Protein 1PZ7 (pdb70)

Organism: Gallus gallus (NCBI:txid9031)

Solvent-accessible surface area: 18355 Å² total; per-residue (Å²): 114,28,86,53,161,30,80,0,0,20,5,65,24,197,14,68,0,48,5,97,66,89,65,111,178,67,144,176,99,91,90,95,55,43,84,38,3,76,5,57,0,13,0,62,2,130,18,66,63,0,0,0,0,2,12,0,67,7,55,134,188,16,16,1,0,0,0,0,0,12,96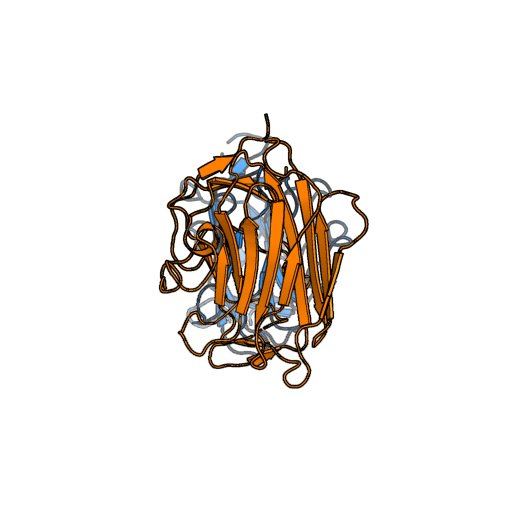,7,57,0,9,0,19,0,23,5,60,27,152,53,26,67,3,87,5,91,35,75,1,57,64,67,125,72,20,80,0,81,0,80,0,68,80,40,116,4,7,0,45,0,25,155,23,82,72,42,98,15,17,2,55,67,48,30,36,70,0,50,0,50,7,12,10,20,0,0,6,11,94,96,79,53,6,2,152,119,19,58,169,0,0,37,52,19,0,104,15,12,0,65,68,2,52,21,31,202,51,94,24,100,12,46,148,48,20,111,46,145,25,106,62,79,89,49,143,42,43,5,0,26,5,67,15,177,14,67,0,47,3,55,14,66,96,83,140,32,99,140,100,91,108,107,33,12,82,39,2,33,4,43,1,15,0,49,2,122,16,62,60,0,1,0,0,12,2,2,66,18,69,138,170,18,15,23,0,0,0,0,0,10,95,6,62,0,6,0,9,0,28,5,60,26,150,58,22,77,4,97,2,93,36,72,1,62,63,65,131,75,20,75,0,79,0,86,0,73,78,57,119,4,9,0,45,0,24,157,22,81,72,43,101,27,48,3,57,148,58,30,43,70,0,52,2,36,5,14,2,20,0,0,4,7,111,114,90,65,12,41,176,112,24,59,135,0,1,32,47,14,0,102,15,10,0,57,77,1,58,15,14,163,60,96,24,70,14,47,55,57,19,111,51,143,21,112,52,107,89,20,87,79,239

Nearest PDB structures (foldseek):
  1pz7-assembly2_B  TM=1.005E+00  e=2.177E-39  Gallus gallus
  1pz9-assembly2_B  TM=9.705E-01  e=9.220E-36  Gallus gallus
  1pz8-assembly1_A  TM=1.000E+00  e=1.986E-33  Gallus gallus
  1pz8-assembly2_B  TM=9.965E-01  e=2.330E-33  Gallus gallus
  1pz9-assembly1_A  TM=9.667E-01  e=9.795E-33  Gallus gallus

InterPro domains:
  IPR000082 SEA domain [PF01390] (1161-1245)
  IPR000082 SEA domain [PS50024] (1144-1266)
  IPR000082 SEA domain [SM00200] (1144-1266)
  IPR000152 EGF-type aspartate/asparagine hydroxylation site [PS00010] (1362-1373)
  IPR000742 EGF-like domain [PF00008] (1351-1379)
  IPR000742 EGF-like domain [PF00008] (1568-1599)
  IPR000742 EGF-like domain [PF00008] (1607-1637)
  IPR000742 EGF-like domain [PF00008] (1836-1868)
  IPR000742 EGF-like domain [PS00022] (1371-1382)
  IPR000742 EGF-like domain [PS00022] (1589-1600)
  IPR000742 EGF-like domain [PS00022] (1628-1639)
  IPR000742 EGF-like domain [PS00022] (1858-1869)
  IPR000742 EGF-like domain [PS01186] (1858-1869)
  IPR000742 EGF-like domain [PS50026] (1347-1383)
  IPR000742 EGF-like domain [PS50026] (1564-1601)
  IPR000742 EGF-like domain [PS50026] (1603-1640)
  IPR000742 EGF-like domain [PS50026] (1832-1870)
  IPR000742 EGF-like domain [SM00181] (249-288)
  IPR000742 EGF-like domain [SM00181] (469-505)
  IPR000742 EGF-like domain [SM00181] (858-892)

Secondary structure (DSSP, 8-state):
-TTSSS-PEEEESS--EEEE--S-----SS-EEESEEEEEEEEEE--SSEEEEEES--STT--EEEEEEETTEEEEEEESSS--EEEEEEEE--SSS-EEEEEEEETTEEEEEETTSPPEEEEPPSS---EEE--EEEESS-S--STTTTS-GGGGSB-EEEEEEEEETTEE--TTTS-SS-----B-/---EEEEESS--EEEE--SS----SS-EEESEEEEEEEEEE--SSEEEEEES--STT--EEEEEEETTEEEEEEESSS--EEEEEEEE-TTSS-EEEEEEEETTEEEEEETTSPPEEEEPPSS--SEEE-SEEEES--SS---TTTS-GGGGSB-EEEEEEEEETTEE--TTTT-SS-PPP-B----

Sequence (375 aa):
KAAGDAEAIAFDGRTYMEYHNAVTKSAEPSEKALQSNHFELSIKTEATQGLILWSGKGLERSDYIALAIVDGFVQMMYDLGSKPVVLRSTVPINTNHWTHIKAYRVQREGSLQVGNEAPITGSSPLGATQLDTDGALWLGGMERLSVAHKLPKAYSTGFIGCIRDVIVDRQELHLVEDALNNPTILHCDAEAIAFDGRTYMEYHNAVTKSAEPSEKALQSNHFELSIKTEATQGLILWSGKGLERSDYIALAIVDGFVQMMYDLGSKPVVLRSTVPINTNHWTHIKAYRVQREGSLQVGNEAPITGSSPLGATQLDTDGALWLGGMERLSVAHKLPKAYSTGFIGCIRDVIVDRQELHLVEDALNNPTILHCSAK

CATH classification: 2.60.120.200

Structure (mmCIF, N/CA/C/O backbone):
data_1PZ7
#
_entry.id   1PZ7
#
_cell.length_a   101.329
_cell.length_b   57.540
_cell.length_c   74.621
_cell.angle_alpha   90.00
_cell.angle_beta   127.10
_cell.angle_gamma   90.00
#
_symmetry.space_group_name_H-M   'C 1 2 1'
#
loop_
_entity.id
_entity.type
_entity.pdbx_description
1 polymer Agrin
2 non-polymer 'CALCIUM ION'
3 water water
#
loop_
_atom_site.group_PDB
_atom_site.id
_atom_site.type_symbol
_atom_site.label_atom_id
_atom_site.label_alt_id
_atom_site.label_comp_id
_atom_site.label_asym_id
_atom_site.label_entity_id
_atom_site.label_seq_id
_atom_site.pdbx_PDB_ins_code
_atom_site.Cartn_x
_atom_site.Cartn_y
_atom_site.Cartn_z
_atom_site.occupancy
_atom_site.B_iso_or_equiv
_atom_site.auth_seq_id
_atom_site.auth_comp_id
_atom_site.auth_asym_id
_atom_site.auth_atom_id
_atom_site.pdbx_PDB_model_num
ATOM 1 N N . LYS A 1 7 ? 15.384 15.509 -16.367 1.00 29.95 7 LYS A N 1
ATOM 2 C CA . LYS A 1 7 ? 16.178 14.405 -16.974 1.00 29.85 7 LYS A CA 1
ATOM 3 C C . LYS A 1 7 ? 17.571 14.869 -17.379 1.00 29.91 7 LYS A C 1
ATOM 4 O O . LYS A 1 7 ? 17.823 16.067 -17.531 1.00 30.26 7 LYS A O 1
ATOM 10 N N . ALA A 1 8 ? 18.493 13.919 -17.468 1.00 29.86 8 ALA A N 1
ATOM 11 C CA . ALA A 1 8 ? 19.806 14.167 -18.047 1.00 29.76 8 ALA A CA 1
ATOM 12 C C . ALA A 1 8 ? 19.746 14.596 -19.515 1.00 29.64 8 ALA A C 1
ATOM 13 O O . ALA A 1 8 ? 20.201 13.866 -20.396 1.00 29.90 8 ALA A O 1
ATOM 15 N N . ALA A 1 9 ? 19.196 15.779 -19.771 1.00 29.57 9 ALA A N 1
ATOM 16 C CA . ALA A 1 9 ? 19.137 16.334 -21.121 1.00 29.22 9 ALA A CA 1
ATOM 17 C C . ALA A 1 9 ? 18.839 17.838 -21.093 1.00 29.02 9 ALA A C 1
ATOM 18 O O . ALA A 1 9 ? 18.379 18.407 -22.085 1.00 29.44 9 ALA A O 1
ATOM 20 N N . GLY A 1 10 ? 19.110 18.478 -19.958 1.00 28.54 10 GLY A N 1
ATOM 21 C CA . GLY A 1 10 ? 18.896 19.905 -19.803 1.00 28.03 10 GLY A CA 1
ATOM 22 C C . GLY A 1 10 ? 19.239 20.398 -18.407 1.00 27.40 10 GLY A C 1
ATOM 23 O O . GLY A 1 10 ? 18.370 20.457 -17.537 1.00 27.93 10 GLY A O 1
ATOM 24 N N . ASP A 1 11 ? 20.507 20.753 -18.200 1.00 26.45 11 ASP A N 1
ATOM 25 C CA . ASP A 1 11 ? 20.997 21.273 -16.917 1.00 25.45 11 ASP A CA 1
ATOM 26 C C . ASP A 1 11 ? 21.156 20.191 -15.847 1.00 23.75 11 ASP A C 1
ATOM 27 O O . ASP A 1 11 ? 22.162 19.492 -15.833 1.00 23.94 11 ASP A O 1
ATOM 32 N N . ALA A 1 12 ? 20.188 20.052 -14.946 1.00 22.01 12 ALA A N 1
ATOM 33 C CA . ALA A 1 12 ? 20.286 19.040 -13.899 1.00 20.51 12 ALA A CA 1
ATOM 34 C C . ALA A 1 12 ? 20.046 17.648 -14.466 1.00 19.13 12 ALA A C 1
ATOM 35 O O . ALA A 1 12 ? 19.002 17.387 -15.059 1.00 19.19 12 ALA A O 1
ATOM 37 N N . GLU A 1 13 ? 21.011 16.754 -14.279 1.00 17.38 13 GLU A N 1
ATOM 38 C CA . GLU A 1 13 ? 20.862 15.382 -14.742 1.00 16.30 13 GLU A CA 1
ATOM 39 C C . GLU A 1 13 ? 19.961 14.622 -13.773 1.00 15.13 13 GLU A C 1
ATOM 40 O O . GLU A 1 13 ? 20.355 14.345 -12.644 1.00 15.15 13 GLU A O 1
ATOM 46 N N . ALA A 1 14 ? 18.746 14.309 -14.217 1.00 13.66 14 ALA A N 1
ATOM 47 C CA . ALA A 1 14 ? 17.776 13.606 -13.380 1.00 12.54 14 ALA A CA 1
ATOM 48 C C . ALA A 1 14 ? 17.692 12.143 -13.781 1.00 11.63 14 ALA A C 1
ATOM 49 O O . ALA A 1 14 ? 17.452 11.820 -14.942 1.00 11.28 14 ALA A O 1
ATOM 51 N N . ILE A 1 15 ? 17.888 11.265 -12.804 1.00 10.16 15 ILE A N 1
ATOM 52 C CA . ILE A 1 15 ? 17.887 9.827 -13.036 1.00 9.95 15 ILE A CA 1
ATOM 53 C C . ILE A 1 15 ? 16.566 9.204 -12.593 1.00 9.35 15 ILE A C 1
ATOM 54 O O . ILE A 1 15 ? 16.018 9.561 -11.553 1.00 9.14 15 ILE A O 1
ATOM 59 N N . ALA A 1 16 ? 16.069 8.269 -13.398 1.00 9.08 16 ALA A N 1
ATOM 60 C CA . ALA A 1 16 ? 14.800 7.605 -13.139 1.00 9.17 16 ALA A CA 1
ATOM 61 C C . ALA A 1 16 ? 15.014 6.293 -12.406 1.00 8.89 16 ALA A C 1
ATOM 62 O O . ALA A 1 16 ? 15.983 5.578 -12.665 1.00 8.79 16 ALA A O 1
ATOM 64 N N . PHE A 1 17 ? 14.086 5.993 -11.502 1.00 8.62 17 PHE A N 1
ATOM 65 C CA . PHE A 1 17 ? 14.095 4.776 -10.704 1.00 8.45 17 PHE A CA 1
ATOM 66 C C . PHE A 1 17 ? 12.776 4.060 -10.954 1.00 8.38 17 PHE A C 1
ATOM 67 O O . PHE A 1 17 ? 11.709 4.656 -10.809 1.00 8.45 17 PHE A O 1
ATOM 75 N N . ASP A 1 18 ? 12.845 2.791 -11.347 1.00 8.36 18 ASP A N 1
ATOM 76 C CA . ASP A 1 18 ? 11.643 2.055 -11.734 1.00 8.65 18 ASP A CA 1
ATOM 77 C C . ASP A 1 18 ? 11.118 1.080 -10.685 1.00 8.75 18 ASP A C 1
ATOM 78 O O . ASP A 1 18 ? 10.176 0.342 -10.953 1.00 8.64 18 ASP A O 1
ATOM 83 N N . GLY A 1 19 ? 11.712 1.079 -9.498 1.00 9.25 19 GLY A N 1
ATOM 84 C CA . GLY A 1 19 ? 11.295 0.161 -8.449 1.00 9.62 19 GLY A CA 1
ATOM 85 C C . GLY A 1 19 ? 12.307 -0.943 -8.198 1.00 10.14 19 GLY A C 1
ATOM 86 O O . GLY A 1 19 ? 12.344 -1.517 -7.108 1.00 10.12 19 GLY A O 1
ATOM 87 N N . ARG A 1 20 ? 13.105 -1.264 -9.214 1.00 10.67 20 ARG A N 1
ATOM 88 C CA . ARG A 1 20 ? 14.179 -2.244 -9.074 1.00 11.59 20 ARG A CA 1
ATOM 89 C C . ARG A 1 20 ? 15.530 -1.552 -9.154 1.00 12.18 20 ARG A C 1
ATOM 90 O O . ARG A 1 20 ? 16.571 -2.174 -8.933 1.00 14.02 20 ARG A O 1
ATOM 98 N N . THR A 1 21 ? 15.508 -0.274 -9.509 1.00 12.18 21 THR A N 1
ATOM 99 C CA . THR A 1 21 ? 16.718 0.515 -9.656 1.00 12.04 21 THR A CA 1
ATOM 100 C C . THR A 1 21 ? 17.287 0.898 -8.317 1.00 12.20 21 THR A C 1
ATOM 101 O O . THR A 1 21 ? 16.603 1.482 -7.487 1.00 12.13 21 THR A O 1
ATOM 105 N N . TYR A 1 22 ? 18.550 0.590 -8.102 1.00 12.33 22 TYR A N 1
ATOM 106 C CA . TYR A 1 22 ? 19.208 1.084 -6.917 1.00 12.63 22 TYR A CA 1
ATOM 107 C C . TYR A 1 22 ? 20.692 1.177 -7.209 1.00 12.33 22 TYR A C 1
ATOM 108 O O . TYR A 1 22 ? 21.269 0.308 -7.869 1.00 12.51 22 TYR A O 1
ATOM 117 N N . MET A 1 23 ? 21.287 2.276 -6.768 1.00 12.12 23 MET A N 1
ATOM 118 C CA . MET A 1 23 ? 22.695 2.533 -7.011 1.00 12.42 23 MET A CA 1
ATOM 119 C C . MET A 1 23 ? 23.471 2.484 -5.740 1.00 12.08 23 MET A C 1
ATOM 120 O O . MET A 1 23 ? 23.035 3.005 -4.717 1.00 11.14 23 MET A O 1
ATOM 125 N N . GLU A 1 24 ? 24.645 1.885 -5.825 1.00 12.08 24 GLU A N 1
ATOM 126 C CA . GLU A 1 24 ? 25.543 1.800 -4.701 1.00 12.68 24 GLU A CA 1
ATOM 127 C C . GLU A 1 24 ? 26.650 2.819 -4.884 1.00 12.94 24 GLU A C 1
ATOM 128 O O . GLU A 1 24 ? 27.195 2.965 -5.980 1.00 11.98 24 GLU A O 1
ATOM 134 N N . TYR A 1 25 ? 26.984 3.513 -3.805 1.00 13.92 25 TYR A N 1
ATOM 135 C CA . TYR A 1 25 ? 28.069 4.480 -3.808 1.00 14.85 25 TYR A CA 1
ATOM 136 C C . TYR A 1 25 ? 28.918 4.232 -2.573 1.00 16.82 25 TYR A C 1
ATOM 137 O O . TYR A 1 25 ? 28.507 3.509 -1.667 1.00 16.32 25 TYR A O 1
ATOM 146 N N . HIS A 1 26 ? 30.115 4.805 -2.550 1.00 19.56 26 HIS A N 1
ATOM 147 C CA . HIS A 1 26 ? 30.974 4.716 -1.379 1.00 21.67 26 HIS A CA 1
ATOM 148 C C . HIS A 1 26 ? 31.406 6.129 -1.000 1.00 23.27 26 HIS A C 1
ATOM 149 O O . HIS A 1 26 ? 31.719 6.934 -1.878 1.00 23.80 26 HIS A O 1
ATOM 156 N N . ASN A 1 27 ? 31.407 6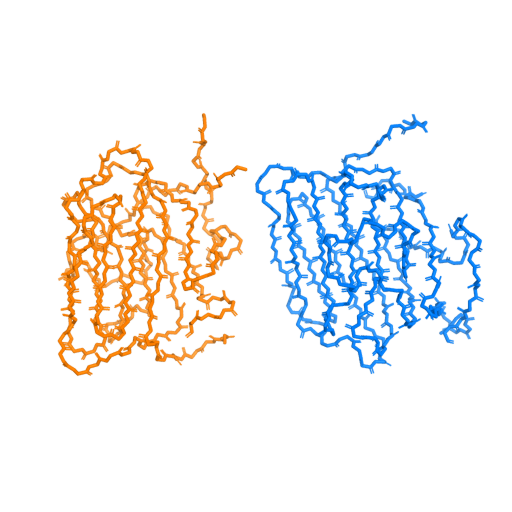.439 0.297 1.00 25.04 27 ASN A N 1
ATOM 157 C CA . ASN A 1 27 ? 31.841 7.756 0.767 1.00 26.36 27 ASN A CA 1
ATOM 158 C C . ASN A 1 27 ? 33.226 8.069 0.195 1.00 27.34 27 ASN A C 1
ATOM 159 O O . ASN A 1 27 ? 34.238 7.973 0.887 1.00 27.88 27 ASN A O 1
ATOM 164 N N . ALA A 1 28 ? 33.255 8.459 -1.076 1.00 28.42 28 ALA A N 1
ATOM 165 C CA . ALA A 1 28 ? 34.512 8.642 -1.801 1.00 29.06 28 ALA A CA 1
ATOM 166 C C . ALA A 1 28 ? 35.013 10.091 -1.859 1.00 29.75 28 ALA A C 1
ATOM 167 O O . ALA A 1 28 ? 35.972 10.392 -2.577 1.00 30.15 28 ALA A O 1
ATOM 169 N N . VAL A 1 29 ? 34.372 10.983 -1.110 1.00 30.36 29 VAL A N 1
ATOM 170 C CA . VAL A 1 29 ? 34.799 12.379 -1.051 1.00 30.68 29 VAL A CA 1
ATOM 171 C C . VAL A 1 29 ? 35.115 12.731 0.403 1.00 31.15 29 VAL A C 1
ATOM 172 O O . VAL A 1 29 ? 34.388 12.333 1.315 1.00 31.50 29 VAL A O 1
ATOM 176 N N . THR A 1 30 ? 36.196 13.483 0.604 1.00 31.56 30 THR A N 1
ATOM 177 C CA . THR A 1 30 ? 36.773 13.671 1.941 1.00 31.87 30 THR A CA 1
ATOM 178 C C . THR A 1 30 ? 36.450 14.934 2.752 1.00 32.04 30 THR A C 1
ATOM 179 O O . THR A 1 30 ? 35.483 15.649 2.476 1.00 32.36 30 THR A O 1
ATOM 183 N N . LYS A 1 31 ? 37.279 15.162 3.773 1.00 32.20 31 LYS A N 1
ATOM 184 C CA . LYS A 1 31 ? 37.128 16.203 4.798 1.00 32.20 31 LYS A CA 1
ATOM 185 C C . LYS A 1 31 ? 35.719 16.759 5.010 1.00 32.46 31 LYS A C 1
ATOM 186 O O . LYS A 1 31 ? 35.530 17.773 5.687 1.00 32.76 31 LYS A O 1
ATOM 192 N N . SER A 1 32 ? 34.736 16.043 4.480 1.00 32.67 32 SER A N 1
ATOM 193 C CA . SER A 1 32 ? 33.340 16.424 4.587 1.00 32.69 32 SER A CA 1
ATOM 194 C C . SER A 1 32 ? 32.836 16.355 6.028 1.00 32.85 32 SER A C 1
ATOM 195 O O . SER A 1 32 ? 33.422 15.679 6.876 1.00 33.14 32 SER A O 1
ATOM 198 N N . ALA A 1 40 ? 42.648 3.136 7.259 1.00 31.60 40 ALA A N 1
ATOM 199 C CA . ALA A 1 40 ? 42.542 2.739 5.859 1.00 31.46 40 ALA A CA 1
ATOM 200 C C . ALA A 1 40 ? 42.655 1.228 5.693 1.00 31.52 40 ALA A C 1
ATOM 201 O O . ALA A 1 40 ? 43.143 0.529 6.587 1.00 31.88 40 ALA A O 1
ATOM 203 N N . GLU A 1 41 ? 42.189 0.749 4.539 1.00 31.47 41 GLU A N 1
ATOM 204 C CA . GLU A 1 41 ? 42.229 -0.664 4.147 1.00 31.35 41 GLU A CA 1
ATOM 205 C C . GLU A 1 41 ? 40.878 -1.366 4.395 1.00 31.14 41 GLU A C 1
ATOM 206 O O . GLU A 1 41 ? 40.123 -1.559 3.440 1.00 31.34 41 GLU A O 1
ATOM 212 N N . PRO A 1 42 ? 40.580 -1.799 5.624 1.00 30.69 42 PRO A N 1
ATOM 213 C CA . PRO A 1 42 ? 39.282 -2.389 5.931 1.00 30.43 42 PRO A CA 1
ATOM 214 C C . PRO A 1 42 ? 38.535 -1.628 7.041 1.00 30.23 42 PRO A C 1
ATOM 215 O O . PRO A 1 42 ? 38.205 -0.446 6.901 1.00 30.57 42 PRO A O 1
ATOM 219 N N . SER A 1 43 ? 38.272 -2.340 8.136 1.00 29.84 43 SER A N 1
ATOM 220 C CA . SER A 1 43 ? 37.649 -1.809 9.345 1.00 29.32 43 SER A CA 1
ATOM 221 C C . SER A 1 43 ? 36.326 -1.061 9.154 1.00 28.63 43 SER A C 1
ATOM 222 O O . SER A 1 43 ? 35.369 -1.618 8.609 1.00 29.02 43 SER A O 1
ATOM 225 N N . GLU A 1 44 ? 36.278 0.198 9.590 1.00 27.66 44 GLU A N 1
ATOM 226 C CA . GLU A 1 44 ? 35.020 0.924 9.663 1.00 26.65 44 GLU A CA 1
ATOM 227 C C . GLU A 1 44 ? 35.251 2.426 9.902 1.00 25.40 44 GLU A C 1
ATOM 228 O O . GLU A 1 44 ? 36.394 2.885 9.983 1.00 25.82 44 GLU A O 1
ATOM 234 N N . LYS A 1 45 ? 34.160 3.183 9.985 1.00 23.38 45 LYS A N 1
ATOM 235 C CA . LYS A 1 45 ? 34.191 4.616 10.256 1.00 21.88 45 LYS A CA 1
ATOM 236 C C . LYS A 1 45 ? 33.221 4.896 11.396 1.00 20.13 45 LYS A C 1
ATOM 237 O O . LYS A 1 45 ? 32.180 4.257 11.480 1.00 19.96 45 LYS A O 1
ATOM 243 N N . ALA A 1 46 ? 33.559 5.838 12.271 1.00 18.08 46 ALA A N 1
ATOM 244 C CA . ALA A 1 46 ? 32.665 6.234 13.358 1.00 16.70 46 ALA A CA 1
ATOM 245 C C . ALA A 1 46 ? 32.243 7.679 13.116 1.00 15.54 46 ALA A C 1
ATOM 246 O O . ALA A 1 46 ? 32.851 8.611 13.642 1.00 15.37 46 ALA A O 1
ATOM 248 N N . LEU A 1 47 ? 31.195 7.855 12.317 1.00 14.24 47 LEU A N 1
ATOM 249 C CA . LEU A 1 47 ? 30.772 9.183 11.885 1.00 13.35 47 LEU A CA 1
ATOM 250 C C . LEU A 1 47 ? 29.994 9.978 12.921 1.00 12.70 47 LEU A C 1
ATOM 251 O O . LEU A 1 47 ? 28.972 9.528 13.439 1.00 12.20 47 LEU A O 1
ATOM 256 N N . GLN A 1 48 ? 30.480 11.185 13.187 1.00 12.29 48 GLN A N 1
ATOM 257 C CA . GLN A 1 48 ? 29.841 12.100 14.110 1.00 12.22 48 GLN A CA 1
ATOM 258 C C . GLN A 1 48 ? 28.582 12.689 13.496 1.00 11.45 48 GLN A C 1
ATOM 259 O O . GLN A 1 48 ? 27.640 13.028 14.207 1.00 11.43 48 GLN A O 1
ATOM 265 N N . SER A 1 49 ? 28.566 12.806 12.171 1.00 10.75 49 SER A N 1
ATOM 266 C CA . SER A 1 49 ? 27.448 13.435 11.484 1.00 10.62 49 SER A CA 1
ATOM 267 C C . SER A 1 49 ? 27.158 12.835 10.116 1.00 10.03 49 SER A C 1
ATOM 268 O O . SER A 1 49 ? 27.941 12.047 9.580 1.00 9.58 49 SER A O 1
ATOM 271 N N . ASN A 1 50 ? 25.999 13.210 9.583 1.00 9.62 50 ASN A N 1
ATOM 272 C CA . ASN A 1 50 ? 25.589 12.867 8.226 1.00 9.63 50 ASN A CA 1
ATOM 273 C C . ASN A 1 50 ? 24.831 14.054 7.685 1.00 9.58 50 ASN A C 1
ATOM 274 O O . ASN A 1 50 ? 24.056 14.673 8.412 1.00 10.32 50 ASN A O 1
ATOM 279 N N . HIS A 1 51 ? 25.040 14.373 6.415 1.00 9.65 51 HIS A N 1
ATOM 280 C CA . HIS A 1 51 ? 24.308 15.454 5.778 1.00 9.96 51 HIS A CA 1
ATOM 281 C C . HIS A 1 51 ? 23.870 14.984 4.402 1.00 9.53 51 HIS A C 1
ATOM 282 O O . HIS A 1 51 ? 24.686 14.505 3.617 1.00 9.83 51 HIS A O 1
ATOM 289 N N . PHE A 1 52 ? 22.574 15.106 4.132 1.00 9.41 52 PHE A N 1
ATOM 290 C CA . PHE A 1 52 ? 22.002 14.721 2.851 1.00 9.44 52 PHE A CA 1
ATOM 291 C C . PHE A 1 52 ? 21.143 15.842 2.299 1.00 9.69 52 PHE A C 1
ATOM 292 O O . PHE A 1 52 ? 20.363 16.455 3.025 1.00 10.18 52 PHE A O 1
ATOM 300 N N . GLU A 1 53 ? 21.283 16.095 1.007 1.00 9.57 53 GLU A N 1
ATOM 301 C CA . GLU A 1 53 ? 20.440 17.043 0.305 1.00 10.27 53 GLU A CA 1
ATOM 302 C C . GLU A 1 53 ? 20.162 16.421 -1.037 1.00 9.88 53 GLU A C 1
ATOM 303 O O . GLU A 1 53 ? 21.046 15.802 -1.631 1.00 9.79 53 GLU A O 1
ATOM 309 N N . LEU A 1 54 ? 18.935 16.568 -1.516 1.00 9.68 54 LEU A N 1
ATOM 310 C CA . LEU A 1 54 ? 18.578 16.032 -2.819 1.00 9.95 54 LEU A CA 1
ATOM 311 C C . LEU A 1 54 ? 17.227 16.565 -3.236 1.00 9.77 54 LEU A C 1
ATOM 312 O O . LEU A 1 54 ? 16.500 17.131 -2.430 1.00 10.39 54 LEU A O 1
ATOM 317 N N . SER A 1 55 ? 16.905 16.398 -4.509 1.00 9.63 55 SER A N 1
ATOM 318 C CA . SER A 1 55 ? 15.589 16.749 -4.993 1.00 9.97 55 SER A CA 1
ATOM 319 C C . SER A 1 55 ? 15.002 15.502 -5.616 1.00 9.67 55 SER A C 1
ATOM 320 O O . SER A 1 55 ? 15.709 14.753 -6.286 1.00 9.31 55 SER A O 1
ATOM 323 N N . ILE A 1 56 ? 13.720 15.260 -5.366 1.00 9.55 56 ILE A N 1
ATOM 324 C CA . ILE A 1 56 ? 13.062 14.093 -5.923 1.00 9.57 56 ILE A CA 1
ATOM 325 C C . ILE A 1 56 ? 11.729 14.482 -6.520 1.00 9.35 56 ILE A C 1
ATOM 326 O O . ILE A 1 56 ? 11.160 15.523 -6.191 1.00 9.17 56 ILE A O 1
ATOM 331 N N . LYS A 1 57 ? 11.245 13.621 -7.405 1.00 8.93 57 LYS A N 1
ATOM 332 C CA . LYS A 1 57 ? 9.978 13.823 -8.078 1.00 9.23 57 LYS A CA 1
ATOM 333 C C . LYS A 1 57 ? 9.333 12.455 -8.085 1.00 8.93 57 LYS A C 1
ATOM 334 O O . LYS A 1 57 ? 9.929 11.491 -8.558 1.00 9.19 57 LYS A O 1
ATOM 340 N N . THR A 1 58 ? 8.123 12.349 -7.551 1.00 8.72 58 THR A N 1
ATOM 341 C CA . THR A 1 58 ? 7.526 11.037 -7.397 1.00 8.64 58 THR A CA 1
ATOM 342 C C . THR A 1 58 ? 6.025 11.067 -7.168 1.00 8.63 58 THR A C 1
ATOM 343 O O . THR A 1 58 ? 5.464 12.085 -6.769 1.00 8.50 58 THR A O 1
ATOM 347 N N . GLU A 1 59 ? 5.396 9.927 -7.442 1.00 8.79 59 GLU A N 1
ATOM 348 C CA . GLU A 1 59 ? 3.984 9.701 -7.141 1.00 9.10 59 GLU A CA 1
ATOM 349 C C . GLU A 1 59 ? 3.869 8.629 -6.064 1.00 8.85 59 GLU A C 1
ATOM 350 O O . GLU A 1 59 ? 2.773 8.253 -5.663 1.00 9.00 59 GLU A O 1
ATOM 356 N N . ALA A 1 60 ? 5.011 8.121 -5.611 1.00 8.60 60 ALA A N 1
ATOM 357 C CA . ALA A 1 60 ? 5.046 7.040 -4.639 1.00 8.28 60 ALA A CA 1
ATOM 358 C C . ALA A 1 60 ? 4.600 7.457 -3.248 1.00 8.19 60 ALA A C 1
ATOM 359 O O . ALA A 1 60 ? 4.945 8.541 -2.780 1.00 8.55 60 ALA A O 1
ATOM 361 N N . THR A 1 61 ? 3.839 6.580 -2.594 1.00 8.18 61 THR A N 1
ATOM 362 C CA . THR A 1 61 ? 3.449 6.791 -1.205 1.00 8.39 61 THR A CA 1
ATOM 363 C C . THR A 1 61 ? 4.287 5.902 -0.285 1.00 8.36 61 THR A C 1
ATOM 364 O O . THR A 1 61 ? 4.207 6.025 0.935 1.00 8.38 61 THR A O 1
ATOM 368 N N . GLN A 1 62 ? 5.063 4.990 -0.873 1.00 8.26 62 GLN A N 1
ATOM 369 C CA . GLN A 1 62 ? 5.964 4.119 -0.116 1.00 8.27 62 GLN A CA 1
ATOM 370 C C . GLN A 1 62 ? 7.225 3.905 -0.942 1.00 8.31 62 GLN A C 1
ATOM 371 O O . GLN A 1 62 ? 7.146 3.628 -2.130 1.00 9.04 62 GLN A O 1
ATOM 377 N N . GLY A 1 63 ? 8.393 4.032 -0.326 1.00 8.58 63 GLY A N 1
ATOM 378 C CA . GLY A 1 63 ? 9.620 3.781 -1.055 1.00 8.63 63 GLY A CA 1
ATOM 379 C C . GLY A 1 63 ? 10.875 4.190 -0.327 1.00 8.62 63 GLY A C 1
ATOM 380 O O . GLY A 1 63 ? 10.900 5.203 0.358 1.00 9.45 63 GLY A O 1
ATOM 381 N N . LEU A 1 64 ? 11.924 3.392 -0.487 1.00 8.25 64 LEU A N 1
ATOM 382 C CA . LEU A 1 64 ? 13.215 3.700 0.104 1.00 8.15 64 LEU A CA 1
ATOM 383 C C . LEU A 1 64 ? 13.968 4.671 -0.800 1.00 8.31 64 LEU A C 1
ATOM 384 O O . LEU A 1 64 ? 14.212 4.382 -1.970 1.00 8.96 64 LEU A O 1
ATOM 389 N N . ILE A 1 65 ? 14.324 5.825 -0.253 1.00 8.36 65 ILE A N 1
ATOM 390 C CA . ILE A 1 65 ? 15.060 6.831 -1.010 1.00 8.65 65 ILE A CA 1
ATOM 391 C C . ILE A 1 65 ? 16.563 6.611 -0.900 1.00 8.75 65 ILE A C 1
ATOM 392 O O . ILE A 1 65 ? 17.270 6.557 -1.903 1.00 8.49 65 ILE A O 1
ATOM 397 N N . LEU A 1 66 ? 17.042 6.472 0.328 1.00 9.33 66 LEU A N 1
ATOM 398 C CA . LEU A 1 66 ? 18.467 6.386 0.565 1.00 9.93 66 LEU A CA 1
ATOM 399 C C . LEU A 1 66 ? 18.727 5.578 1.829 1.00 9.09 66 LEU A C 1
ATOM 400 O O . LEU A 1 66 ? 17.982 5.681 2.804 1.00 9.13 66 LEU A O 1
ATOM 405 N N . TRP A 1 67 ? 19.773 4.761 1.803 1.00 8.69 67 TRP A N 1
ATOM 406 C CA . TRP A 1 67 ? 20.188 3.987 2.967 1.00 8.79 67 TRP A CA 1
ATOM 407 C C . TRP A 1 67 ? 21.697 4.109 3.084 1.00 8.76 67 TRP A C 1
ATOM 408 O O . TRP A 1 67 ? 22.422 3.750 2.166 1.00 8.65 67 TRP A O 1
ATOM 419 N N . SER A 1 68 ? 22.159 4.642 4.206 1.00 8.83 68 SER A N 1
ATOM 420 C CA . SER A 1 68 ? 23.584 4.774 4.466 1.00 8.89 68 SER A CA 1
ATOM 421 C C . SER A 1 68 ? 23.931 3.863 5.634 1.00 8.69 68 SER A C 1
ATOM 422 O O . SER A 1 68 ? 23.398 4.019 6.732 1.00 8.85 68 SER A O 1
ATOM 425 N N . GLY A 1 69 ? 24.808 2.899 5.393 1.00 8.91 69 GLY A N 1
ATOM 426 C CA . GLY A 1 69 ? 25.227 1.967 6.422 1.00 9.39 69 GLY A CA 1
ATOM 427 C C . GLY A 1 69 ? 25.747 0.698 5.787 1.00 9.87 69 GLY A C 1
ATOM 428 O O . GLY A 1 69 ? 25.562 0.489 4.588 1.00 10.20 69 GLY A O 1
ATOM 429 N N . LYS A 1 70 ? 26.386 -0.151 6.588 1.00 9.95 70 LYS A N 1
ATOM 430 C CA . LYS A 1 70 ? 26.978 -1.394 6.090 1.00 10.34 70 LYS A CA 1
ATOM 431 C C . LYS A 1 70 ? 25.946 -2.388 5.547 1.00 10.03 70 LYS A C 1
ATOM 432 O O . LYS A 1 70 ? 26.269 -3.219 4.707 1.00 10.73 70 LYS A O 1
ATOM 438 N N . GLY A 1 71 ? 24.709 -2.313 6.031 1.00 9.63 71 GLY A N 1
ATOM 439 C CA . GLY A 1 71 ? 23.653 -3.169 5.515 1.00 9.55 71 GLY A CA 1
ATOM 440 C C . GLY A 1 71 ? 23.585 -4.567 6.104 1.00 9.63 71 GLY A C 1
ATOM 441 O O . GLY A 1 71 ? 22.950 -5.456 5.535 1.00 10.39 71 GLY A O 1
ATOM 442 N N . LEU A 1 72 ? 24.241 -4.780 7.236 1.00 9.33 72 LEU A N 1
ATOM 443 C CA . LEU A 1 72 ? 24.139 -6.059 7.919 1.00 9.15 72 LEU A CA 1
ATOM 444 C C . LEU A 1 72 ? 23.069 -5.937 8.997 1.00 9.05 72 LEU A C 1
ATOM 445 O O . LEU A 1 72 ? 22.721 -4.835 9.400 1.00 8.93 72 LEU A O 1
ATOM 450 N N . GLU A 1 73 ? 22.541 -7.065 9.457 1.00 8.98 73 GLU A N 1
ATOM 451 C CA . GLU A 1 73 ? 21.481 -7.034 10.468 1.00 9.33 73 GLU A CA 1
ATOM 452 C C . GLU A 1 73 ? 21.869 -6.258 11.725 1.00 8.73 73 GLU A C 1
ATOM 453 O O . GLU A 1 73 ? 21.041 -5.559 12.310 1.00 8.56 73 GLU A O 1
ATOM 459 N N . ARG A 1 74 ? 23.132 -6.347 12.122 1.00 7.88 74 ARG A N 1
ATOM 460 C CA . ARG A 1 74 ? 23.593 -5.660 13.324 1.00 7.44 74 ARG A CA 1
ATOM 461 C C . ARG A 1 74 ? 23.968 -4.206 13.087 1.00 7.46 74 ARG A C 1
ATOM 462 O O . ARG A 1 74 ? 24.181 -3.460 14.036 1.00 7.49 74 ARG A O 1
ATOM 470 N N . SER A 1 75 ? 24.028 -3.801 11.825 1.00 7.35 75 SER A N 1
ATOM 471 C CA . SER A 1 75 ? 24.589 -2.503 11.469 1.00 7.57 75 SER A CA 1
ATOM 472 C C . SER A 1 75 ? 23.790 -1.263 11.828 1.00 7.56 75 SER A C 1
ATOM 473 O O . SER A 1 75 ? 22.559 -1.263 11.808 1.00 7.59 75 SER A O 1
ATOM 476 N N . ASP A 1 76 ? 24.524 -0.201 12.148 1.00 7.77 76 ASP A N 1
ATOM 477 C CA . ASP A 1 76 ? 23.950 1.121 12.306 1.00 7.90 76 ASP A CA 1
ATOM 478 C C . ASP A 1 76 ? 23.451 1.536 10.937 1.00 8.07 76 ASP A C 1
ATOM 479 O O . ASP A 1 76 ? 23.891 1.004 9.920 1.00 8.25 76 ASP A O 1
ATOM 484 N N . TYR A 1 77 ? 22.561 2.513 10.898 1.00 7.98 77 TYR A N 1
ATOM 485 C CA . TYR A 1 77 ? 22.078 3.018 9.627 1.00 8.14 77 TYR A CA 1
ATOM 486 C C . TYR A 1 77 ? 21.429 4.368 9.797 1.00 8.28 77 TYR A C 1
ATOM 487 O O . TYR A 1 77 ? 21.018 4.735 10.889 1.00 8.61 77 TYR A O 1
ATOM 496 N N . ILE A 1 78 ? 21.374 5.106 8.700 1.00 8.30 78 ILE A N 1
ATOM 497 C CA . ILE A 1 78 ? 20.574 6.312 8.607 1.00 8.53 78 ILE A CA 1
ATOM 498 C C . ILE A 1 78 ? 19.936 6.206 7.230 1.00 8.74 78 ILE A C 1
ATOM 499 O O . ILE A 1 78 ? 20.605 5.879 6.243 1.00 8.71 78 ILE A O 1
ATOM 504 N N . ALA A 1 79 ? 18.628 6.418 7.167 1.00 8.89 79 ALA A N 1
ATOM 505 C CA . ALA A 1 79 ? 17.911 6.238 5.921 1.00 9.15 79 ALA A CA 1
ATOM 506 C C . ALA A 1 79 ? 16.811 7.261 5.738 1.00 9.26 79 ALA A C 1
ATOM 507 O O . ALA A 1 79 ? 16.266 7.781 6.714 1.00 9.28 79 ALA A O 1
ATOM 509 N N . LEU A 1 80 ? 16.506 7.538 4.473 1.00 8.82 80 LEU A N 1
ATOM 510 C CA . LEU A 1 80 ? 15.382 8.378 4.082 1.00 9.31 80 LEU A CA 1
ATOM 511 C C . LEU A 1 80 ? 14.415 7.491 3.318 1.00 9.09 80 LEU A C 1
ATOM 512 O O . LEU A 1 80 ? 14.828 6.709 2.459 1.00 9.05 80 LEU A O 1
ATOM 517 N N . ALA A 1 81 ? 13.130 7.609 3.616 1.00 9.34 81 ALA A N 1
ATOM 518 C CA . ALA A 1 81 ? 12.129 6.794 2.949 1.00 9.21 81 ALA A CA 1
ATOM 519 C C . ALA A 1 81 ? 10.826 7.547 2.896 1.00 9.28 81 ALA A C 1
ATOM 520 O O . ALA A 1 81 ? 10.585 8.426 3.713 1.00 9.13 81 ALA A O 1
ATOM 522 N N . ILE A 1 82 ? 9.992 7.198 1.928 1.00 8.78 82 ILE A N 1
ATOM 523 C CA . ILE A 1 82 ? 8.642 7.721 1.865 1.00 8.87 82 ILE A CA 1
ATOM 524 C C . ILE A 1 82 ? 7.803 6.677 2.577 1.00 8.76 82 ILE A C 1
ATOM 525 O O . ILE A 1 82 ? 7.783 5.522 2.164 1.00 8.54 82 ILE A O 1
ATOM 530 N N . VAL A 1 83 ? 7.154 7.070 3.664 1.00 8.55 83 VAL A N 1
ATOM 531 C CA . VAL A 1 83 ? 6.333 6.154 4.437 1.00 8.95 83 VAL A CA 1
ATOM 532 C C . VAL A 1 83 ? 4.950 6.756 4.552 1.00 8.74 83 VAL A C 1
ATOM 533 O O . VAL A 1 83 ? 4.774 7.822 5.142 1.00 8.58 83 VAL A O 1
ATOM 537 N N . ASP A 1 84 ? 3.966 6.068 3.988 1.00 8.64 84 ASP A N 1
ATOM 538 C CA . ASP A 1 84 ? 2.592 6.547 3.992 1.00 8.82 84 ASP A CA 1
ATOM 539 C C . ASP A 1 84 ? 2.486 7.981 3.459 1.00 8.86 84 ASP A C 1
ATOM 540 O O . ASP A 1 84 ? 1.743 8.800 4.002 1.00 9.17 84 ASP A O 1
ATOM 545 N N . GLY A 1 85 ? 3.231 8.279 2.399 1.00 8.80 85 GLY A N 1
ATOM 546 C CA . GLY A 1 85 ? 3.130 9.564 1.723 1.00 8.50 85 GLY A CA 1
ATOM 547 C C . GLY A 1 85 ? 3.990 10.710 2.221 1.00 8.51 85 GLY A C 1
ATOM 548 O O . GLY A 1 85 ? 3.926 11.812 1.668 1.00 8.52 85 GLY A O 1
ATOM 549 N N . PHE A 1 86 ? 4.793 10.462 3.249 1.00 8.04 86 PHE A N 1
ATOM 550 C CA . PHE A 1 86 ? 5.646 11.500 3.807 1.00 8.34 86 PHE A CA 1
ATOM 551 C C . PHE A 1 86 ? 7.076 11.016 3.948 1.00 8.34 86 PHE A C 1
ATOM 552 O O . PHE A 1 86 ? 7.328 9.868 4.314 1.00 8.75 86 PHE A O 1
ATOM 560 N N . VAL A 1 87 ? 8.019 11.894 3.650 1.00 8.46 87 VAL A N 1
ATOM 561 C CA . VAL A 1 87 ? 9.407 11.536 3.830 1.00 8.91 87 VAL A CA 1
ATOM 562 C C . VAL A 1 87 ? 9.697 11.472 5.319 1.00 8.83 87 VAL A C 1
ATOM 563 O O . VAL A 1 87 ? 9.224 12.300 6.104 1.00 8.75 87 VAL A O 1
ATOM 567 N N . GLN A 1 88 ? 10.456 10.461 5.716 1.00 8.79 88 GLN A N 1
ATOM 568 C CA . GLN A 1 88 ? 10.917 10.392 7.081 1.00 9.56 88 GLN A CA 1
ATOM 569 C C . GLN A 1 88 ? 12.357 9.927 7.109 1.00 9.51 88 GLN A C 1
ATOM 570 O O . GLN A 1 88 ? 12.818 9.212 6.215 1.00 9.84 88 GLN A O 1
ATOM 576 N N . MET A 1 89 ? 13.069 10.371 8.131 1.00 9.32 89 MET A N 1
ATOM 577 C CA . MET A 1 89 ? 14.435 9.958 8.361 1.00 9.49 89 MET A CA 1
ATOM 578 C C . MET A 1 89 ? 14.430 9.064 9.582 1.00 9.55 89 MET A C 1
ATOM 579 O O . MET A 1 89 ? 13.705 9.309 10.547 1.00 9.91 89 MET A O 1
ATOM 584 N N . MET A 1 90 ? 15.238 8.018 9.531 1.00 9.53 90 MET A N 1
ATOM 585 C CA . MET A 1 90 ? 15.345 7.075 10.617 1.00 9.47 90 MET A CA 1
ATOM 586 C C . MET A 1 90 ? 16.806 6.713 10.776 1.00 8.99 90 MET A C 1
ATOM 587 O O . MET A 1 90 ? 17.503 6.524 9.790 1.00 8.95 90 MET A O 1
ATOM 592 N N . TYR A 1 91 ? 17.282 6.663 12.012 1.00 8.28 91 TYR A N 1
ATOM 593 C CA . TYR A 1 91 ? 18.631 6.187 12.267 1.00 8.36 91 TYR A CA 1
ATOM 594 C C . TYR A 1 91 ? 18.720 5.478 13.602 1.00 8.15 91 TYR A C 1
ATOM 595 O O . TYR A 1 91 ? 17.985 5.781 14.542 1.00 8.26 91 TYR A O 1
ATOM 604 N N . ASP A 1 92 ? 19.604 4.493 13.644 1.00 7.91 92 ASP A N 1
ATOM 605 C CA . ASP A 1 92 ? 19.911 3.735 14.844 1.00 7.60 92 ASP A CA 1
ATOM 606 C C . ASP A 1 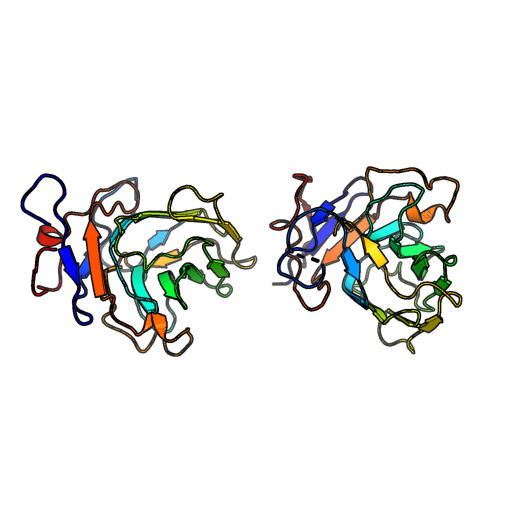92 ? 21.425 3.726 14.896 1.00 7.72 92 ASP A C 1
ATOM 607 O O . ASP A 1 92 ? 22.073 3.263 13.960 1.00 7.54 92 ASP A O 1
ATOM 612 N N . LEU A 1 93 ? 21.974 4.286 15.965 1.00 8.00 93 LEU A N 1
ATOM 613 C CA . LEU A 1 93 ? 23.415 4.416 16.148 1.00 8.29 93 LEU A CA 1
ATOM 614 C C . LEU A 1 93 ? 23.937 3.388 17.146 1.00 8.55 93 LEU A C 1
ATOM 615 O O . LEU A 1 93 ? 25.128 3.376 17.463 1.00 8.91 93 LEU A O 1
ATOM 620 N N . GLY A 1 94 ? 23.047 2.530 17.634 1.00 8.93 94 GLY A N 1
ATOM 621 C CA . GLY A 1 94 ? 23.403 1.527 18.620 1.00 8.96 94 GLY A CA 1
ATOM 622 C C . GLY A 1 94 ? 22.665 1.662 19.946 1.00 9.02 94 GLY A C 1
ATOM 623 O O . GLY A 1 94 ? 22.947 0.910 20.881 1.00 9.77 94 GLY A O 1
ATOM 624 N N . SER A 1 95 ? 21.730 2.608 20.025 1.00 9.00 95 SER A N 1
ATOM 625 C CA . SER A 1 95 ? 20.933 2.824 21.233 1.00 9.00 95 SER A CA 1
ATOM 626 C C . SER A 1 95 ? 19.454 2.911 20.885 1.00 9.05 95 SER A C 1
ATOM 627 O O . SER A 1 95 ? 18.683 3.560 21.590 1.00 9.07 95 SER A O 1
ATOM 630 N N . LYS A 1 96 ? 19.078 2.232 19.801 1.00 8.75 96 LYS A N 1
ATOM 631 C CA . LYS A 1 96 ? 17.703 2.181 19.292 1.00 8.78 96 LYS A CA 1
ATOM 632 C C . LYS A 1 96 ? 17.394 3.352 18.351 1.00 8.88 96 LYS A C 1
ATOM 633 O O . LYS A 1 96 ? 18.000 4.419 18.437 1.00 8.32 96 LYS A O 1
ATOM 639 N N . PRO A 1 97 ? 16.505 3.120 17.394 1.00 9.14 97 PRO A N 1
ATOM 640 C CA . PRO A 1 97 ? 16.183 4.139 16.394 1.00 9.42 97 PRO A CA 1
ATOM 641 C C . PRO A 1 97 ? 15.307 5.300 16.841 1.00 9.44 97 PRO A C 1
ATOM 642 O O . PRO A 1 97 ? 14.606 5.254 17.854 1.00 9.87 97 PRO A O 1
ATOM 646 N N . VAL A 1 98 ? 15.388 6.355 16.044 1.00 9.35 98 VAL A N 1
ATOM 647 C CA . VAL A 1 98 ? 14.506 7.497 16.151 1.00 9.70 98 VAL A CA 1
ATOM 648 C C . VAL A 1 98 ? 13.954 7.727 14.752 1.00 9.70 98 VAL A C 1
ATOM 649 O O . VAL A 1 98 ? 14.604 7.394 13.757 1.00 9.38 98 VAL A O 1
ATOM 653 N N . VAL A 1 99 ? 12.749 8.279 14.681 1.00 9.86 99 VAL A N 1
ATOM 654 C CA . VAL A 1 99 ? 12.128 8.615 13.411 1.00 10.53 99 VAL A CA 1
ATOM 655 C C . VAL A 1 99 ? 11.751 10.091 13.422 1.00 10.30 99 VAL A C 1
ATOM 656 O O . VAL A 1 99 ? 11.154 10.580 14.389 1.00 10.62 99 VAL A O 1
ATOM 660 N N . LEU A 1 100 ? 12.122 10.794 12.357 1.00 9.89 100 LEU A N 1
ATOM 661 C CA . LEU A 1 100 ? 11.755 12.192 12.163 1.00 9.79 100 LEU A CA 1
ATOM 662 C C . LEU A 1 100 ? 10.873 12.207 10.933 1.00 9.77 100 LEU A C 1
ATOM 663 O O . LEU A 1 100 ? 11.321 11.833 9.854 1.00 9.80 100 LEU A O 1
ATOM 668 N N . ARG A 1 101 ? 9.630 12.647 11.093 1.00 9.26 101 ARG A N 1
ATOM 669 C CA . ARG A 1 101 ? 8.649 12.588 10.020 1.00 9.54 101 ARG A CA 1
ATOM 670 C C . ARG A 1 101 ? 8.217 13.957 9.517 1.00 9.29 101 ARG A C 1
ATOM 671 O O . ARG A 1 101 ? 7.777 14.814 10.288 1.00 9.84 101 ARG A O 1
ATOM 679 N N . SER A 1 102 ? 8.359 14.145 8.210 1.00 9.09 102 SER A N 1
ATOM 680 C CA . SER A 1 102 ? 7.999 15.382 7.535 1.00 9.07 102 SER A CA 1
ATOM 681 C C . SER A 1 102 ? 6.488 15.569 7.485 1.00 9.13 102 SER A C 1
ATOM 682 O O . SER A 1 102 ? 5.726 14.605 7.587 1.00 9.05 102 SER A O 1
ATOM 685 N N . THR A 1 103 ? 6.070 16.821 7.317 1.00 9.07 103 THR A N 1
ATOM 686 C CA . THR A 1 103 ? 4.658 17.171 7.186 1.00 9.28 103 THR A CA 1
ATOM 687 C C . THR A 1 103 ? 4.269 17.506 5.749 1.00 8.99 103 THR A C 1
ATOM 688 O O . THR A 1 103 ? 3.136 17.905 5.491 1.00 9.16 103 THR A O 1
ATOM 692 N N . VAL A 1 104 ? 5.197 17.355 4.812 1.00 8.74 104 VAL A N 1
ATOM 693 C CA . VAL A 1 104 ? 4.952 17.736 3.425 1.00 9.16 104 VAL A CA 1
ATOM 694 C C . VAL A 1 104 ? 4.597 16.549 2.540 1.00 8.95 104 VAL A C 1
ATOM 695 O O . VAL A 1 104 ? 5.407 15.654 2.357 1.00 8.96 104 VAL A O 1
ATOM 699 N N . PRO A 1 105 ? 3.393 16.512 1.983 1.00 9.03 105 PRO A N 1
ATOM 700 C CA . PRO A 1 105 ? 3.070 15.425 1.061 1.00 9.17 105 PRO A CA 1
ATOM 701 C C . PRO A 1 105 ? 4.092 15.402 -0.066 1.00 9.27 105 PRO A C 1
ATOM 702 O O . PRO A 1 105 ? 4.291 16.407 -0.745 1.00 9.70 105 PRO A O 1
ATOM 706 N N . ILE A 1 106 ? 4.747 14.263 -0.255 1.00 9.46 106 ILE A N 1
ATOM 707 C CA . ILE A 1 106 ? 5.831 14.167 -1.227 1.00 9.38 106 ILE A CA 1
ATOM 708 C C . ILE A 1 106 ? 5.398 13.697 -2.613 1.00 9.19 106 ILE A C 1
ATOM 709 O O . ILE A 1 106 ? 6.074 13.968 -3.605 1.00 9.76 106 ILE A O 1
ATOM 714 N N . ASN A 1 107 ? 4.265 13.008 -2.676 1.00 8.86 107 ASN A N 1
ATOM 715 C CA . ASN A 1 107 ? 3.814 12.356 -3.902 1.00 8.85 107 ASN A CA 1
ATOM 716 C C . ASN A 1 107 ? 3.037 13.252 -4.870 1.00 9.05 107 ASN A C 1
ATOM 717 O O . ASN A 1 107 ? 2.052 12.819 -5.470 1.00 8.82 107 ASN A O 1
ATOM 722 N N . THR A 1 108 ? 3.502 14.485 -5.040 1.00 9.41 108 THR A N 1
ATOM 723 C CA . THR A 1 108 ? 2.836 15.457 -5.909 1.00 10.08 108 THR A CA 1
ATOM 724 C C . THR A 1 108 ? 3.323 15.414 -7.352 1.00 10.20 108 THR A C 1
ATOM 725 O O . THR A 1 108 ? 2.801 16.130 -8.203 1.00 10.08 108 THR A O 1
ATOM 729 N N . ASN A 1 109 ? 4.340 14.599 -7.612 1.00 10.25 109 ASN A N 1
ATOM 730 C CA . ASN A 1 109 ? 4.978 14.521 -8.919 1.00 10.92 109 ASN A CA 1
ATOM 731 C C . ASN A 1 109 ? 5.594 15.855 -9.336 1.00 10.70 109 ASN A C 1
ATOM 732 O O . ASN A 1 109 ? 5.677 16.169 -10.518 1.00 11.01 109 ASN A O 1
ATOM 737 N N . HIS A 1 110 ? 6.015 16.639 -8.347 1.00 10.60 110 HIS A N 1
ATOM 738 C CA . HIS A 1 110 ? 6.715 17.891 -8.587 1.00 10.94 110 HIS A CA 1
ATOM 739 C C . HIS A 1 110 ? 8.058 17.789 -7.885 1.00 10.33 110 HIS A C 1
ATOM 740 O O . HIS A 1 110 ? 8.158 17.183 -6.820 1.00 10.12 110 HIS A O 1
ATOM 747 N N . TRP A 1 111 ? 9.089 18.372 -8.480 1.00 9.88 111 TRP A N 1
ATOM 748 C CA . TRP A 1 111 ? 10.407 18.359 -7.874 1.00 9.53 111 TRP A CA 1
ATOM 749 C C . TRP A 1 111 ? 10.346 18.999 -6.492 1.00 9.53 111 TRP A C 1
ATOM 750 O O . TRP A 1 111 ? 9.880 20.135 -6.334 1.00 9.85 111 TRP A O 1
ATOM 761 N N . THR A 1 112 ? 10.824 18.258 -5.501 1.00 9.71 112 THR A N 1
ATOM 762 C CA . THR A 1 112 ? 10.764 18.671 -4.111 1.00 9.56 112 THR A CA 1
ATOM 763 C C . THR A 1 112 ? 12.121 18.487 -3.459 1.00 9.57 112 THR A C 1
ATOM 764 O O . THR A 1 112 ? 12.738 17.421 -3.577 1.00 9.43 112 THR A O 1
ATOM 768 N N . HIS A 1 113 ? 12.571 19.519 -2.755 1.00 9.99 113 HIS A N 1
ATOM 769 C CA . HIS A 1 113 ? 13.864 19.494 -2.095 1.00 10.70 113 HIS A CA 1
ATOM 770 C C . HIS A 1 113 ? 13.770 18.825 -0.730 1.00 10.31 113 HIS A C 1
ATOM 771 O O . HIS A 1 113 ? 12.780 18.983 -0.020 1.00 10.69 113 HIS A O 1
ATOM 778 N N . ILE A 1 114 ? 14.810 18.072 -0.382 1.00 9.92 114 ILE A N 1
ATOM 779 C CA . ILE A 1 114 ? 14.912 17.413 0.912 1.00 9.74 114 ILE A CA 1
ATOM 780 C C . ILE A 1 114 ? 16.266 17.755 1.513 1.00 9.82 114 ILE A C 1
ATOM 781 O O . ILE A 1 114 ? 17.288 17.621 0.852 1.00 9.73 114 ILE A O 1
ATOM 786 N N . LYS A 1 115 ? 16.265 18.205 2.760 1.00 9.97 115 LYS A N 1
ATOM 787 C CA . LYS A 1 115 ? 17.494 18.460 3.496 1.00 10.83 115 LYS A CA 1
ATOM 788 C C . LYS A 1 115 ? 17.406 17.682 4.801 1.00 10.66 115 LYS A C 1
ATOM 789 O O . LYS A 1 115 ? 16.508 17.903 5.616 1.00 10.78 115 LYS A O 1
ATOM 795 N N . ALA A 1 116 ? 18.326 16.751 4.995 1.00 10.86 116 ALA A N 1
ATOM 796 C CA . ALA A 1 116 ? 18.303 15.912 6.176 1.00 11.34 116 ALA A CA 1
ATOM 797 C C . ALA A 1 116 ? 19.702 15.787 6.745 1.00 11.42 116 ALA A C 1
ATOM 798 O O . ALA A 1 116 ? 20.644 15.468 6.019 1.00 12.49 116 ALA A O 1
ATOM 800 N N . TYR A 1 117 ? 19.842 16.035 8.041 1.00 11.45 117 TYR A N 1
ATOM 801 C CA . TYR A 1 117 ? 21.144 15.900 8.667 1.00 11.29 117 TYR A CA 1
ATOM 802 C C . TYR A 1 117 ? 21.062 15.399 10.095 1.00 10.50 117 TYR A C 1
ATOM 803 O O . TYR A 1 117 ? 20.009 15.431 10.742 1.00 10.53 117 TYR A O 1
ATOM 812 N N . ARG A 1 118 ? 22.198 14.902 10.561 1.00 9.89 118 ARG A N 1
ATOM 813 C CA . ARG A 1 118 ? 22.341 14.375 11.898 1.00 9.44 118 ARG A CA 1
ATOM 814 C C . ARG A 1 118 ? 23.688 14.829 12.432 1.00 9.35 118 ARG A C 1
ATOM 815 O O . ARG A 1 118 ? 24.688 14.755 11.725 1.00 9.67 118 ARG A O 1
ATOM 823 N N . VAL A 1 119 ? 23.693 15.332 13.663 1.00 8.97 119 VAL A N 1
ATOM 824 C CA . VAL A 1 119 ? 24.920 15.689 14.366 1.00 9.31 119 VAL A CA 1
ATOM 825 C C . VAL A 1 119 ? 24.809 14.936 15.685 1.00 8.88 119 VAL A C 1
ATOM 826 O O . VAL A 1 119 ? 23.969 15.271 16.521 1.00 9.06 119 VAL A O 1
ATOM 830 N N . GLN A 1 120 ? 25.621 13.897 15.845 1.00 8.98 120 GLN A N 1
ATOM 831 C CA . GLN A 1 120 ? 25.555 13.032 17.018 1.00 9.33 120 GLN A CA 1
ATOM 832 C C . GLN A 1 120 ? 24.128 12.475 17.117 1.00 9.32 120 GLN A C 1
ATOM 833 O O . GLN A 1 120 ? 23.653 11.885 16.155 1.00 9.42 120 GLN A O 1
ATOM 839 N N . ARG A 1 121 ? 23.432 12.673 18.231 1.00 9.03 121 ARG A N 1
ATOM 840 C CA . ARG A 1 121 ? 22.082 12.118 18.359 1.00 9.48 121 ARG A CA 1
ATOM 841 C C . ARG A 1 121 ? 20.998 12.992 17.738 1.00 9.03 121 ARG A C 1
ATOM 842 O O . ARG A 1 121 ? 19.883 12.525 17.508 1.00 8.75 121 ARG A O 1
ATOM 850 N N . GLU A 1 122 ? 21.324 14.251 17.460 1.00 9.31 122 GLU A N 1
ATOM 851 C CA . GLU A 1 122 ? 20.344 15.215 16.971 1.00 9.37 122 GLU A CA 1
ATOM 852 C C . GLU A 1 122 ? 20.118 15.154 15.472 1.00 9.54 122 GLU A C 1
ATOM 853 O O . GLU A 1 122 ? 21.062 15.211 14.685 1.00 10.28 122 GLU A O 1
ATOM 859 N N . GLY A 1 123 ? 18.854 15.077 15.080 1.00 9.34 123 GLY A N 1
ATOM 860 C CA . GLY A 1 123 ? 18.500 15.012 13.679 1.00 9.39 123 GLY A CA 1
ATOM 861 C C . GLY A 1 123 ? 17.634 16.171 13.245 1.00 9.38 123 GLY A C 1
ATOM 862 O O . GLY A 1 123 ? 16.959 16.803 14.066 1.00 9.43 123 GLY A O 1
ATOM 863 N N . SER A 1 124 ? 17.655 16.443 11.946 1.00 9.57 124 SER A N 1
ATOM 864 C CA . SER A 1 124 ? 16.838 17.488 11.354 1.00 9.75 124 SER A CA 1
ATOM 865 C C . SER A 1 124 ? 16.395 17.036 9.977 1.00 9.71 124 SER A C 1
ATOM 866 O O . SER A 1 124 ? 17.185 16.491 9.210 1.00 9.96 124 SER A O 1
ATOM 869 N N . LEU A 1 125 ? 15.123 17.250 9.678 1.00 9.58 125 LEU A N 1
ATOM 870 C CA . LEU A 1 125 ? 14.573 16.902 8.384 1.00 9.35 125 LEU A CA 1
ATOM 871 C C . LEU A 1 125 ? 13.709 18.050 7.893 1.00 9.28 125 LEU A C 1
ATOM 872 O O . LEU A 1 125 ? 12.823 18.524 8.607 1.00 9.19 125 LEU A O 1
ATOM 877 N N . GLN A 1 126 ? 13.980 18.510 6.677 1.00 9.08 126 GLN A N 1
ATOM 878 C CA . GLN A 1 126 ? 13.192 19.577 6.077 1.00 9.30 126 GLN A CA 1
ATOM 879 C C . GLN A 1 126 ? 12.892 19.258 4.634 1.00 9.08 126 GLN A C 1
ATOM 880 O O . GLN A 1 126 ? 13.799 19.192 3.808 1.00 9.22 126 GLN A O 1
ATOM 886 N N . VAL A 1 127 ? 11.613 19.081 4.331 1.00 8.99 127 VAL A N 1
ATOM 887 C CA . VAL A 1 127 ? 11.176 18.865 2.966 1.00 9.28 127 VAL A CA 1
ATOM 888 C C . VAL A 1 127 ? 10.535 20.173 2.512 1.00 9.62 127 VAL A C 1
ATOM 889 O O . VAL A 1 127 ? 9.761 20.782 3.254 1.00 10.09 127 VAL A O 1
ATOM 893 N N . GLY A 1 128 ? 10.872 20.634 1.314 1.00 10.61 128 GLY A N 1
ATOM 894 C CA . GLY A 1 128 ? 10.329 21.892 0.838 1.00 11.10 128 GLY A CA 1
ATOM 895 C C . GLY A 1 128 ? 10.704 23.015 1.785 1.00 11.52 128 GLY A C 1
ATOM 896 O O . GLY A 1 128 ? 11.849 23.101 2.230 1.00 11.88 128 GLY A O 1
ATOM 897 N N . ASN A 1 129 ? 9.740 23.873 2.108 1.00 12.07 129 ASN A N 1
ATOM 898 C CA . ASN A 1 129 ? 9.994 24.999 3.002 1.00 12.42 129 ASN A CA 1
ATOM 899 C C . ASN A 1 129 ? 9.360 24.833 4.385 1.00 11.84 129 ASN A C 1
ATOM 900 O O . ASN A 1 129 ? 9.165 25.812 5.103 1.00 12.18 129 ASN A O 1
ATOM 905 N N . GLU A 1 130 ? 9.053 23.598 4.772 1.00 11.23 130 GLU A N 1
ATOM 906 C CA . GLU A 1 130 ? 8.445 23.360 6.076 1.00 10.57 130 GLU A CA 1
ATOM 907 C C . GLU A 1 130 ? 9.427 23.714 7.186 1.00 10.34 130 GLU A C 1
ATOM 908 O O . GLU A 1 130 ? 10.632 23.771 6.957 1.00 10.17 130 GLU A O 1
ATOM 914 N N . ALA A 1 131 ? 8.906 23.976 8.382 1.00 10.29 131 ALA A N 1
ATOM 915 C CA . ALA A 1 131 ? 9.757 24.178 9.541 1.00 10.15 131 ALA A CA 1
ATOM 916 C C . ALA A 1 131 ? 10.470 22.844 9.758 1.00 10.27 131 ALA A C 1
ATOM 917 O O . ALA A 1 131 ? 9.839 21.797 9.725 1.00 10.09 131 ALA A O 1
ATOM 919 N N . PRO A 1 132 ? 11.784 22.850 9.923 1.00 10.35 132 PRO A N 1
ATOM 920 C CA . PRO A 1 132 ? 12.499 21.591 10.124 1.00 10.46 132 PRO A CA 1
ATOM 921 C C . PRO A 1 132 ? 11.950 20.756 11.267 1.00 10.69 132 PRO A C 1
ATOM 922 O O . PRO A 1 132 ? 11.564 21.282 12.307 1.00 10.67 132 PRO A O 1
ATOM 926 N N . ILE A 1 133 ? 11.893 19.453 11.035 1.00 10.66 133 ILE A N 1
ATOM 927 C CA . ILE A 1 133 ? 11.487 18.491 12.045 1.00 10.97 133 ILE A CA 1
ATOM 928 C C . ILE A 1 133 ? 12.754 18.086 12.766 1.00 10.94 133 ILE A C 1
ATOM 929 O O . ILE A 1 133 ? 13.724 17.688 12.118 1.00 11.24 133 ILE A O 1
ATOM 934 N N . THR A 1 134 ? 12.758 18.170 14.092 1.00 10.89 134 THR A N 1
ATOM 935 C CA . THR A 1 134 ? 13.935 17.785 14.860 1.00 11.16 134 THR A CA 1
ATOM 936 C C . THR A 1 134 ? 13.592 16.733 15.893 1.00 11.31 134 THR A C 1
ATOM 937 O O . THR A 1 134 ? 12.434 16.560 16.280 1.00 12.14 134 THR A O 1
ATOM 941 N N . GLY A 1 135 ? 14.620 16.038 16.350 1.00 10.85 135 GLY A N 1
ATOM 942 C CA . GLY A 1 135 ? 14.462 15.004 17.348 1.00 10.84 135 GLY A CA 1
ATOM 943 C C . GLY A 1 135 ? 15.804 14.353 17.562 1.00 10.50 135 GLY A C 1
ATOM 944 O O . GLY A 1 135 ? 16.737 14.589 16.789 1.00 11.53 135 GLY A O 1
ATOM 945 N N . SER A 1 136 ? 15.906 13.536 18.598 1.00 10.07 136 SER A N 1
ATOM 946 C CA . SER A 1 136 ? 17.154 12.868 18.913 1.00 9.87 136 SER A CA 1
ATOM 947 C C . SER A 1 136 ? 16.952 11.392 19.216 1.00 9.47 136 SER A C 1
ATOM 948 O O . SER A 1 136 ? 15.933 10.990 19.785 1.00 9.51 136 SER A O 1
ATOM 951 N N . SER A 1 137 ? 17.931 10.586 18.822 1.00 9.30 137 SER A N 1
ATOM 952 C CA . SER A 1 137 ? 17.931 9.171 19.153 1.00 9.13 137 SER A CA 1
ATOM 953 C C . SER A 1 137 ? 18.254 9.062 20.644 1.00 8.99 137 SER A C 1
ATOM 954 O O . SER A 1 137 ? 18.773 10.008 21.239 1.00 8.87 137 SER A O 1
ATOM 957 N N . PRO A 1 138 ? 17.922 7.937 21.265 1.00 8.98 138 PRO A N 1
ATOM 958 C CA . PRO A 1 138 ? 18.126 7.778 22.706 1.00 9.26 138 PRO A CA 1
ATOM 959 C C . PRO A 1 138 ? 19.551 7.983 23.181 1.00 9.16 138 PRO A C 1
ATOM 960 O O . PRO A 1 138 ? 20.518 7.720 22.464 1.00 8.71 138 PRO A O 1
ATOM 964 N N . LEU A 1 139 ? 19.655 8.471 24.411 1.00 9.39 139 LEU A N 1
ATOM 965 C CA . LEU A 1 139 ? 20.934 8.710 25.043 1.00 9.87 139 LEU A CA 1
ATOM 966 C C . LEU A 1 139 ? 21.782 7.452 24.972 1.00 9.76 139 LEU A C 1
ATOM 967 O O . LEU A 1 139 ? 21.301 6.344 25.217 1.00 9.70 139 LEU A O 1
ATOM 972 N N . GLY A 1 140 ? 23.050 7.642 24.633 1.00 9.83 140 GLY A N 1
ATOM 973 C CA . GLY A 1 140 ? 24.000 6.557 24.528 1.00 10.07 140 GLY A CA 1
ATOM 974 C C . GLY A 1 140 ? 24.902 6.777 23.329 1.00 10.22 140 GLY A C 1
ATOM 975 O O . GLY A 1 140 ? 25.795 7.630 23.350 1.00 11.46 140 GLY A O 1
ATOM 976 N N . ALA A 1 141 ? 24.654 6.021 22.269 1.00 10.25 141 ALA A N 1
ATOM 977 C CA . ALA A 1 141 ? 25.459 6.107 21.052 1.00 9.92 141 ALA A CA 1
ATOM 978 C C . ALA A 1 141 ? 25.248 7.430 20.311 1.00 9.90 141 ALA A C 1
ATOM 979 O O . ALA A 1 141 ? 24.128 7.939 20.238 1.00 10.07 141 ALA A O 1
ATOM 981 N N . THR A 1 142 ? 26.333 7.971 19.758 1.00 9.61 142 THR A N 1
ATOM 982 C CA . THR A 1 142 ? 26.303 9.245 19.042 1.00 9.48 142 THR A CA 1
ATOM 983 C C . THR A 1 142 ? 26.938 9.148 17.673 1.00 9.26 142 THR A C 1
ATOM 984 O O . THR A 1 142 ? 26.890 10.099 16.901 1.00 9.24 142 THR A O 1
ATOM 988 N N . GLN A 1 143 ? 27.555 8.008 17.388 1.00 9.36 143 GLN A N 1
ATOM 989 C CA . GLN A 1 143 ? 28.296 7.836 16.149 1.00 9.50 143 GLN A CA 1
ATOM 990 C C . GLN A 1 143 ? 27.693 6.742 15.286 1.00 9.55 143 GLN A C 1
ATOM 991 O O . GLN A 1 143 ? 27.217 5.728 15.792 1.00 9.31 143 GLN A O 1
ATOM 997 N N . LEU A 1 144 ? 27.702 6.964 13.980 1.00 9.76 144 LEU A N 1
ATOM 998 C CA . LEU A 1 144 ? 27.206 5.979 13.040 1.00 9.97 144 LEU A CA 1
ATOM 999 C C . LEU A 1 144 ? 28.400 5.188 12.541 1.00 9.74 144 LEU A C 1
ATOM 1000 O O . LEU A 1 144 ? 29.250 5.714 11.825 1.00 9.41 144 LEU A O 1
ATOM 1005 N N . ASP A 1 145 ? 28.474 3.934 12.962 1.00 9.72 145 ASP A N 1
ATOM 1006 C CA . ASP A 1 145 ? 29.567 3.058 12.580 1.00 9.72 145 ASP A CA 1
ATOM 1007 C C . ASP A 1 145 ? 29.251 2.417 11.243 1.00 9.93 145 ASP A C 1
ATOM 1008 O O . ASP A 1 145 ? 28.305 1.644 11.120 1.00 9.71 145 ASP A O 1
ATOM 1013 N N . THR A 1 146 ? 30.046 2.753 10.235 1.00 10.24 146 THR A N 1
ATOM 1014 C CA . THR A 1 146 ? 29.777 2.301 8.878 1.00 10.50 146 THR A CA 1
ATOM 1015 C C . THR A 1 146 ? 31.039 2.128 8.046 1.00 10.91 146 THR A C 1
ATOM 1016 O O . THR A 1 146 ? 32.101 2.654 8.383 1.00 11.56 146 THR A O 1
ATOM 1020 N N . ASP A 1 147 ? 30.903 1.382 6.955 1.00 10.94 147 ASP A N 1
ATOM 1021 C CA . ASP A 1 147 ? 31.988 1.179 6.008 1.00 11.34 147 ASP A CA 1
ATOM 1022 C C . ASP A 1 147 ? 31.965 2.280 4.953 1.00 11.43 147 ASP A C 1
ATOM 1023 O O . ASP A 1 147 ? 32.875 2.380 4.132 1.00 11.96 147 ASP A O 1
ATOM 1028 N N . GLY A 1 148 ? 30.921 3.105 4.975 1.00 11.22 148 GLY A N 1
ATOM 1029 C CA . GLY A 1 148 ? 30.773 4.181 4.015 1.00 11.33 148 GLY A CA 1
ATOM 1030 C C . GLY A 1 148 ? 29.828 3.859 2.868 1.00 11.22 148 GLY A C 1
ATOM 1031 O O . GLY A 1 148 ? 29.641 4.681 1.970 1.00 11.63 148 GLY A O 1
ATOM 1032 N N . ALA A 1 149 ? 29.219 2.677 2.894 1.00 10.86 149 ALA A N 1
ATOM 1033 C CA . ALA A 1 149 ? 28.305 2.274 1.829 1.00 10.69 149 ALA A CA 1
ATOM 1034 C C . ALA A 1 149 ? 27.059 3.151 1.817 1.00 10.27 149 ALA A C 1
ATOM 1035 O O . ALA A 1 149 ? 26.531 3.517 2.868 1.00 9.62 149 ALA A O 1
ATOM 1037 N N . LEU A 1 150 ? 26.589 3.471 0.617 1.00 10.27 150 LEU A N 1
ATOM 1038 C CA . LEU A 1 150 ? 25.392 4.278 0.439 1.00 10.45 150 LEU A CA 1
ATOM 1039 C C . LEU A 1 150 ? 24.593 3.726 -0.733 1.00 10.00 150 LEU A C 1
ATOM 1040 O O . LEU A 1 150 ? 25.143 3.469 -1.803 1.00 9.89 150 LEU A O 1
ATOM 1045 N N . TRP A 1 151 ? 23.296 3.530 -0.528 1.00 9.77 151 TRP A N 1
ATOM 1046 C CA . TRP A 1 151 ? 22.422 3.035 -1.582 1.00 9.89 151 TRP A CA 1
ATOM 1047 C C . TRP A 1 151 ? 21.327 4.051 -1.863 1.00 9.54 151 TRP A C 1
ATOM 1048 O O . TRP A 1 151 ? 20.777 4.643 -0.944 1.00 9.26 151 TRP A O 1
ATOM 1059 N N . LEU A 1 152 ? 21.016 4.241 -3.137 1.00 9.41 152 LEU A N 1
ATOM 1060 C CA . LEU A 1 152 ? 19.994 5.187 -3.540 1.00 9.89 152 LEU A CA 1
ATOM 1061 C C . LEU A 1 152 ? 18.894 4.460 -4.306 1.00 9.96 152 LEU A C 1
ATOM 1062 O O . LEU A 1 152 ? 19.181 3.635 -5.165 1.00 9.92 152 LEU A O 1
ATOM 1067 N N . GLY A 1 153 ? 17.641 4.759 -3.968 1.00 10.20 153 GLY A N 1
ATOM 1068 C CA . GLY A 1 153 ? 16.483 4.204 -4.651 1.00 10.55 153 GLY A CA 1
ATOM 1069 C C . GLY A 1 153 ? 16.074 2.809 -4.224 1.00 10.86 153 GLY A C 1
ATOM 1070 O O . GLY A 1 153 ? 15.054 2.284 -4.664 1.00 10.40 153 GLY A O 1
ATOM 1071 N N . GLY A 1 154 ? 16.871 2.197 -3.364 1.00 11.35 154 GLY A N 1
ATOM 1072 C CA . GLY A 1 154 ? 16.629 0.832 -2.967 1.00 12.30 154 GLY A CA 1
ATOM 1073 C C . GLY A 1 154 ? 17.847 0.306 -2.258 1.00 12.88 154 GLY A C 1
ATOM 1074 O O . GLY A 1 154 ? 18.779 1.060 -1.966 1.00 13.67 154 GLY A O 1
ATOM 1075 N N . MET A 1 155 ? 17.841 -0.993 -1.999 1.00 14.15 155 MET A N 1
ATOM 1076 C CA . MET A 1 155 ? 18.862 -1.615 -1.190 1.00 14.81 155 MET A CA 1
ATOM 1077 C C . MET A 1 155 ? 19.145 -3.024 -1.662 1.00 15.06 155 MET A C 1
ATOM 1078 O O . MET A 1 155 ? 18.243 -3.721 -2.109 1.00 14.86 155 MET A O 1
ATOM 1083 N N . GLU A 1 156 ? 20.396 -3.449 -1.546 1.00 15.50 156 GLU A N 1
ATOM 1084 C CA . GLU A 1 156 ? 20.754 -4.804 -1.925 1.00 15.77 156 GLU A CA 1
ATOM 1085 C C . GLU A 1 156 ? 20.218 -5.777 -0.885 1.00 15.87 156 GLU A C 1
ATOM 1086 O O . GLU A 1 156 ? 19.478 -6.704 -1.205 1.00 15.57 156 GLU A O 1
ATOM 1092 N N . ARG A 1 157 ? 20.588 -5.534 0.366 1.00 16.46 157 ARG A N 1
ATOM 1093 C CA . ARG A 1 157 ? 20.218 -6.400 1.480 1.00 16.96 157 ARG A CA 1
ATOM 1094 C C . ARG A 1 157 ? 18.937 -5.909 2.150 1.00 17.30 157 ARG A C 1
ATOM 1095 O O . ARG A 1 157 ? 18.976 -5.050 3.029 1.00 17.30 157 ARG A O 1
ATOM 1103 N N . LEU A 1 158 ? 17.809 -6.481 1.738 1.00 17.85 158 LEU A N 1
ATOM 1104 C CA . LEU A 1 158 ? 16.493 -6.077 2.231 1.00 18.21 158 LEU A CA 1
ATOM 1105 C C . LEU A 1 158 ? 16.107 -6.694 3.572 1.00 18.48 158 LEU A C 1
ATOM 1106 O O . LEU A 1 158 ? 15.288 -6.124 4.295 1.00 18.71 158 LEU A O 1
ATOM 1111 N N . SER A 1 159 ? 16.691 -7.840 3.909 1.00 18.75 159 SER A N 1
ATOM 1112 C CA . SER A 1 159 ? 16.377 -8.516 5.166 1.00 18.88 159 SER A CA 1
ATOM 1113 C C . SER A 1 159 ? 16.497 -7.535 6.318 1.00 18.80 159 SER A C 1
ATOM 1114 O O . SER A 1 159 ? 15.770 -7.630 7.309 1.00 18.76 159 SER A O 1
ATOM 1117 N N . VAL A 1 160 ? 17.430 -6.599 6.176 1.00 18.76 160 VAL A N 1
ATOM 1118 C CA . VAL A 1 160 ? 17.619 -5.544 7.152 1.00 18.86 160 VAL A CA 1
ATOM 1119 C C . VAL A 1 160 ? 16.563 -4.478 6.876 1.00 18.95 160 VAL A C 1
ATOM 1120 O O . VAL A 1 160 ? 16.872 -3.318 6.602 1.00 19.71 160 VAL A O 1
ATOM 1124 N N . ALA A 1 161 ? 15.312 -4.914 6.929 1.00 18.84 161 ALA A N 1
ATOM 1125 C CA . ALA A 1 161 ? 14.151 -4.064 6.714 1.00 18.49 161 ALA A CA 1
ATOM 1126 C C . ALA A 1 161 ? 12.913 -4.813 7.197 1.00 18.22 161 ALA A C 1
ATOM 1127 O O . ALA A 1 161 ? 11.800 -4.295 7.148 1.00 18.60 161 ALA A O 1
ATOM 1129 N N . HIS A 1 162 ? 13.103 -6.044 7.658 1.00 17.67 162 HIS A N 1
ATOM 1130 C CA . HIS A 1 162 ? 11.998 -6.817 8.191 1.00 17.15 162 HIS A CA 1
ATOM 1131 C C . HIS A 1 162 ? 11.535 -6.155 9.479 1.00 16.41 162 HIS A C 1
ATOM 1132 O O . HIS A 1 162 ? 10.363 -6.221 9.837 1.00 16.56 162 HIS A O 1
ATOM 1139 N N . LYS A 1 163 ? 12.470 -5.501 10.159 1.00 15.39 163 LYS A N 1
ATOM 1140 C CA . LYS A 1 163 ? 12.182 -4.807 11.405 1.00 14.83 163 LYS A CA 1
ATOM 1141 C C . LYS A 1 163 ? 11.586 -3.423 11.170 1.00 14.29 163 LYS A C 1
ATOM 1142 O O . LYS A 1 163 ? 11.321 -2.700 12.126 1.00 14.24 163 LYS A O 1
ATOM 1148 N N . LEU A 1 164 ? 11.383 -3.050 9.904 1.00 13.72 164 LEU A N 1
ATOM 1149 C CA . LEU A 1 164 ? 10.919 -1.707 9.562 1.00 13.28 164 LEU A CA 1
ATOM 1150 C C . LEU A 1 164 ? 9.619 -1.687 8.762 1.00 12.41 164 LEU A C 1
ATOM 1151 O O . LEU A 1 164 ? 9.177 -2.710 8.250 1.00 12.41 164 LEU A O 1
ATOM 1156 N N . PRO A 1 165 ? 9.005 -0.510 8.653 1.00 12.15 165 PRO A N 1
ATOM 1157 C CA . PRO A 1 165 ? 7.834 -0.353 7.790 1.00 11.93 165 PRO A CA 1
ATOM 1158 C C . PRO A 1 165 ? 8.130 -0.862 6.376 1.00 11.96 165 PRO A C 1
ATOM 1159 O O . PRO A 1 165 ? 9.269 -0.783 5.911 1.00 11.86 165 PRO A O 1
ATOM 1163 N N . LYS A 1 166 ? 7.104 -1.365 5.704 1.00 12.07 166 LYS A N 1
ATOM 1164 C CA . LYS A 1 166 ? 7.256 -1.954 4.375 1.00 12.37 166 LYS A CA 1
ATOM 1165 C C . LYS A 1 166 ? 7.953 -1.042 3.374 1.00 11.96 166 LYS A C 1
ATOM 1166 O O . LYS A 1 166 ? 8.604 -1.519 2.449 1.00 11.31 166 LYS A O 1
ATOM 1172 N N . ALA A 1 167 ? 7.822 0.264 3.558 1.00 11.20 167 ALA A N 1
ATOM 1173 C CA . ALA A 1 167 ? 8.442 1.220 2.643 1.00 11.16 167 ALA A CA 1
ATOM 1174 C C . ALA A 1 167 ? 9.938 0.980 2.483 1.00 11.28 167 ALA A C 1
ATOM 1175 O O . ALA A 1 167 ? 10.504 1.194 1.409 1.00 10.55 167 ALA A O 1
ATOM 1177 N N . TYR A 1 168 ? 10.588 0.534 3.550 1.00 11.54 168 TYR A N 1
ATOM 1178 C CA . TYR A 1 168 ? 12.032 0.318 3.515 1.00 11.84 168 TYR A CA 1
ATOM 1179 C C . TYR A 1 168 ? 12.450 -0.868 2.632 1.00 12.10 168 TYR A C 1
ATOM 1180 O O . TYR A 1 168 ? 13.618 -0.962 2.244 1.00 13.22 168 TYR A O 1
ATOM 1189 N N . SER A 1 169 ? 11.502 -1.740 2.290 1.00 12.08 169 SER A N 1
ATOM 1190 C CA . SER A 1 169 ? 11.775 -2.880 1.410 1.00 12.11 169 SER A CA 1
ATOM 1191 C C . SER A 1 169 ? 11.180 -2.638 0.031 1.00 11.42 169 SER A C 1
ATOM 1192 O O . SER A 1 169 ? 11.137 -3.535 -0.809 1.00 12.06 169 SER A O 1
ATOM 1195 N N . THR A 1 170 ? 10.715 -1.415 -0.189 1.00 10.30 170 THR A N 1
ATOM 1196 C CA . THR A 1 170 ? 10.063 -1.037 -1.425 1.00 9.94 170 THR A CA 1
ATOM 1197 C C . THR A 1 170 ? 10.972 -0.149 -2.255 1.00 9.26 170 THR A C 1
ATOM 1198 O O . THR A 1 170 ? 11.395 0.901 -1.802 1.00 9.11 170 THR A O 1
ATOM 1202 N N . GLY A 1 171 ? 11.269 -0.567 -3.477 1.00 8.68 171 GLY A N 1
ATOM 1203 C CA . GLY A 1 171 ? 12.102 0.230 -4.354 1.00 8.62 171 GLY A CA 1
ATOM 1204 C C . GLY A 1 171 ? 11.431 1.543 -4.702 1.00 8.28 171 GLY A C 1
ATOM 1205 O O . GLY A 1 171 ? 10.230 1.588 -4.942 1.00 8.58 171 GLY A O 1
ATOM 1206 N N . PHE A 1 172 ? 12.211 2.616 -4.712 1.00 7.93 172 PHE A N 1
ATOM 1207 C CA . PHE A 1 172 ? 11.702 3.931 -5.055 1.00 8.02 172 PHE A CA 1
ATOM 1208 C C . PHE A 1 172 ? 11.309 3.985 -6.523 1.00 7.87 172 PHE A C 1
ATOM 1209 O O . PHE A 1 172 ? 12.039 3.502 -7.386 1.00 8.35 172 PHE A O 1
ATOM 1217 N N . ILE A 1 173 ? 10.148 4.566 -6.804 1.00 7.89 173 ILE A N 1
ATOM 1218 C CA . ILE A 1 173 ? 9.736 4.815 -8.181 1.00 7.78 173 ILE A CA 1
ATOM 1219 C C . ILE A 1 173 ? 9.606 6.323 -8.327 1.00 7.88 173 ILE A C 1
ATOM 1220 O O . ILE A 1 173 ? 8.799 6.956 -7.642 1.00 7.78 173 ILE A O 1
ATOM 1225 N N . GLY A 1 174 ? 10.413 6.904 -9.202 1.00 7.81 174 GLY A N 1
ATOM 1226 C CA . GLY A 1 174 ? 10.402 8.340 -9.399 1.00 8.45 174 GLY A CA 1
ATOM 1227 C C . GLY A 1 174 ? 11.739 8.799 -9.937 1.00 8.52 174 GLY A C 1
ATOM 1228 O O . GLY A 1 174 ? 12.488 8.014 -10.519 1.00 8.99 174 GLY A O 1
ATOM 1229 N N . CYS A 1 175 ? 12.044 10.077 -9.751 1.00 8.83 175 CYS A N 1
ATOM 1230 C CA . CYS A 1 175 ? 13.300 10.626 -10.227 1.00 9.48 175 CYS A CA 1
ATOM 1231 C C . CYS A 1 175 ? 14.060 11.319 -9.123 1.00 8.93 175 CYS A C 1
ATOM 1232 O O . CYS A 1 175 ? 13.460 11.843 -8.182 1.00 9.25 175 CYS A O 1
ATOM 1235 N N . ILE A 1 176 ? 15.385 11.317 -9.249 1.00 8.63 176 ILE A N 1
ATOM 1236 C CA . ILE A 1 176 ? 16.256 11.972 -8.281 1.00 8.69 176 ILE A CA 1
ATOM 1237 C C . ILE A 1 176 ? 17.303 12.799 -9.010 1.00 8.53 176 ILE A C 1
ATOM 1238 O O . ILE A 1 176 ? 17.792 12.410 -10.066 1.00 8.64 176 ILE A O 1
ATOM 1243 N N . ARG A 1 177 ? 17.646 13.946 -8.437 1.00 8.31 177 ARG A N 1
ATOM 1244 C CA . ARG A 1 177 ? 18.698 14.790 -8.984 1.00 8.29 177 ARG A CA 1
ATOM 1245 C C . ARG A 1 177 ? 19.385 15.557 -7.866 1.00 8.23 177 ARG A C 1
ATOM 1246 O O . ARG A 1 177 ? 18.857 15.680 -6.760 1.00 7.87 177 ARG A O 1
ATOM 1254 N N . ASP A 1 178 ? 20.576 16.055 -8.173 1.00 8.12 178 ASP A N 1
ATOM 1255 C CA . ASP A 1 178 ? 21.336 16.928 -7.277 1.00 8.62 178 ASP A CA 1
ATOM 1256 C C . ASP A 1 178 ? 21.478 16.389 -5.861 1.00 8.72 178 ASP A C 1
ATOM 1257 O O . ASP A 1 178 ? 21.078 17.027 -4.877 1.00 8.69 178 ASP A O 1
ATOM 1262 N N . VAL A 1 179 ? 22.061 15.201 -5.765 1.00 9.05 179 VAL A N 1
ATOM 1263 C CA . VAL A 1 179 ? 22.280 14.557 -4.482 1.00 8.99 179 VAL A CA 1
ATOM 1264 C C . VAL A 1 179 ? 23.613 15.012 -3.894 1.00 8.92 179 VAL A C 1
ATOM 1265 O O . VAL A 1 179 ? 24.665 14.853 -4.518 1.00 9.64 179 VAL A O 1
ATOM 1269 N N . ILE A 1 180 ? 23.551 15.599 -2.702 1.00 8.82 180 ILE A N 1
ATOM 1270 C CA . ILE A 1 180 ? 24.738 16.071 -2.003 1.00 9.09 180 ILE A CA 1
ATOM 1271 C C . ILE A 1 180 ? 24.867 15.283 -0.712 1.00 8.76 180 ILE A C 1
ATOM 1272 O O . ILE A 1 180 ? 23.979 15.321 0.140 1.00 9.08 180 ILE A O 1
ATOM 1277 N N . VAL A 1 181 ? 25.977 14.567 -0.572 1.00 8.80 181 VAL A N 1
ATOM 1278 C CA . VAL A 1 181 ? 26.233 13.766 0.615 1.00 9.30 181 VAL A CA 1
ATOM 1279 C C . VAL A 1 181 ? 27.474 14.307 1.302 1.00 9.40 181 VAL A C 1
ATOM 1280 O O . VAL A 1 181 ? 28.544 14.343 0.711 1.00 9.00 181 VAL A O 1
ATOM 1284 N N . ASP A 1 182 ? 27.319 14.754 2.542 1.00 9.70 182 ASP A N 1
ATOM 1285 C CA . ASP A 1 182 ? 28.445 15.254 3.315 1.00 10.35 182 ASP A CA 1
ATOM 1286 C C . ASP A 1 182 ? 29.294 16.254 2.536 1.00 10.97 182 ASP A C 1
ATOM 1287 O O . ASP A 1 182 ? 30.510 16.122 2.441 1.00 11.03 182 ASP A O 1
ATOM 1292 N N . ARG A 1 183 ? 28.634 17.257 1.968 1.00 11.71 183 ARG A N 1
ATOM 1293 C CA . ARG A 1 183 ? 29.322 18.344 1.269 1.00 12.19 183 ARG A CA 1
ATOM 1294 C C . ARG A 1 183 ? 29.813 18.004 -0.137 1.00 11.90 183 ARG A C 1
ATOM 1295 O O . ARG A 1 183 ? 30.453 18.831 -0.776 1.00 12.58 183 ARG A O 1
ATOM 1303 N N . GLN A 1 184 ? 29.532 16.803 -0.628 1.00 11.09 184 GLN A N 1
ATOM 1304 C CA . GLN A 1 184 ? 29.965 16.452 -1.975 1.00 10.76 184 GLN A CA 1
ATOM 1305 C C . GLN A 1 184 ? 28.805 16.076 -2.866 1.00 9.96 184 GLN A C 1
ATOM 1306 O O . GLN A 1 184 ? 27.985 15.229 -2.518 1.00 9.64 184 GLN A O 1
ATOM 1312 N N . GLU A 1 185 ? 28.765 16.702 -4.031 1.00 9.51 185 GLU A N 1
ATOM 1313 C CA . GLU A 1 185 ? 27.771 16.398 -5.035 1.00 9.65 185 GLU A CA 1
ATOM 1314 C C . GLU A 1 185 ? 28.079 15.031 -5.625 1.00 10.18 185 GLU A C 1
ATOM 1315 O O . GLU A 1 185 ? 29.203 14.758 -6.049 1.00 10.44 185 GLU A O 1
ATOM 1321 N N . LEU A 1 186 ? 27.072 14.172 -5.644 1.00 10.74 186 LEU A N 1
ATOM 1322 C CA . LEU A 1 186 ? 27.231 12.832 -6.172 1.00 11.71 186 LEU A CA 1
ATOM 1323 C C . LEU A 1 186 ? 27.125 12.860 -7.687 1.00 11.74 186 LEU A C 1
ATOM 1324 O O . LEU A 1 186 ? 26.331 13.611 -8.252 1.00 12.26 186 LEU A O 1
ATOM 1329 N N . HIS A 1 187 ? 27.943 12.051 -8.342 1.00 11.81 187 HIS A N 1
ATOM 1330 C CA . HIS A 1 187 ? 27.852 11.877 -9.781 1.00 12.09 187 HIS A CA 1
ATOM 1331 C C . HIS A 1 187 ? 27.047 10.584 -9.921 1.00 12.08 187 HIS A C 1
ATOM 1332 O O . HIS A 1 187 ? 27.607 9.498 -9.976 1.00 12.01 187 HIS A O 1
ATOM 1339 N N . LEU A 1 188 ? 25.726 10.719 -9.958 1.00 12.20 188 LEU A N 1
ATOM 1340 C CA . LEU A 1 188 ? 24.825 9.567 -9.923 1.00 12.20 188 LEU A CA 1
ATOM 1341 C C . LEU A 1 188 ? 25.173 8.467 -10.914 1.00 12.46 188 LEU A C 1
ATOM 1342 O O . LEU A 1 188 ? 25.181 7.289 -10.560 1.00 12.64 188 LEU A O 1
ATOM 1347 N N . VAL A 1 189 ? 25.461 8.850 -12.148 1.00 12.54 189 VAL A N 1
ATOM 1348 C CA . VAL A 1 189 ? 25.790 7.884 -13.185 1.00 12.94 189 VAL A CA 1
ATOM 1349 C C . VAL A 1 189 ? 27.230 7.385 -13.057 1.00 13.42 189 VAL A C 1
ATOM 1350 O O . VAL A 1 189 ? 27.470 6.182 -12.966 1.00 13.71 189 VAL A O 1
ATOM 1354 N N . GLU A 1 190 ? 28.181 8.313 -13.023 1.00 13.70 190 GLU A N 1
ATOM 1355 C CA . GLU A 1 190 ? 29.600 7.955 -13.022 1.00 14.02 190 GLU A CA 1
ATOM 1356 C C . GLU A 1 190 ? 30.130 7.394 -11.692 1.00 14.02 190 GLU A C 1
ATOM 1357 O O . GLU A 1 190 ? 31.080 6.597 -11.702 1.00 14.64 190 GLU A O 1
ATOM 1363 N N . ASP A 1 191 ? 29.544 7.814 -10.570 1.00 13.92 191 ASP A N 1
ATOM 1364 C CA . ASP A 1 191 ? 29.967 7.356 -9.238 1.00 13.40 191 ASP A CA 1
ATOM 1365 C C . ASP A 1 191 ? 29.392 5.980 -8.850 1.00 12.95 191 ASP A C 1
ATOM 1366 O O . ASP A 1 191 ? 29.892 5.342 -7.925 1.00 12.73 191 ASP A O 1
ATOM 1371 N N . ALA A 1 192 ? 28.334 5.537 -9.530 1.00 12.58 192 ALA A N 1
ATOM 1372 C CA . ALA A 1 192 ? 27.685 4.258 -9.210 1.00 12.04 192 ALA A CA 1
ATOM 1373 C C . ALA A 1 192 ? 28.646 3.072 -9.351 1.00 11.90 192 ALA A C 1
ATOM 1374 O O . ALA A 1 192 ? 29.399 2.984 -10.319 1.00 11.54 192 ALA A O 1
ATOM 1376 N N . LEU A 1 193 ? 28.590 2.149 -8.394 1.00 11.68 193 LEU A N 1
ATOM 1377 C CA . LEU A 1 193 ? 29.524 1.025 -8.340 1.00 12.09 193 LEU A CA 1
ATOM 1378 C C . LEU A 1 193 ? 28.936 -0.339 -8.710 1.00 12.40 193 LEU A C 1
ATOM 1379 O O . LEU A 1 193 ? 29.689 -1.296 -8.919 1.00 12.61 193 LEU A O 1
ATOM 1384 N N . ASN A 1 194 ? 27.613 -0.432 -8.805 1.00 12.89 194 ASN A N 1
ATOM 1385 C CA . ASN A 1 194 ? 26.952 -1.715 -9.046 1.00 13.27 194 ASN A CA 1
ATOM 1386 C C . ASN A 1 194 ? 26.396 -1.895 -10.455 1.00 13.76 194 ASN A C 1
ATOM 1387 O O . ASN A 1 194 ? 25.505 -2.717 -10.668 1.00 14.06 194 ASN A O 1
ATOM 1392 N N . ASN A 1 195 ? 26.916 -1.136 -11.412 1.00 14.22 195 ASN A N 1
ATOM 1393 C CA . ASN A 1 195 ? 26.476 -1.255 -12.799 1.00 14.59 195 ASN A CA 1
ATOM 1394 C C . ASN A 1 195 ? 24.952 -1.353 -12.922 1.00 14.56 195 ASN A C 1
ATOM 1395 O O . ASN A 1 195 ? 24.415 -2.354 -13.401 1.00 14.92 195 ASN A O 1
ATOM 1400 N N . PRO A 1 196 ? 24.248 -0.316 -12.488 1.00 14.57 196 PRO A N 1
ATOM 1401 C CA . PRO A 1 196 ? 22.789 -0.302 -12.585 1.00 14.43 196 PRO A CA 1
ATOM 1402 C C . PRO A 1 196 ? 22.334 0.039 -13.999 1.00 14.29 196 PRO A C 1
ATOM 1403 O O . PRO A 1 196 ? 23.138 0.525 -14.794 1.00 14.33 196 PRO A O 1
ATOM 1407 N N . THR A 1 197 ? 21.071 -0.233 -14.311 1.00 14.07 197 THR A N 1
ATOM 1408 C CA . THR A 1 197 ? 20.518 0.127 -15.608 1.00 13.98 197 THR A CA 1
ATOM 1409 C C . THR A 1 197 ? 20.146 1.603 -15.546 1.00 13.94 197 THR A C 1
ATOM 1410 O O . THR A 1 197 ? 19.272 1.994 -14.771 1.00 13.76 197 THR A O 1
ATOM 1414 N N . ILE A 1 198 ? 20.815 2.419 -16.353 1.00 13.93 198 ILE A N 1
ATOM 1415 C CA . ILE A 1 198 ? 20.603 3.864 -16.325 1.00 14.05 198 ILE A CA 1
ATOM 1416 C C . ILE A 1 198 ? 19.464 4.332 -17.218 1.00 14.22 198 ILE A C 1
ATOM 1417 O O . ILE A 1 198 ? 19.450 4.080 -18.419 1.00 14.35 198 ILE A O 1
ATOM 1422 N N . LEU A 1 199 ? 18.513 5.026 -16.609 1.00 14.59 199 LEU A N 1
ATOM 1423 C CA . LEU A 1 199 ? 17.397 5.605 -17.331 1.00 14.95 199 LEU A CA 1
ATOM 1424 C C . LEU A 1 199 ? 17.268 7.036 -16.852 1.00 15.11 199 LEU A C 1
ATOM 1425 O O . LEU A 1 199 ? 17.442 7.315 -15.669 1.00 14.18 199 LEU A O 1
ATOM 1430 N N . HIS A 1 200 ? 16.983 7.948 -17.771 1.00 15.53 200 HIS A N 1
ATOM 1431 C CA . HIS A 1 200 ? 16.825 9.348 -17.413 1.00 16.13 200 HIS A CA 1
ATOM 1432 C C . HIS A 1 200 ? 15.355 9.666 -17.194 1.00 16.39 200 HIS A C 1
ATOM 1433 O O . HIS A 1 200 ? 14.473 9.000 -17.740 1.00 16.47 200 HIS A O 1
ATOM 1440 N N . CYS A 1 201 ? 15.103 10.680 -16.378 1.00 16.77 201 CYS A N 1
ATOM 1441 C CA . CYS A 1 201 ? 13.748 11.074 -16.024 1.00 17.06 201 CYS A CA 1
ATOM 1442 C C . CYS A 1 201 ? 12.903 11.462 -17.236 1.00 17.29 201 CYS A C 1
ATOM 1443 O O . CYS A 1 201 ? 13.391 11.961 -18.245 1.00 17.52 201 CYS A O 1
ATOM 1446 N N . ASP B 1 11 ? 20.110 4.111 28.048 1.00 25.43 11 ASP B N 1
ATOM 1447 C CA . ASP B 1 11 ? 19.734 4.056 29.488 1.00 24.96 11 ASP B CA 1
ATOM 1448 C C . ASP B 1 11 ? 18.888 5.273 29.881 1.00 23.84 11 ASP B C 1
ATOM 1449 O O . ASP B 1 11 ? 19.066 6.371 29.348 1.00 24.31 11 ASP B O 1
ATOM 1454 N N . ALA B 1 12 ? 17.926 5.039 30.769 1.00 22.07 12 ALA B N 1
ATOM 1455 C CA . ALA B 1 12 ? 17.068 6.075 31.353 1.00 20.47 12 ALA B CA 1
ATOM 1456 C C . ALA B 1 12 ? 17.661 7.484 31.496 1.00 19.01 12 ALA B C 1
ATOM 1457 O O . ALA B 1 12 ? 18.344 7.796 32.475 1.00 18.66 12 ALA B O 1
ATOM 1459 N N . GLU B 1 13 ? 17.360 8.342 30.527 1.00 17.06 13 GLU B N 1
ATOM 1460 C CA . GLU B 1 13 ? 17.786 9.732 30.574 1.00 15.48 13 GLU B CA 1
ATOM 1461 C C . GLU B 1 13 ? 17.025 10.447 31.687 1.00 14.34 13 GLU B C 1
ATOM 1462 O O . GLU B 1 13 ? 15.797 10.425 31.714 1.00 14.43 13 GLU B O 1
ATOM 1468 N N . ALA B 1 14 ? 17.758 11.073 32.603 1.00 12.63 14 ALA B N 1
ATOM 1469 C CA . ALA B 1 14 ? 17.154 11.758 33.739 1.00 11.53 14 ALA B CA 1
ATOM 1470 C C . ALA B 1 14 ? 17.632 13.203 33.790 1.00 10.63 14 ALA B C 1
ATOM 1471 O O . ALA B 1 14 ? 18.826 13.469 33.713 1.00 9.81 14 ALA B O 1
ATOM 1473 N N . ILE B 1 15 ? 16.687 14.128 33.928 1.00 9.69 15 ILE B N 1
ATOM 1474 C CA . ILE B 1 15 ? 16.986 15.557 33.931 1.00 9.44 15 ILE B CA 1
ATOM 1475 C C . ILE B 1 15 ? 16.962 16.143 35.340 1.00 9.02 15 ILE B C 1
ATOM 1476 O O . ILE B 1 15 ? 16.057 15.859 36.125 1.00 8.65 15 ILE B O 1
ATOM 1481 N N . ALA B 1 16 ? 17.960 16.973 35.638 1.00 8.77 16 ALA B N 1
ATOM 1482 C CA . ALA B 1 16 ? 18.090 17.608 36.947 1.00 8.86 16 ALA B CA 1
ATOM 1483 C C . ALA B 1 16 ? 17.398 18.973 37.007 1.00 8.79 16 ALA B C 1
ATOM 1484 O O . ALA B 1 16 ? 17.497 19.780 36.078 1.00 8.98 16 ALA B O 1
ATOM 1486 N N . PHE B 1 17 ? 16.711 19.210 38.121 1.00 8.77 17 PHE B N 1
ATOM 1487 C CA . PHE B 1 17 ? 16.012 20.457 38.386 1.00 8.91 17 PHE B CA 1
ATOM 1488 C C . PHE B 1 17 ? 16.630 21.059 39.643 1.00 9.05 17 PHE B C 1
ATOM 1489 O O . PHE B 1 17 ? 16.712 20.392 40.671 1.00 8.94 17 PHE B O 1
ATOM 1497 N N . ASP B 1 18 ? 17.081 22.308 39.547 1.00 9.03 18 ASP B N 1
ATOM 1498 C CA . ASP B 1 18 ? 17.787 22.970 40.646 1.00 9.37 18 ASP B CA 1
ATOM 1499 C C . ASP B 1 18 ? 16.964 24.014 41.400 1.00 9.42 18 ASP B C 1
ATOM 1500 O O . ASP B 1 18 ? 17.520 24.799 42.165 1.00 9.47 18 ASP B O 1
ATOM 1505 N N . GLY B 1 19 ? 15.651 24.029 41.191 1.00 9.38 19 GLY B N 1
ATOM 1506 C CA . GLY B 1 19 ? 14.792 24.992 41.858 1.00 9.34 19 GLY B CA 1
ATOM 1507 C C . GLY B 1 19 ? 14.438 26.177 40.975 1.00 9.59 19 GLY B C 1
ATOM 1508 O O . GLY B 1 19 ? 13.445 26.860 41.222 1.00 9.53 19 GLY B O 1
ATOM 1509 N N . ARG B 1 20 ? 15.251 26.420 39.948 1.00 9.93 20 ARG B N 1
ATOM 1510 C CA . ARG B 1 20 ? 15.005 27.496 38.993 1.00 10.40 20 ARG B CA 1
ATOM 1511 C C . ARG B 1 20 ? 14.903 26.926 37.581 1.00 10.30 20 ARG B C 1
ATOM 1512 O O . ARG B 1 20 ? 15.021 27.657 36.592 1.00 10.60 20 ARG B O 1
ATOM 1520 N N . THR B 1 21 ? 14.701 25.614 37.500 1.00 10.35 21 THR B N 1
ATOM 1521 C CA . THR B 1 21 ? 14.576 24.921 36.229 1.00 10.34 21 THR B CA 1
ATOM 1522 C C . THR B 1 21 ? 13.105 24.756 35.887 1.00 10.07 21 THR B C 1
ATOM 1523 O O . THR B 1 21 ? 12.389 24.001 36.545 1.00 10.07 21 THR B O 1
ATOM 1527 N N . TYR B 1 22 ? 12.654 25.482 34.871 1.00 10.37 22 TYR B N 1
ATOM 1528 C CA . TYR B 1 22 ? 11.270 25.414 34.428 1.00 10.52 22 TYR B CA 1
ATOM 1529 C C . TYR B 1 22 ? 11.270 25.012 32.960 1.00 10.34 22 TYR B C 1
ATOM 1530 O O . TYR B 1 22 ? 11.861 25.696 32.126 1.00 10.73 22 TYR B O 1
ATOM 1539 N N . MET B 1 23 ? 10.628 23.893 32.645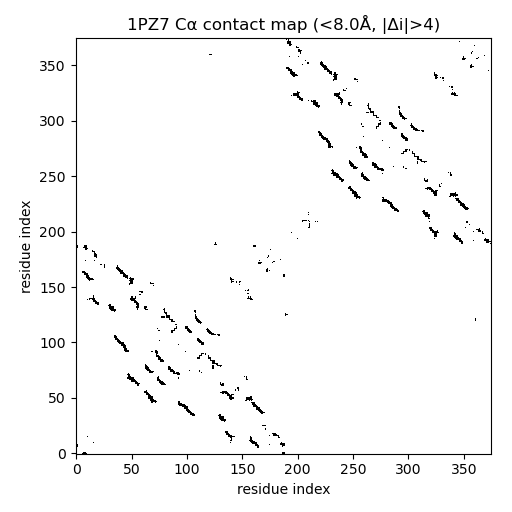 1.00 9.71 23 MET B N 1
ATOM 1540 C CA . MET B 1 23 ? 10.597 23.416 31.271 1.00 9.86 23 MET B CA 1
ATOM 1541 C C . MET B 1 23 ? 9.193 23.517 30.689 1.00 9.77 23 MET B C 1
ATOM 1542 O O . MET B 1 23 ? 8.226 23.024 31.262 1.00 9.09 23 MET B O 1
ATOM 1547 N N . GLU B 1 24 ? 9.105 24.182 29.544 1.00 9.82 24 GLU B N 1
ATOM 1548 C CA . GLU B 1 24 ? 7.840 24.431 28.870 1.00 10.41 24 GLU B CA 1
ATOM 1549 C C . GLU B 1 24 ? 7.618 23.487 27.697 1.00 10.41 24 GLU B C 1
ATOM 1550 O O . GLU B 1 24 ? 8.512 23.271 26.876 1.00 10.24 24 GLU B O 1
ATOM 1556 N N . TYR B 1 25 ? 6.404 22.957 27.614 1.00 11.07 25 TYR B N 1
ATOM 1557 C CA . TYR B 1 25 ? 6.016 22.047 26.550 1.00 11.77 25 TYR B CA 1
ATOM 1558 C C . TYR B 1 25 ? 4.646 22.430 26.041 1.00 13.76 25 TYR B C 1
ATOM 1559 O O . TYR B 1 25 ? 3.918 23.187 26.682 1.00 12.65 25 TYR B O 1
ATOM 1568 N N . HIS B 1 26 ? 4.305 21.918 24.870 1.00 16.65 26 HIS B N 1
ATOM 1569 C CA . HIS B 1 26 ? 2.985 22.114 24.317 1.00 18.97 26 HIS B CA 1
ATOM 1570 C C . HIS B 1 26 ? 2.503 20.721 23.996 1.00 20.85 26 HIS B C 1
ATOM 1571 O O . HIS B 1 26 ? 3.104 20.042 23.170 1.00 21.55 26 HIS B O 1
ATOM 1578 N N . ASN B 1 27 ? 1.454 20.272 24.681 1.00 22.86 27 ASN B N 1
ATOM 1579 C CA . ASN B 1 27 ? 0.939 18.928 24.471 1.00 24.63 27 ASN B CA 1
ATOM 1580 C C . ASN B 1 27 ? 0.971 18.635 22.978 1.00 25.86 27 ASN B C 1
ATOM 1581 O O . ASN B 1 27 ? 0.002 18.895 22.264 1.00 26.53 27 ASN B O 1
ATOM 1586 N N . ALA B 1 28 ? 2.105 18.105 22.518 1.00 27.18 28 ALA B N 1
ATOM 1587 C CA . ALA B 1 28 ? 2.333 17.866 21.095 1.00 27.92 28 ALA B CA 1
ATOM 1588 C C . ALA B 1 28 ? 2.482 16.385 20.764 1.00 28.73 28 ALA B C 1
ATOM 1589 O O . ALA B 1 28 ? 3.136 15.631 21.483 1.00 29.02 28 ALA B O 1
ATOM 1591 N N . VAL B 1 29 ? 1.871 16.017 19.642 1.00 29.52 29 VAL B N 1
ATOM 1592 C CA . VAL B 1 29 ? 1.777 14.659 19.110 1.00 29.95 29 VAL B CA 1
ATOM 1593 C C . VAL B 1 29 ? 0.301 14.540 18.862 1.00 30.48 29 VAL B C 1
ATOM 1594 O O . VAL B 1 29 ? -0.156 14.525 17.721 1.00 30.87 29 VAL B O 1
ATOM 1598 N N . THR B 1 30 ? -0.438 14.472 19.963 1.00 30.93 30 THR B N 1
ATOM 1599 C CA . THR B 1 30 ? -1.886 14.496 19.932 1.00 31.20 30 THR B CA 1
ATOM 1600 C C . THR B 1 30 ? -2.643 13.490 20.793 1.00 31.39 30 THR B C 1
ATOM 1601 O O . THR B 1 30 ? -2.857 12.348 20.388 1.00 31.74 30 THR B O 1
ATOM 1605 N N . LYS B 1 31 ? -2.699 13.839 22.064 1.00 31.65 31 LYS B N 1
ATOM 1606 C CA . LYS B 1 31 ? -3.970 13.975 22.759 1.00 31.62 31 LYS B CA 1
ATOM 1607 C C . LYS B 1 31 ? -3.607 15.246 23.508 1.00 31.94 31 LYS B C 1
ATOM 1608 O O . LYS B 1 31 ? -2.449 15.423 23.896 1.00 32.19 31 LYS B O 1
ATOM 1614 N N . SER B 1 32 ? -4.589 16.093 23.770 1.00 32.14 32 SER B N 1
ATOM 1615 C CA . SER B 1 32 ? -4.314 17.511 23.902 1.00 32.24 32 SER B CA 1
ATOM 1616 C C . SER B 1 32 ? -5.312 18.235 23.015 1.00 32.35 32 SER B C 1
ATOM 1617 O O . SER B 1 32 ? -6.351 18.694 23.464 1.00 32.84 32 SER B O 1
ATOM 1620 N N . ALA B 1 40 ? -3.762 19.551 17.039 1.00 32.31 40 ALA B N 1
ATOM 1621 C CA . ALA B 1 40 ? -2.479 19.973 17.591 1.00 32.15 40 ALA B CA 1
ATOM 1622 C C . ALA B 1 40 ? -2.007 21.299 17.001 1.00 32.16 40 ALA B C 1
ATOM 1623 O O . ALA B 1 40 ? -1.331 21.344 15.972 1.00 32.44 40 ALA B O 1
ATOM 1625 N N . GLU B 1 41 ? -2.371 22.378 17.682 1.00 32.09 41 GLU B N 1
ATOM 1626 C CA . GLU B 1 41 ? -1.970 23.726 17.314 1.00 31.90 41 GLU B CA 1
ATOM 1627 C C . GLU B 1 41 ? -2.252 24.569 18.558 1.00 31.70 41 GLU B C 1
ATOM 1628 O O . GLU B 1 41 ? -2.362 24.005 19.648 1.00 31.97 41 GLU B O 1
ATOM 1634 N N . PRO B 1 42 ? -2.330 25.893 18.444 1.00 31.31 42 PRO B N 1
ATOM 1635 C CA . PRO B 1 42 ? -2.677 26.724 19.597 1.00 30.95 42 PRO B CA 1
ATOM 1636 C C . PRO B 1 42 ? -4.189 26.830 19.804 1.00 30.70 42 PRO B C 1
ATOM 1637 O O . PRO B 1 42 ? -4.912 25.894 19.463 1.00 30.96 42 PRO B O 1
ATOM 1641 N N . SER B 1 43 ? -4.649 27.954 20.355 1.00 30.25 43 SER B N 1
ATOM 1642 C CA . SER B 1 43 ? -6.065 28.182 20.622 1.00 29.71 43 SER B CA 1
ATOM 1643 C C . SER B 1 43 ? -6.412 27.485 21.936 1.00 29.15 43 SER B C 1
ATOM 1644 O O . SER B 1 43 ? -5.539 27.317 22.785 1.00 29.47 43 SER B O 1
ATOM 1647 N N . GLU B 1 44 ? -7.670 27.090 22.116 1.00 28.30 44 GLU B N 1
ATOM 1648 C CA . GLU B 1 44 ? -8.069 26.373 23.327 1.00 27.51 44 GLU B CA 1
ATOM 1649 C C . GLU B 1 44 ? -8.742 25.048 22.981 1.00 26.62 44 GLU B C 1
ATOM 1650 O O . GLU B 1 44 ? -9.295 24.885 21.891 1.00 26.96 44 GLU B O 1
ATOM 1656 N N . LYS B 1 45 ? -8.683 24.103 23.916 1.00 25.19 45 LYS B N 1
ATOM 1657 C CA . LYS B 1 45 ? -9.304 22.796 23.750 1.00 24.11 45 LYS B CA 1
ATOM 1658 C C . LYS B 1 45 ? -9.924 22.317 25.063 1.00 22.69 45 LYS B C 1
ATOM 1659 O O . LYS B 1 45 ? -9.390 22.572 26.137 1.00 22.60 45 LYS B O 1
ATOM 1665 N N . ALA B 1 46 ? -11.057 21.630 24.964 1.00 20.60 46 ALA B N 1
ATOM 1666 C CA . ALA B 1 46 ? -11.741 21.062 26.117 1.00 19.17 46 ALA B CA 1
ATOM 1667 C C . ALA B 1 46 ? -11.340 19.592 26.277 1.00 17.88 46 ALA B C 1
ATOM 1668 O O . ALA B 1 46 ? -11.844 18.722 25.566 1.00 17.83 46 ALA B O 1
ATOM 1670 N N . LEU B 1 47 ? -10.436 19.321 27.214 1.00 16.19 47 LEU B N 1
ATOM 1671 C CA . LEU B 1 47 ? -9.939 17.964 27.428 1.00 15.01 47 LEU B CA 1
ATOM 1672 C C . LEU B 1 47 ? -10.830 17.147 28.355 1.00 14.02 47 LEU B C 1
ATOM 1673 O O . LEU B 1 47 ? -11.130 17.558 29.473 1.00 13.30 47 LEU B O 1
ATOM 1678 N N . GLN B 1 48 ? -11.228 15.974 27.882 1.00 13.20 48 GLN B N 1
ATOM 1679 C CA . GLN B 1 48 ? -12.051 15.057 28.652 1.00 12.76 48 GLN B CA 1
ATOM 1680 C C . GLN B 1 48 ? -11.218 14.360 29.721 1.00 11.86 48 GLN B C 1
ATOM 1681 O O . GLN B 1 48 ? -11.713 14.030 30.797 1.00 11.37 48 GLN B O 1
ATOM 1687 N N . SER B 1 49 ? -9.942 14.137 29.424 1.00 11.04 49 SER B N 1
ATOM 1688 C CA . SER B 1 49 ? -9.074 13.425 30.345 1.00 10.76 49 SER B CA 1
ATOM 1689 C C . SER B 1 49 ? -7.651 13.950 30.346 1.00 10.41 49 SER B C 1
ATOM 1690 O O . SER B 1 49 ? -7.263 14.758 29.506 1.00 10.12 49 SER B O 1
ATOM 1693 N N . ASN B 1 50 ? -6.888 13.466 31.317 1.00 10.43 50 ASN B N 1
ATOM 1694 C CA . ASN B 1 50 ? -5.469 13.754 31.446 1.00 10.39 50 ASN B CA 1
ATOM 1695 C C . ASN B 1 50 ? -4.843 12.514 32.041 1.00 10.63 50 ASN B C 1
ATOM 1696 O O . ASN B 1 50 ? -5.423 11.894 32.930 1.00 11.05 50 ASN B O 1
ATOM 1701 N N . HIS B 1 51 ? -3.667 12.145 31.558 1.00 10.77 51 HIS B N 1
ATOM 1702 C CA . HIS B 1 51 ? -2.957 11.004 32.110 1.00 11.04 51 HIS B CA 1
ATOM 1703 C C . HIS B 1 51 ? -1.492 11.372 32.203 1.00 10.84 51 HIS B C 1
ATOM 1704 O O . HIS B 1 51 ? -0.903 11.826 31.228 1.00 10.94 51 HIS B O 1
ATOM 1711 N N . PHE B 1 52 ? -0.917 11.201 33.386 1.00 10.83 52 PHE B N 1
ATOM 1712 C CA . PHE B 1 52 ? 0.486 11.506 33.605 1.00 10.87 52 PHE B CA 1
ATOM 1713 C C . PHE B 1 52 ? 1.171 10.316 34.243 1.00 11.05 52 PHE B C 1
ATOM 1714 O O . PHE B 1 52 ? 0.633 9.702 35.162 1.00 11.24 52 PHE B O 1
ATOM 1722 N N . GLU B 1 53 ? 2.361 10.000 33.752 1.00 11.28 53 GLU B N 1
ATOM 1723 C CA . GLU B 1 53 ? 3.180 8.952 34.329 1.00 11.67 53 GLU B CA 1
ATOM 1724 C C . GLU B 1 53 ? 4.583 9.515 34.344 1.00 11.42 53 GLU B C 1
ATOM 1725 O O . GLU B 1 53 ? 5.007 10.141 33.377 1.00 11.11 53 GLU B O 1
ATOM 1731 N N . LEU B 1 54 ? 5.296 9.322 35.443 1.00 11.15 54 LEU B N 1
ATOM 1732 C CA . LEU B 1 54 ? 6.659 9.808 35.532 1.00 11.32 54 LEU B CA 1
ATOM 1733 C C . LEU B 1 54 ? 7.333 9.226 36.750 1.00 11.15 54 LEU B C 1
ATOM 1734 O O . LEU B 1 54 ? 6.680 8.678 37.636 1.00 11.23 54 LEU B O 1
ATOM 1739 N N . SER B 1 55 ? 8.652 9.329 36.772 1.00 10.90 55 SER B N 1
ATOM 1740 C CA . SER B 1 55 ? 9.426 8.916 37.922 1.00 10.77 55 SER B CA 1
ATOM 1741 C C . SER B 1 55 ? 10.240 10.117 38.363 1.00 10.37 55 SER B C 1
ATOM 1742 O O . SER B 1 55 ? 10.747 10.875 37.531 1.00 9.66 55 SER B O 1
ATOM 1745 N N . ILE B 1 56 ? 10.330 10.312 39.673 1.00 10.19 56 ILE B N 1
ATOM 1746 C CA . ILE B 1 56 ? 11.099 11.417 40.217 1.00 10.33 56 ILE B CA 1
ATOM 1747 C C . ILE B 1 56 ? 11.965 10.925 41.359 1.00 10.14 56 ILE B C 1
ATOM 1748 O O . ILE B 1 56 ? 11.705 9.877 41.953 1.00 9.92 56 ILE B O 1
ATOM 1753 N N . LYS B 1 57 ? 12.998 11.702 41.650 1.00 10.14 57 LYS B N 1
ATOM 1754 C CA . LYS B 1 57 ? 13.916 11.423 42.738 1.00 10.33 57 LYS B CA 1
ATOM 1755 C C . LYS B 1 57 ? 14.130 12.759 43.414 1.00 10.08 57 LYS B C 1
ATOM 1756 O O . LYS B 1 57 ? 14.541 13.720 42.767 1.00 10.09 57 LYS B O 1
ATOM 1762 N N . THR B 1 58 ? 13.847 12.839 44.706 1.00 9.82 58 THR B N 1
ATOM 1763 C CA . THR B 1 58 ? 13.932 14.119 45.378 1.00 9.69 58 THR B CA 1
ATOM 1764 C C . THR B 1 58 ? 14.024 14.028 46.898 1.00 10.09 58 THR B C 1
ATOM 1765 O O . THR B 1 58 ? 13.675 13.015 47.510 1.00 9.67 58 THR B O 1
ATOM 1769 N N . GLU B 1 59 ? 14.510 15.110 47.491 1.00 10.25 59 GLU B N 1
ATOM 1770 C CA . GLU B 1 59 ? 14.567 15.254 48.935 1.00 10.65 59 GLU B CA 1
ATOM 1771 C C . GLU B 1 59 ? 13.718 16.458 49.332 1.00 10.48 59 GLU B C 1
ATOM 1772 O O . GLU B 1 59 ? 13.673 16.843 50.499 1.00 10.63 59 GLU B O 1
ATOM 1778 N N . ALA B 1 60 ? 13.033 17.043 48.353 1.00 10.22 60 ALA B N 1
ATOM 1779 C CA . ALA B 1 60 ? 12.217 18.222 48.598 1.00 10.13 60 ALA B CA 1
ATOM 1780 C C . ALA B 1 60 ? 10.942 17.842 49.330 1.00 9.95 60 ALA B C 1
ATOM 1781 O O . ALA B 1 60 ? 10.409 16.755 49.119 1.00 9.88 60 ALA B O 1
ATOM 1783 N N . THR B 1 61 ? 10.469 18.735 50.197 1.00 9.81 61 THR B N 1
ATOM 1784 C CA . THR B 1 61 ? 9.194 18.541 50.882 1.00 9.80 61 THR B CA 1
ATOM 1785 C C . THR B 1 61 ? 8.134 19.476 50.302 1.00 9.70 61 THR B C 1
ATOM 1786 O O . THR B 1 61 ? 6.950 19.342 50.608 1.00 10.02 61 THR B O 1
ATOM 1790 N N . GLN B 1 62 ? 8.572 20.426 49.474 1.00 9.64 62 GLN B N 1
ATOM 1791 C CA . GLN B 1 62 ? 7.677 21.357 48.793 1.00 9.55 62 GLN B CA 1
ATOM 1792 C C . GLN B 1 62 ? 8.207 21.572 47.381 1.00 9.46 62 GLN B C 1
ATOM 1793 O O . GLN B 1 62 ? 9.407 21.743 47.194 1.00 9.60 62 GLN B O 1
ATOM 1799 N N . GLY B 1 63 ? 7.328 21.552 46.385 1.00 9.05 63 GLY B N 1
ATOM 1800 C CA . GLY B 1 63 ? 7.757 21.793 45.022 1.00 9.07 63 GLY B CA 1
ATOM 1801 C C . GLY B 1 63 ? 6.700 21.478 43.991 1.00 9.05 63 GLY B C 1
ATOM 1802 O O . GLY B 1 63 ? 5.879 20.585 44.183 1.00 9.53 63 GLY B O 1
ATOM 1803 N N . LEU B 1 64 ? 6.728 22.216 42.887 1.00 8.82 64 LEU B N 1
ATOM 1804 C CA . LEU B 1 64 ? 5.810 21.987 41.788 1.00 8.98 64 LEU B CA 1
ATOM 1805 C C . LEU B 1 64 ? 6.448 21.008 40.820 1.00 8.89 64 LEU B C 1
ATOM 1806 O O . LEU B 1 64 ? 7.534 21.263 40.299 1.00 9.11 64 LEU B O 1
ATOM 1811 N N . ILE B 1 65 ? 5.785 19.881 40.591 1.00 8.70 65 ILE B N 1
ATOM 1812 C CA . ILE B 1 65 ? 6.298 18.883 39.665 1.00 9.21 65 ILE B CA 1
ATOM 1813 C C . ILE B 1 65 ? 5.845 19.192 38.241 1.00 9.17 65 ILE B C 1
ATOM 1814 O O . ILE B 1 65 ? 6.651 19.271 37.312 1.00 8.40 65 ILE B O 1
ATOM 1819 N N . LEU B 1 66 ? 4.543 19.392 38.078 1.00 9.31 66 LEU B N 1
ATOM 1820 C CA . LEU B 1 66 ? 3.975 19.589 36.759 1.00 9.85 66 LEU B CA 1
ATOM 1821 C C . LEU B 1 66 ? 2.730 20.467 36.834 1.00 9.25 66 LEU B C 1
ATOM 1822 O O . LEU B 1 66 ? 1.961 20.386 37.792 1.00 9.27 66 LEU B O 1
ATOM 1827 N N . TRP B 1 67 ? 2.554 21.332 35.841 1.00 8.71 67 TRP B N 1
ATOM 1828 C CA . TRP B 1 67 ? 1.365 22.176 35.762 1.00 8.53 67 TRP B CA 1
ATOM 1829 C C . TRP B 1 67 ? 0.871 22.155 34.330 1.00 8.32 67 TRP B C 1
ATOM 1830 O O . TRP B 1 67 ? 1.591 22.537 33.412 1.00 8.00 67 TRP B O 1
ATOM 1841 N N . SER B 1 68 ? -0.352 21.685 34.133 1.00 8.47 68 SER B N 1
ATOM 1842 C CA . SER B 1 68 ? -0.951 21.645 32.812 1.00 8.74 68 SER B CA 1
ATOM 1843 C C . SER B 1 68 ? -2.098 22.633 32.798 1.00 8.91 68 SER B C 1
ATOM 1844 O O . SER B 1 68 ? -3.037 22.499 33.576 1.00 9.34 68 SER B O 1
ATOM 1847 N N . GLY B 1 69 ? -2.001 23.637 31.936 1.00 8.86 69 GLY B N 1
ATOM 1848 C CA . GLY B 1 69 ? -3.018 24.667 31.830 1.00 9.04 69 GLY B CA 1
ATOM 1849 C C . GLY B 1 69 ? -2.399 25.968 31.355 1.00 9.46 69 GLY B C 1
ATOM 1850 O O . GLY B 1 69 ? -1.184 26.150 31.433 1.00 9.87 69 GLY B O 1
ATOM 1851 N N . LYS B 1 70 ? -3.241 26.883 30.883 1.00 9.39 70 LYS B N 1
ATOM 1852 C CA . LYS B 1 70 ? -2.786 28.150 30.305 1.00 9.82 70 LYS B CA 1
ATOM 1853 C C . LYS B 1 70 ? -2.078 29.086 31.295 1.00 9.78 70 LYS B C 1
ATOM 1854 O O . LYS B 1 70 ? -1.262 29.914 30.898 1.00 10.02 70 LYS B O 1
ATOM 1860 N N . GLY B 1 71 ? -2.408 28.982 32.575 1.00 9.48 71 GLY B N 1
ATOM 1861 C CA . GLY B 1 71 ? -1.716 29.750 33.595 1.00 9.56 71 GLY B CA 1
ATOM 1862 C C . GLY B 1 71 ? -2.273 31.111 33.970 1.00 9.48 71 GLY B C 1
ATOM 1863 O O . GLY B 1 71 ? -1.650 31.826 34.754 1.00 9.53 71 GLY B O 1
ATOM 1864 N N . LEU B 1 72 ? -3.418 31.486 33.408 1.00 9.30 72 LEU B N 1
ATOM 1865 C CA . LEU B 1 72 ? -4.051 32.754 33.748 1.00 9.29 72 LEU B CA 1
ATOM 1866 C C . LEU B 1 72 ? -4.942 32.565 34.970 1.00 8.96 72 LEU B C 1
ATOM 1867 O O . LEU B 1 72 ? -5.260 31.432 35.340 1.00 8.63 72 LEU B O 1
ATOM 1872 N N . GLU B 1 73 ? -5.339 33.666 35.600 1.00 8.78 73 GLU B N 1
ATOM 1873 C CA . GLU B 1 73 ? -6.164 33.586 36.803 1.00 9.03 73 GLU B CA 1
ATOM 1874 C C . GLU B 1 73 ? -7.466 32.836 36.546 1.00 8.75 73 GLU B C 1
ATOM 1875 O O . GLU B 1 73 ? -7.958 32.117 37.412 1.00 8.19 73 GLU B O 1
ATOM 1881 N N . ARG B 1 74 ? -8.016 32.992 35.347 1.00 8.56 74 ARG B N 1
ATOM 1882 C CA . ARG B 1 74 ? -9.266 32.331 34.994 1.00 8.77 74 ARG B CA 1
ATOM 1883 C C . ARG B 1 74 ? -9.084 30.883 34.550 1.00 8.44 74 ARG B C 1
ATOM 1884 O O . ARG B 1 74 ? -10.059 30.146 34.435 1.00 8.39 74 ARG B O 1
ATOM 1892 N N . SER B 1 75 ? -7.843 30.477 34.307 1.00 8.30 75 SER B N 1
ATOM 1893 C CA . SER B 1 75 ? -7.561 29.190 33.677 1.00 8.19 75 SER B CA 1
ATOM 1894 C C . SER B 1 75 ? -7.776 27.925 34.494 1.00 7.98 75 SER B C 1
ATOM 1895 O O . SER B 1 75 ? -7.457 27.866 35.682 1.00 8.02 75 SER B O 1
ATOM 1898 N N . ASP B 1 76 ? -8.319 26.910 33.827 1.00 7.62 76 ASP B N 1
ATOM 1899 C CA . ASP B 1 76 ? -8.404 25.579 34.401 1.00 7.81 76 ASP B CA 1
ATOM 1900 C C . ASP B 1 76 ? -6.978 25.089 34.541 1.00 7.89 76 ASP B C 1
ATOM 1901 O O . ASP B 1 76 ? -6.071 25.600 33.881 1.00 8.04 76 ASP B O 1
ATOM 1906 N N . TYR B 1 77 ? -6.784 24.068 35.363 1.00 7.56 77 TYR B N 1
ATOM 1907 C CA . TYR B 1 77 ? -5.467 23.481 35.530 1.00 7.98 77 TYR B CA 1
ATOM 1908 C C . TYR B 1 77 ? -5.555 22.105 36.148 1.00 7.96 77 TYR B C 1
ATOM 1909 O O . TYR B 1 77 ? -6.540 21.755 36.792 1.00 8.39 77 TYR B O 1
ATOM 1918 N N . ILE B 1 78 ? -4.514 21.319 35.916 1.00 7.89 78 ILE B N 1
ATOM 1919 C CA . ILE B 1 78 ? -4.308 20.068 36.617 1.00 7.96 78 ILE B CA 1
ATOM 1920 C C . ILE B 1 78 ? -2.818 20.082 36.919 1.00 8.36 78 ILE B C 1
ATOM 1921 O O . ILE B 1 78 ? -1.995 20.375 36.043 1.00 8.55 78 ILE B O 1
ATOM 1926 N N . ALA B 1 79 ? -2.468 19.824 38.170 1.00 8.46 79 ALA B N 1
ATOM 1927 C CA . ALA B 1 79 ? -1.084 19.936 38.585 1.00 8.98 79 ALA B CA 1
ATOM 1928 C C . ALA B 1 79 ? -0.698 18.874 39.589 1.00 9.00 79 ALA B C 1
ATOM 1929 O O . ALA B 1 79 ? -1.540 18.330 40.309 1.00 9.34 79 ALA B O 1
ATOM 1931 N N . LEU B 1 80 ? 0.599 18.595 39.614 1.00 9.34 80 LEU B N 1
ATOM 1932 C CA . LEU B 1 80 ? 1.202 17.674 40.559 1.00 9.63 80 LEU B CA 1
ATOM 1933 C C . LEU B 1 80 ? 2.230 18.469 41.341 1.00 9.75 80 LEU B C 1
ATOM 1934 O O . LEU B 1 80 ? 3.021 19.217 40.764 1.00 9.78 80 LEU B O 1
ATOM 1939 N N . ALA B 1 81 ? 2.213 18.307 42.654 1.00 9.89 81 ALA B N 1
ATOM 1940 C CA . ALA B 1 81 ? 3.143 19.014 43.515 1.00 9.77 81 ALA B CA 1
ATOM 1941 C C . ALA B 1 81 ? 3.468 18.168 44.728 1.00 9.98 81 ALA B C 1
ATOM 1942 O O . ALA B 1 81 ? 2.740 17.234 45.059 1.00 10.23 81 ALA B O 1
ATOM 1944 N N . ILE B 1 82 ? 4.587 18.487 45.364 1.00 9.87 82 ILE B N 1
ATOM 1945 C CA . ILE B 1 82 ? 4.950 17.871 46.622 1.00 9.82 82 ILE B CA 1
ATOM 1946 C C . ILE B 1 82 ? 4.541 18.879 47.679 1.00 9.71 82 ILE B C 1
ATOM 1947 O O . ILE B 1 82 ? 5.005 20.014 47.667 1.00 9.86 82 ILE B O 1
ATOM 1952 N N . VAL B 1 83 ? 3.656 18.471 48.578 1.00 9.89 83 VAL B N 1
ATOM 1953 C CA . VAL B 1 83 ? 3.190 19.346 49.638 1.00 10.32 83 VAL B CA 1
ATOM 1954 C C . VAL B 1 83 ? 3.438 18.647 50.964 1.00 10.31 83 VAL B C 1
ATOM 1955 O O . VAL B 1 83 ? 2.942 17.545 51.195 1.00 10.36 83 VAL B O 1
ATOM 1959 N N . ASP B 1 84 ? 4.218 19.285 51.829 1.00 10.39 84 ASP B N 1
ATOM 1960 C CA . ASP B 1 84 ? 4.555 18.715 53.124 1.00 10.69 84 ASP B CA 1
ATOM 1961 C C . ASP B 1 84 ? 5.073 17.283 52.989 1.00 10.48 84 ASP B C 1
ATOM 1962 O O . ASP B 1 84 ? 4.690 16.401 53.751 1.00 10.55 84 ASP B O 1
ATOM 1967 N N . GLY B 1 85 ? 5.946 17.061 52.012 1.00 10.08 85 GLY B N 1
ATOM 1968 C CA . GLY B 1 85 ? 6.586 15.769 51.832 1.00 9.90 85 GLY B CA 1
ATOM 1969 C C . GLY B 1 85 ? 5.791 14.677 51.136 1.00 9.87 85 GLY B C 1
ATOM 1970 O O . GLY B 1 85 ? 6.255 13.537 51.067 1.00 9.70 85 GLY B O 1
ATOM 1971 N N . PHE B 1 86 ? 4.608 15.001 50.622 1.00 9.69 86 PHE B N 1
ATOM 1972 C CA . PHE B 1 86 ? 3.786 14.014 49.924 1.00 9.90 86 PHE B CA 1
ATOM 1973 C C . PHE B 1 86 ? 3.280 14.574 48.601 1.00 9.91 86 PHE B C 1
ATOM 1974 O O . PHE B 1 86 ? 2.938 15.751 48.502 1.00 9.74 86 PHE B O 1
ATOM 1982 N N . VAL B 1 87 ? 3.241 13.726 47.581 1.00 9.94 87 VAL B N 1
ATOM 1983 C CA . VAL B 1 87 ? 2.743 14.149 46.284 1.00 10.25 87 VAL B CA 1
ATOM 1984 C C . VAL B 1 87 ? 1.243 14.340 46.366 1.00 10.44 87 VAL B C 1
ATOM 1985 O O . VAL B 1 87 ? 0.534 13.581 47.030 1.00 10.68 87 VAL B O 1
ATOM 1989 N N . GLN B 1 88 ? 0.756 15.379 45.707 1.00 10.80 88 GLN B N 1
ATOM 1990 C CA . GLN B 1 88 ? -0.673 15.571 45.615 1.00 11.36 88 GLN B CA 1
ATOM 1991 C C . GLN B 1 88 ? -1.017 16.064 44.222 1.00 11.20 88 GLN B C 1
ATOM 1992 O O . GLN B 1 88 ? -0.170 16.600 43.496 1.00 10.69 88 GLN B O 1
ATOM 1998 N N . MET B 1 89 ? -2.258 15.814 43.834 1.00 11.23 89 MET B N 1
ATOM 1999 C CA . MET B 1 89 ? -2.771 16.258 42.558 1.00 11.06 89 MET B CA 1
ATOM 2000 C C . MET B 1 89 ? -3.930 17.189 42.832 1.00 10.65 89 MET B C 1
ATOM 2001 O O . MET B 1 89 ? -4.750 16.933 43.709 1.00 10.55 89 MET B O 1
ATOM 2006 N N . MET B 1 90 ? -3.980 18.280 42.086 1.00 10.25 90 MET B N 1
ATOM 2007 C CA . MET B 1 90 ? -5.044 19.248 42.204 1.00 10.45 90 MET B CA 1
ATOM 2008 C C . MET B 1 90 ? -5.523 19.587 40.816 1.00 9.64 90 MET B C 1
ATOM 2009 O O . MET B 1 90 ? -4.720 19.716 39.905 1.00 9.14 90 MET B O 1
ATOM 2014 N N . TYR B 1 91 ? -6.826 19.756 40.650 1.00 9.16 91 TYR B N 1
ATOM 2015 C CA . TYR B 1 91 ? -7.341 20.266 39.391 1.00 8.59 91 TYR B CA 1
ATOM 2016 C C . TYR B 1 91 ? -8.635 21.027 39.611 1.00 8.04 91 TYR B C 1
ATOM 2017 O O . TYR B 1 91 ? -9.424 20.708 40.499 1.00 7.76 91 TYR B O 1
ATOM 2026 N N . ASP B 1 92 ? -8.807 22.071 38.817 1.00 7.88 92 ASP B N 1
ATOM 2027 C CA . ASP B 1 92 ? -10.013 22.875 38.817 1.00 7.56 92 ASP B CA 1
ATOM 2028 C C . ASP B 1 92 ? -10.432 22.942 37.360 1.00 7.72 92 ASP B C 1
ATOM 2029 O O . ASP B 1 92 ? -9.673 23.419 36.516 1.00 7.75 92 ASP B O 1
ATOM 2034 N N . LEU B 1 93 ? -11.625 22.430 37.072 1.00 7.60 93 LEU B N 1
ATOM 2035 C CA . LEU B 1 93 ? -12.166 22.396 35.722 1.00 7.67 93 LEU B CA 1
ATOM 2036 C C . LEU B 1 93 ? -13.175 23.513 35.490 1.00 7.44 93 LEU B C 1
ATOM 2037 O O . LEU B 1 93 ? -13.758 23.607 34.409 1.00 7.70 93 LEU B O 1
ATOM 2042 N N . GLY B 1 94 ? -13.374 24.358 36.503 1.00 7.32 94 GLY B N 1
ATOM 2043 C CA . GLY B 1 94 ? -14.336 25.442 36.419 1.00 7.61 94 GLY B CA 1
ATOM 2044 C C . GLY B 1 94 ? -15.442 25.358 37.458 1.00 7.73 94 GLY B C 1
ATOM 2045 O O . GLY B 1 94 ? -16.333 26.207 37.484 1.00 8.40 94 GLY B O 1
ATOM 2046 N N . SER B 1 95 ? -15.398 24.337 38.309 1.00 7.67 95 SER B N 1
ATOM 2047 C CA . SER B 1 95 ? -16.398 24.177 39.363 1.00 7.96 95 SER B CA 1
ATOM 2048 C C . SER B 1 95 ? -15.721 24.045 40.724 1.00 7.83 95 SER B C 1
ATOM 2049 O O . SER B 1 95 ? -16.295 23.485 41.656 1.00 7.80 95 SER B O 1
ATOM 2052 N N . LYS B 1 96 ? -14.505 24.584 40.818 1.00 7.48 96 LYS B N 1
ATOM 2053 C CA . LYS B 1 96 ? -13.666 24.568 42.023 1.00 7.81 96 LYS B CA 1
ATOM 2054 C C . LYS B 1 96 ? -12.788 23.317 42.100 1.00 8.04 96 LYS B C 1
ATOM 2055 O O . LYS B 1 96 ? -13.107 22.283 41.518 1.00 7.71 96 LYS B O 1
ATOM 2061 N N . PRO B 1 97 ? -11.642 23.427 42.760 1.00 8.43 97 PRO B N 1
ATOM 2062 C CA . PRO B 1 97 ? -10.678 22.326 42.790 1.00 8.74 97 PRO B CA 1
ATOM 2063 C C . PRO B 1 97 ? -10.979 21.149 43.697 1.00 8.99 97 PRO B C 1
ATOM 2064 O O . PRO B 1 97 ? -11.755 21.233 44.644 1.00 9.28 97 PRO B O 1
ATOM 2068 N N . VAL B 1 98 ? -10.337 20.038 43.358 1.00 9.02 98 VAL B N 1
ATOM 2069 C CA . VAL B 1 98 ? -10.299 18.864 44.202 1.00 9.18 98 VAL B CA 1
ATOM 2070 C C . VAL B 1 98 ? -8.824 18.628 44.452 1.00 9.57 98 VAL B C 1
ATOM 2071 O O . VAL B 1 98 ? -7.988 18.927 43.592 1.00 9.28 98 VAL B O 1
ATOM 2075 N N . VAL B 1 99 ? -8.506 18.138 45.640 1.00 10.02 99 VAL B N 1
ATOM 2076 C CA . VAL B 1 99 ? -7.144 17.799 45.997 1.00 10.74 99 VAL B CA 1
ATOM 2077 C C . VAL B 1 99 ? -7.096 16.325 46.375 1.00 10.92 99 VAL B C 1
ATOM 2078 O O . VAL B 1 99 ? -7.900 15.859 47.188 1.00 11.20 99 VAL B O 1
ATOM 2082 N N . LEU B 1 100 ? -6.164 15.599 45.766 1.00 11.19 100 LEU B N 1
ATOM 2083 C CA . LEU B 1 100 ? -5.938 14.194 46.069 1.00 11.51 100 LEU B CA 1
ATOM 2084 C C . LEU B 1 100 ? -4.542 14.102 46.649 1.00 11.52 100 LEU B C 1
ATOM 2085 O O . LEU B 1 100 ? -3.577 14.500 46.000 1.00 11.77 100 LEU B O 1
ATOM 2090 N N . ARG B 1 101 ? -4.431 13.583 47.866 1.00 11.69 101 ARG B N 1
ATOM 2091 C CA . ARG B 1 101 ? -3.141 13.508 48.539 1.00 11.84 101 ARG B CA 1
ATOM 2092 C C . ARG B 1 101 ? -2.640 12.075 48.705 1.00 11.45 101 ARG B C 1
ATOM 2093 O O . ARG B 1 101 ? -3.363 11.203 49.187 1.00 11.37 101 ARG B O 1
ATOM 2101 N N . SER B 1 102 ? -1.391 11.855 48.307 1.00 11.14 102 SER B N 1
ATOM 2102 C CA . SER B 1 102 ? -0.744 10.556 48.413 1.00 10.77 102 SER B CA 1
ATOM 2103 C C . SER B 1 102 ? -0.317 10.297 49.858 1.00 10.76 102 SER B C 1
ATOM 2104 O O . SER B 1 102 ? -0.166 11.233 50.641 1.00 10.51 102 SER B O 1
ATOM 2107 N N . THR B 1 103 ? -0.129 9.026 50.207 1.00 10.62 103 THR B N 1
ATOM 2108 C CA . THR B 1 103 ? 0.304 8.655 51.556 1.00 10.72 103 THR B CA 1
ATOM 2109 C C . THR B 1 103 ? 1.774 8.243 51.592 1.00 10.67 103 THR B C 1
ATOM 2110 O O . THR B 1 103 ? 2.291 7.883 52.650 1.00 11.00 103 THR B O 1
ATOM 2114 N N . VAL B 1 104 ? 2.438 8.281 50.441 1.00 10.81 104 VAL B N 1
ATOM 2115 C CA . VAL B 1 104 ? 3.820 7.825 50.333 1.00 10.74 104 VAL B CA 1
ATOM 2116 C C . VAL B 1 104 ? 4.817 8.965 50.502 1.00 10.77 104 VAL B C 1
ATOM 2117 O O . VAL B 1 104 ? 4.812 9.904 49.713 1.00 10.66 104 VAL B O 1
ATOM 2121 N N . PRO B 1 105 ? 5.667 8.902 51.527 1.00 10.67 105 PRO B N 1
ATOM 2122 C CA . PRO B 1 105 ? 6.721 9.910 51.684 1.00 10.78 105 PRO B CA 1
ATOM 2123 C C . PRO B 1 105 ? 7.600 9.934 50.431 1.00 10.71 105 PRO B C 1
ATOM 2124 O O . PRO B 1 105 ? 8.184 8.912 50.077 1.00 11.04 105 PRO B O 1
ATOM 2128 N N . ILE B 1 106 ? 7.682 11.082 49.765 1.00 10.50 106 ILE B N 1
ATOM 2129 C CA . ILE B 1 106 ? 8.416 11.179 48.504 1.00 10.65 106 ILE B CA 1
ATOM 2130 C C . ILE B 1 106 ? 9.861 11.653 48.648 1.00 10.79 106 ILE B C 1
ATOM 2131 O O . ILE B 1 106 ? 10.681 11.411 47.764 1.00 10.76 106 ILE B O 1
ATOM 2136 N N . ASN B 1 107 ? 10.172 12.326 49.751 1.00 11.22 107 ASN B N 1
ATOM 2137 C CA . ASN B 1 107 ? 11.513 12.873 49.966 1.00 11.53 107 ASN B CA 1
ATOM 2138 C C . ASN B 1 107 ? 12.533 11.835 50.446 1.00 11.75 107 ASN B C 1
ATOM 2139 O O . ASN B 1 107 ? 13.255 12.070 51.413 1.00 12.32 107 ASN B O 1
ATOM 2144 N N . THR B 1 108 ? 12.595 10.699 49.756 1.00 11.96 108 THR B N 1
ATOM 2145 C CA . THR B 1 108 ? 13.496 9.605 50.118 1.00 12.19 108 THR B CA 1
ATOM 2146 C C . THR B 1 108 ? 14.776 9.624 49.291 1.00 12.27 108 THR B C 1
ATOM 2147 O O . THR B 1 108 ? 15.737 8.912 49.599 1.00 12.06 108 THR B O 1
ATOM 2151 N N . ASN B 1 109 ? 14.765 10.422 48.228 1.00 12.56 109 ASN B N 1
ATOM 2152 C CA . ASN B 1 109 ? 15.866 10.500 47.275 1.00 12.77 109 ASN B CA 1
ATOM 2153 C C . ASN B 1 109 ? 16.037 9.187 46.512 1.00 12.47 109 ASN B C 1
ATOM 2154 O O . ASN B 1 109 ? 17.109 8.891 45.986 1.00 12.67 109 ASN B O 1
ATOM 2159 N N . HIS B 1 110 ? 14.965 8.405 46.462 1.00 12.23 110 HIS B N 1
ATOM 2160 C CA . HIS B 1 110 ? 14.935 7.181 45.681 1.00 12.20 110 HIS B CA 1
ATOM 2161 C C . HIS B 1 110 ? 13.940 7.370 44.549 1.00 11.80 110 HIS B C 1
ATOM 2162 O O . HIS B 1 110 ? 12.897 8.004 44.727 1.00 11.67 110 HIS B O 1
ATOM 2169 N N . TRP B 1 111 ? 14.268 6.837 43.379 1.00 11.51 111 TRP B N 1
ATOM 2170 C CA . TRP B 1 111 ? 13.378 6.944 42.235 1.00 11.27 111 TRP B CA 1
ATOM 2171 C C . TRP B 1 111 ? 12.016 6.371 42.601 1.00 11.17 111 TRP B C 1
ATOM 2172 O O . TRP B 1 111 ? 11.909 5.223 43.047 1.00 11.13 111 TRP B O 1
ATOM 2183 N N . THR B 1 112 ? 10.981 7.187 42.422 1.00 11.14 112 THR B N 1
ATOM 2184 C CA . THR B 1 112 ? 9.623 6.800 42.771 1.00 11.15 112 THR B CA 1
ATOM 2185 C C . THR B 1 112 ? 8.677 7.058 41.611 1.00 11.22 112 THR B C 1
ATOM 2186 O O . THR B 1 112 ? 8.702 8.130 41.006 1.00 10.89 112 THR B O 1
ATOM 2190 N N . HIS B 1 113 ? 7.835 6.072 41.319 1.00 11.52 113 HIS B N 1
ATOM 2191 C CA . HIS B 1 113 ? 6.887 6.155 40.218 1.00 11.71 113 HIS B CA 1
ATOM 2192 C C . HIS B 1 113 ? 5.622 6.897 40.638 1.00 11.51 113 HIS B C 1
ATOM 2193 O O . HIS B 1 113 ? 5.160 6.767 41.772 1.00 11.21 113 HIS B O 1
ATOM 2200 N N . ILE B 1 114 ? 5.075 7.682 39.713 1.00 11.22 114 ILE B N 1
ATOM 2201 C CA . ILE B 1 114 ? 3.842 8.420 39.945 1.00 11.39 114 ILE B CA 1
ATOM 2202 C C . ILE B 1 114 ? 2.893 8.157 38.789 1.00 11.54 114 ILE B C 1
ATOM 2203 O O . ILE B 1 114 ? 3.274 8.294 37.628 1.00 10.92 114 ILE B O 1
ATOM 2208 N N . LYS B 1 115 ? 1.666 7.772 39.122 1.00 11.95 115 LYS B N 1
ATOM 2209 C CA . LYS B 1 115 ? 0.601 7.586 38.147 1.00 12.57 115 LYS B CA 1
ATOM 2210 C C . LYS B 1 115 ? -0.540 8.497 38.565 1.00 12.59 115 LYS B C 1
ATOM 2211 O O . LYS B 1 115 ? -1.108 8.325 39.642 1.00 12.30 115 LYS B O 1
ATOM 2217 N N . ALA B 1 116 ? -0.868 9.473 37.727 1.00 12.73 116 ALA B N 1
ATOM 2218 C CA . ALA B 1 116 ? -1.917 10.428 38.051 1.00 13.10 116 ALA B CA 1
ATOM 2219 C C . ALA B 1 116 ? -2.785 10.686 36.831 1.00 13.11 116 ALA B C 1
ATOM 2220 O O . ALA B 1 116 ? -2.298 11.140 35.795 1.00 13.60 116 ALA B O 1
ATOM 2222 N N . TYR B 1 117 ? -4.073 10.389 36.942 1.00 12.76 117 TYR B N 1
ATOM 2223 C CA . TYR B 1 117 ? -4.966 10.625 35.820 1.00 12.49 117 TYR B CA 1
ATOM 2224 C C . TYR B 1 117 ? -6.323 11.154 36.244 1.00 12.00 117 TYR B C 1
ATOM 2225 O O . TYR B 1 117 ? -6.705 11.089 37.411 1.00 11.92 117 TYR B O 1
ATOM 2234 N N . ARG B 1 118 ? -7.024 11.700 35.260 1.00 11.41 118 ARG B N 1
ATOM 2235 C CA . ARG B 1 118 ? -8.335 12.281 35.451 1.00 11.15 118 ARG B CA 1
ATOM 2236 C C . ARG B 1 118 ? -9.196 11.913 34.258 1.00 10.91 118 ARG B C 1
ATOM 2237 O O . ARG B 1 118 ? -8.750 11.994 33.113 1.00 10.91 118 ARG B O 1
ATOM 2245 N N . VAL B 1 119 ? -10.415 11.469 34.539 1.00 10.73 119 VAL B N 1
ATOM 2246 C CA . VAL B 1 119 ? -11.402 11.194 33.507 1.00 10.75 119 VAL B CA 1
ATOM 2247 C C . VAL B 1 119 ? -12.618 12.006 33.919 1.00 10.53 119 VAL B C 1
ATOM 2248 O O . VAL B 1 119 ? -13.275 11.694 34.908 1.00 10.49 119 VAL B O 1
ATOM 2252 N N . GLN B 1 120 ? -12.892 13.073 33.179 1.00 10.35 120 GLN B N 1
ATOM 2253 C CA . GLN B 1 120 ? -13.968 13.989 33.536 1.00 10.54 120 GLN B CA 1
ATOM 2254 C C . GLN B 1 120 ? -13.702 14.516 34.951 1.00 10.36 120 GLN B C 1
ATOM 2255 O O . GLN B 1 120 ? -12.643 15.07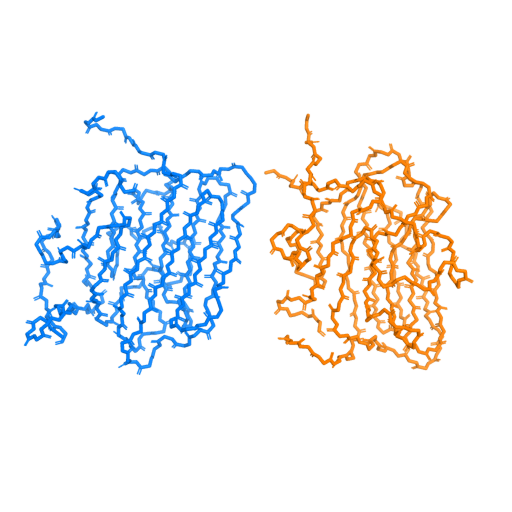9 35.196 1.00 10.20 120 GLN B O 1
ATOM 2261 N N . ARG B 1 121 ? -14.622 14.318 35.887 1.00 10.09 121 ARG B N 1
ATOM 2262 C CA . ARG B 1 121 ? -14.425 14.834 37.239 1.00 10.31 121 ARG B CA 1
ATOM 2263 C C . ARG B 1 121 ? -13.625 13.895 38.142 1.00 10.19 121 ARG B C 1
ATOM 2264 O O . ARG B 1 121 ? -13.090 14.322 39.171 1.00 10.03 121 ARG B O 1
ATOM 2272 N N . GLU B 1 122 ? -13.539 12.625 37.754 1.00 10.36 122 GLU B N 1
ATOM 2273 C CA . GLU B 1 122 ? -12.879 11.611 38.573 1.00 10.67 122 GLU B CA 1
ATOM 2274 C C . GLU B 1 122 ? -11.372 11.561 38.385 1.00 10.56 122 GLU B C 1
ATOM 2275 O O . GLU B 1 122 ? -10.873 11.487 37.261 1.00 10.47 122 GLU B O 1
ATOM 2281 N N . GLY B 1 123 ? -10.655 11.575 39.502 1.00 10.47 123 GLY B N 1
ATOM 2282 C CA . GLY B 1 123 ? -9.209 11.533 39.476 1.00 10.64 123 GLY B CA 1
ATOM 2283 C C . GLY B 1 123 ? -8.646 10.405 40.308 1.00 10.70 123 GLY B C 1
ATOM 2284 O O . GLY B 1 123 ? -9.309 9.864 41.195 1.00 10.77 123 GLY B O 1
ATOM 2285 N N . SER B 1 124 ? -7.406 10.045 40.008 1.00 10.69 124 SER B N 1
ATOM 2286 C CA . SER B 1 124 ? -6.719 8.989 40.721 1.00 11.12 124 SER B CA 1
ATOM 2287 C C . SER B 1 124 ? -5.242 9.328 40.799 1.00 10.94 124 SER B C 1
ATOM 2288 O O . SER B 1 124 ? -4.646 9.791 39.825 1.00 10.56 124 SER B O 1
ATOM 2291 N N . LEU B 1 125 ? -4.660 9.104 41.968 1.00 10.96 125 LEU B N 1
ATOM 2292 C CA . LEU B 1 125 ? -3.255 9.375 42.193 1.00 10.79 125 LEU B CA 1
ATOM 2293 C C . LEU B 1 125 ? -2.639 8.176 42.884 1.00 10.88 125 LEU B C 1
ATOM 2294 O O . LEU B 1 125 ? -3.138 7.726 43.915 1.00 10.46 125 LEU B O 1
ATOM 2299 N N . GLN B 1 126 ? -1.565 7.651 42.305 1.00 10.72 126 GLN B N 1
ATOM 2300 C CA . GLN B 1 126 ? -0.867 6.517 42.891 1.00 10.87 126 GLN B CA 1
ATOM 2301 C C . GLN B 1 126 ? 0.640 6.715 42.844 1.00 10.97 126 GLN B C 1
ATOM 2302 O O . GLN B 1 126 ? 1.241 6.743 41.767 1.00 11.13 126 GLN B O 1
ATOM 2308 N N . VAL B 1 127 ? 1.244 6.858 44.018 1.00 10.74 127 VAL B N 1
ATOM 2309 C CA . VAL B 1 127 ? 2.691 6.965 44.128 1.00 10.66 127 VAL B CA 1
ATOM 2310 C C . VAL B 1 127 ? 3.206 5.613 44.604 1.00 10.82 127 VAL B C 1
ATOM 2311 O O . VAL B 1 127 ? 2.664 5.038 45.545 1.00 10.72 127 VAL B O 1
ATOM 2315 N N . GLY B 1 128 ? 4.236 5.093 43.947 1.00 11.10 128 GLY B N 1
ATOM 2316 C CA . GLY B 1 128 ? 4.754 3.783 44.296 1.00 11.46 128 GLY B CA 1
ATOM 2317 C C . GLY B 1 128 ? 3.670 2.733 44.135 1.00 11.73 128 GLY B C 1
ATOM 2318 O O . GLY B 1 128 ? 2.890 2.778 43.181 1.00 11.66 128 GLY B O 1
ATOM 2319 N N . ASN B 1 129 ? 3.606 1.795 45.075 1.00 12.12 129 ASN B N 1
ATOM 2320 C CA . ASN B 1 129 ? 2.603 0.734 45.025 1.00 12.53 129 ASN B CA 1
ATOM 2321 C C . ASN B 1 129 ? 1.456 0.949 46.010 1.00 12.33 129 ASN B C 1
ATOM 2322 O O . ASN B 1 129 ? 0.765 0.003 46.382 1.00 12.57 129 ASN B O 1
ATOM 2327 N N . GLU B 1 130 ? 1.244 2.197 46.419 1.00 12.09 130 GLU B N 1
ATOM 2328 C CA . GLU B 1 130 ? 0.179 2.511 47.364 1.00 11.94 130 GLU B CA 1
ATOM 2329 C C . GLU B 1 130 ? -1.187 2.280 46.734 1.00 11.92 130 GLU B C 1
ATOM 2330 O O . GLU B 1 130 ? -1.318 2.240 45.508 1.00 11.93 130 GLU B O 1
ATOM 2336 N N . ALA B 1 131 ? -2.204 2.132 47.575 1.00 11.83 131 ALA B N 1
ATOM 2337 C CA . ALA B 1 131 ? -3.565 2.014 47.087 1.00 11.87 131 ALA B CA 1
ATOM 2338 C C . ALA B 1 131 ? -3.879 3.349 46.427 1.00 11.97 131 ALA B C 1
ATOM 2339 O O . ALA B 1 131 ? -3.668 4.395 47.034 1.00 12.09 131 ALA B O 1
ATOM 2341 N N . PRO B 1 132 ? -4.343 3.336 45.183 1.00 12.00 132 PRO B N 1
ATOM 2342 C CA . PRO B 1 132 ? -4.648 4.590 44.492 1.00 11.98 132 PRO B CA 1
ATOM 2343 C C . PRO B 1 132 ? -5.600 5.478 45.281 1.00 11.92 132 PRO B C 1
ATOM 2344 O O . PRO B 1 132 ? -6.569 4.999 45.882 1.00 11.75 132 PRO B O 1
ATOM 2348 N N . ILE B 1 133 ? -5.289 6.769 45.296 1.00 11.92 133 ILE B N 1
ATOM 2349 C CA . ILE B 1 133 ? -6.121 7.764 45.946 1.00 12.01 133 ILE B CA 1
ATOM 2350 C C . ILE B 1 133 ? -7.109 8.237 44.903 1.00 11.88 133 ILE B C 1
ATOM 2351 O O . ILE B 1 133 ? -6.711 8.606 43.801 1.00 12.01 133 ILE B O 1
ATOM 2356 N N . THR B 1 134 ? -8.393 8.227 45.235 1.00 11.74 134 THR B N 1
ATOM 2357 C CA . THR B 1 134 ? -9.401 8.662 44.286 1.00 11.80 134 THR B CA 1
ATOM 2358 C C . THR B 1 134 ? -10.275 9.754 44.870 1.00 11.70 134 THR B C 1
ATOM 2359 O O . THR B 1 134 ? -10.421 9.883 46.085 1.00 12.30 134 THR B O 1
ATOM 2363 N N . GLY B 1 135 ? -10.858 10.541 43.981 1.00 11.55 135 GLY B N 1
ATOM 2364 C CA . GLY B 1 135 ? -11.723 11.625 44.372 1.00 11.60 135 GLY B CA 1
ATOM 2365 C C . GLY B 1 135 ? -12.312 12.240 43.126 1.00 11.40 135 GLY B C 1
ATOM 2366 O O . GLY B 1 135 ? -12.022 11.806 42.009 1.00 11.55 135 GLY B O 1
ATOM 2367 N N . SER B 1 136 ? -13.149 13.247 43.312 1.00 11.18 136 SER B N 1
ATOM 2368 C CA . SER B 1 136 ? -13.751 13.929 42.188 1.00 11.09 136 SER B CA 1
ATOM 2369 C C . SER B 1 136 ? -13.914 15.405 42.496 1.00 10.52 136 SER B C 1
ATOM 2370 O O . SER B 1 136 ? -14.156 15.791 43.644 1.00 10.52 136 SER B O 1
ATOM 2373 N N . SER B 1 137 ? -13.766 16.229 41.464 1.00 9.79 137 SER B N 1
ATOM 2374 C CA . SER B 1 137 ? -14.014 17.652 41.586 1.00 9.42 137 SER B CA 1
ATOM 2375 C C . SER B 1 137 ? -15.533 17.823 41.650 1.00 9.16 137 SER B C 1
ATOM 2376 O O . SER B 1 137 ? -16.276 16.887 41.331 1.00 8.78 137 SER B O 1
ATOM 2379 N N . PRO B 1 138 ? -16.006 18.985 42.083 1.00 9.16 138 PRO B N 1
ATOM 2380 C CA . PRO B 1 138 ? -17.449 19.211 42.225 1.00 9.24 138 PRO B CA 1
ATOM 2381 C C . PRO B 1 138 ? -18.240 19.097 40.926 1.00 9.54 138 PRO B C 1
ATOM 2382 O O . PRO B 1 138 ? -17.704 19.234 39.827 1.00 9.52 138 PRO B O 1
ATOM 2386 N N . LEU B 1 139 ? -19.537 18.859 41.075 1.00 10.00 139 LEU B N 1
ATOM 2387 C CA . LEU B 1 139 ? -20.429 18.728 39.941 1.00 10.35 139 LEU B CA 1
ATOM 2388 C C . LEU B 1 139 ? -20.429 19.988 39.116 1.00 10.56 139 LEU B C 1
ATOM 2389 O O . LEU B 1 139 ? -20.325 21.093 39.647 1.00 10.63 139 LEU B O 1
ATOM 2394 N N . GLY B 1 140 ? -20.575 19.808 37.813 1.00 10.79 140 GLY B N 1
ATOM 2395 C CA . GLY B 1 140 ? -20.578 20.913 36.885 1.00 10.95 140 GLY B CA 1
ATOM 2396 C C . GLY B 1 140 ? -19.623 20.614 35.753 1.00 11.14 140 GLY B C 1
ATOM 2397 O O . GLY B 1 140 ? -19.909 19.798 34.874 1.00 11.54 140 GLY B O 1
ATOM 2398 N N . ALA B 1 141 ? -18.468 21.261 35.789 1.00 10.90 141 ALA B N 1
ATOM 2399 C CA . ALA B 1 141 ? -17.478 21.114 34.734 1.00 10.72 141 ALA B CA 1
ATOM 2400 C C . ALA B 1 141 ? -16.799 19.751 34.766 1.00 10.66 141 ALA B C 1
ATOM 2401 O O . ALA B 1 141 ? -16.381 19.279 35.821 1.00 10.52 141 ALA B O 1
ATOM 2403 N N . THR B 1 142 ? -16.729 19.111 33.603 1.00 10.80 142 THR B N 1
ATOM 2404 C CA . THR B 1 142 ? -16.007 17.855 33.444 1.00 10.68 142 THR B CA 1
ATOM 2405 C C . THR B 1 142 ? -14.799 17.930 32.495 1.00 10.70 142 THR B C 1
ATOM 2406 O O . THR B 1 142 ? -14.083 16.945 32.338 1.00 10.61 142 THR B O 1
ATOM 2410 N N . GLN B 1 143 ? -14.586 19.072 31.845 1.00 10.71 143 GLN B N 1
ATOM 2411 C CA . GLN B 1 143 ? -13.499 19.200 30.868 1.00 11.01 143 GLN B CA 1
ATOM 2412 C C . GLN B 1 143 ? -12.471 20.240 31.294 1.00 10.74 143 GLN B C 1
ATOM 2413 O O . GLN B 1 143 ? -12.811 21.237 31.930 1.00 10.42 143 GLN B O 1
ATOM 2419 N N . LEU B 1 144 ? -11.212 19.997 30.941 1.00 10.52 144 LEU B N 1
ATOM 2420 C CA . LEU B 1 144 ? -10.138 20.936 31.233 1.00 10.66 144 LEU B CA 1
ATOM 2421 C C . LEU B 1 144 ? -9.885 21.774 29.989 1.00 10.54 144 LEU B C 1
ATOM 2422 O O . LEU B 1 144 ? -9.385 21.275 28.980 1.00 9.94 144 LEU B O 1
ATOM 2427 N N . ASP B 1 145 ? -10.254 23.046 30.062 1.00 10.31 145 ASP B N 1
ATOM 2428 C CA . ASP B 1 145 ? -10.087 23.963 28.946 1.00 10.50 145 ASP B CA 1
ATOM 2429 C C . ASP B 1 145 ? -8.678 24.529 28.983 1.00 10.50 145 ASP B C 1
ATOM 2430 O O . ASP B 1 145 ? -8.317 25.266 29.900 1.00 10.55 145 ASP B O 1
ATOM 2435 N N . THR B 1 146 ? -7.875 24.171 27.988 1.00 10.86 146 THR B N 1
ATOM 2436 C CA . THR B 1 146 ? -6.484 24.589 27.977 1.00 10.99 146 THR B CA 1
ATOM 2437 C C . THR B 1 146 ? -5.957 24.841 26.574 1.00 11.37 146 THR B C 1
ATOM 2438 O O . THR B 1 146 ? -6.525 24.367 25.591 1.00 11.86 146 THR B O 1
ATOM 2442 N N . ASP B 1 147 ? -4.874 25.609 26.503 1.00 11.54 147 ASP B N 1
ATOM 2443 C CA . ASP B 1 147 ? -4.195 25.879 25.245 1.00 11.69 147 ASP B CA 1
ATOM 2444 C C . ASP B 1 147 ? -3.178 24.781 24.954 1.00 11.36 147 ASP B C 1
ATOM 2445 O O . ASP B 1 147 ? -2.542 24.789 23.904 1.00 11.31 147 ASP B O 1
ATOM 2450 N N . GLY B 1 148 ? -3.024 23.840 25.884 1.00 10.91 148 GLY B N 1
ATOM 2451 C CA . GLY B 1 148 ? -2.093 22.738 25.717 1.00 10.70 148 GLY B CA 1
ATOM 2452 C C . GLY B 1 148 ? -0.756 22.928 26.413 1.00 10.33 148 GLY B C 1
ATOM 2453 O O . GLY B 1 148 ? 0.121 22.067 26.331 1.00 10.70 148 GLY B O 1
ATOM 2454 N N . ALA B 1 149 ? -0.589 24.046 27.109 1.00 9.93 149 ALA B N 1
ATOM 2455 C CA . ALA B 1 149 ? 0.666 24.320 27.798 1.00 9.21 149 ALA B CA 1
ATOM 2456 C C . ALA B 1 149 ? 0.892 23.343 28.941 1.00 9.11 149 ALA B C 1
ATOM 2457 O O . ALA B 1 149 ? -0.032 22.991 29.660 1.00 8.41 149 ALA B O 1
ATOM 2459 N N . LEU B 1 150 ? 2.140 22.924 29.102 1.00 8.79 150 LEU B N 1
ATOM 2460 C CA . LEU B 1 150 ? 2.537 22.019 30.164 1.00 9.29 150 LEU B CA 1
ATOM 2461 C C . LEU B 1 150 ? 3.900 22.473 30.652 1.00 9.41 150 LEU B C 1
ATOM 2462 O O . LEU B 1 150 ? 4.813 22.660 29.850 1.00 9.28 150 LEU B O 1
ATOM 2467 N N . TRP B 1 151 ? 4.031 22.670 31.957 1.00 9.57 151 TRP B N 1
ATOM 2468 C CA . TRP B 1 151 ? 5.293 23.079 32.550 1.00 10.24 151 TRP B CA 1
ATOM 2469 C C . TRP B 1 151 ? 5.767 22.031 33.542 1.00 10.04 151 TRP B C 1
ATOM 2470 O O . TRP B 1 151 ? 4.977 21.490 34.306 1.00 10.60 151 TRP B O 1
ATOM 2481 N N . LEU B 1 152 ? 7.066 21.756 33.530 1.00 10.14 152 LEU B N 1
ATOM 2482 C CA . LEU B 1 152 ? 7.666 20.798 34.444 1.00 10.59 152 LEU B CA 1
ATOM 2483 C C . LEU B 1 152 ? 8.677 21.536 35.321 1.00 10.49 152 LEU B C 1
ATOM 2484 O O . LEU B 1 152 ? 9.449 22.360 34.824 1.00 10.15 152 LEU B O 1
ATOM 2489 N N . GLY B 1 153 ? 8.643 21.264 36.624 1.00 10.65 153 GLY B N 1
ATOM 2490 C CA . GLY B 1 153 ? 9.604 21.823 37.562 1.00 11.19 153 GLY B CA 1
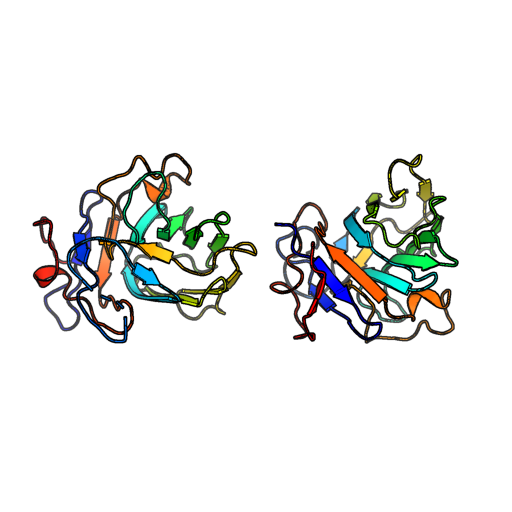ATOM 2491 C C . GLY B 1 153 ? 9.250 23.171 38.150 1.00 11.84 153 GLY B C 1
ATOM 2492 O O . GLY B 1 153 ? 9.816 23.592 39.159 1.00 11.65 153 GLY B O 1
ATOM 2493 N N . GLY B 1 154 ? 8.322 23.866 37.511 1.00 12.49 154 GLY B N 1
ATOM 2494 C CA . GLY B 1 154 ? 7.913 25.175 37.964 1.00 13.55 154 GLY B CA 1
ATOM 2495 C C . GLY B 1 154 ? 7.344 25.884 36.766 1.00 14.50 154 GLY B C 1
ATOM 2496 O O . GLY B 1 154 ? 7.307 25.332 35.671 1.00 14.61 154 GLY B O 1
ATOM 2497 N N . MET B 1 155 ? 6.897 27.109 36.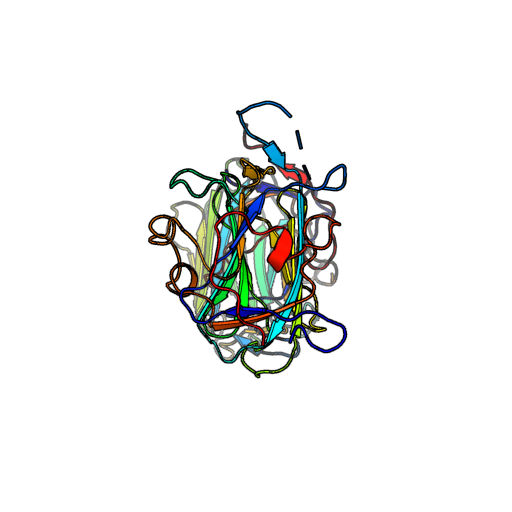963 1.00 15.99 155 MET B N 1
ATOM 2498 C CA . MET B 1 155 ? 6.359 27.869 35.858 1.00 17.15 155 MET B CA 1
ATOM 2499 C C . MET B 1 155 ? 6.712 29.324 36.036 1.00 17.94 155 MET B C 1
ATOM 2500 O O . MET B 1 155 ? 6.912 29.796 37.153 1.00 18.56 155 MET B O 1
ATOM 2505 N N . GLU B 1 156 ? 6.813 30.021 34.915 1.00 18.71 156 GLU B N 1
ATOM 2506 C CA . GLU B 1 156 ? 7.160 31.429 34.911 1.00 19.18 156 GLU B CA 1
ATOM 2507 C C . GLU B 1 156 ? 5.932 32.259 35.250 1.00 19.34 156 GLU B C 1
ATOM 2508 O O . GLU B 1 156 ? 5.973 33.129 36.119 1.00 19.49 156 GLU B O 1
ATOM 2514 N N . ARG B 1 157 ? 4.835 31.974 34.559 1.00 19.71 157 ARG B N 1
ATOM 2515 C CA . ARG B 1 157 ? 3.589 32.693 34.754 1.00 19.89 157 ARG B CA 1
ATOM 2516 C C . ARG B 1 157 ? 3.118 32.422 36.173 1.00 19.93 157 ARG B C 1
ATOM 2517 O O . ARG B 1 157 ? 2.230 31.606 36.405 1.00 20.06 157 ARG B O 1
ATOM 2525 N N . LEU B 1 158 ? 3.744 33.106 37.123 1.00 20.14 158 LEU B N 1
ATOM 2526 C CA . LEU B 1 158 ? 3.448 32.913 38.534 1.00 20.01 158 LEU B CA 1
ATOM 2527 C C . LEU B 1 158 ? 2.455 33.935 39.046 1.00 19.88 158 LEU B C 1
ATOM 2528 O O . LEU B 1 158 ? 2.585 35.129 38.788 1.00 20.13 158 LEU B O 1
ATOM 2533 N N . SER B 1 159 ? 1.458 33.451 39.773 1.00 19.63 159 SER B N 1
ATOM 2534 C CA . SER B 1 159 ? 0.466 34.313 40.394 1.00 19.24 159 SER B CA 1
ATOM 2535 C C . SER B 1 159 ? -0.361 33.495 41.372 1.00 18.63 159 SER B C 1
ATOM 2536 O O . SER B 1 159 ? -1.541 33.769 41.576 1.00 18.81 159 SER B O 1
ATOM 2539 N N . VAL B 1 160 ? 0.265 32.484 41.970 1.00 17.64 160 VAL B N 1
ATOM 2540 C CA . VAL B 1 160 ? -0.408 31.630 42.943 1.00 16.86 160 VAL B CA 1
ATOM 2541 C C . VAL B 1 160 ? 0.362 31.583 44.258 1.00 16.09 160 VAL B C 1
ATOM 2542 O O . VAL B 1 160 ? 0.048 30.780 45.131 1.00 15.84 160 VAL B O 1
ATOM 2546 N N . ALA B 1 161 ? 1.351 32.461 44.402 1.00 15.30 161 ALA B N 1
ATOM 2547 C CA . ALA B 1 161 ? 2.180 32.511 45.605 1.00 14.82 161 ALA B CA 1
ATOM 2548 C C . ALA B 1 161 ? 1.354 32.582 46.885 1.00 14.19 161 ALA B C 1
ATOM 2549 O O . ALA B 1 161 ? 1.798 32.129 47.942 1.00 14.49 161 ALA B O 1
ATOM 2551 N N . HIS B 1 162 ? 0.163 33.167 46.803 1.00 13.20 162 HIS B N 1
ATOM 2552 C CA . HIS B 1 162 ? -0.694 33.277 47.977 1.00 12.65 162 HIS B CA 1
ATOM 2553 C C . HIS B 1 162 ? -2.129 32.849 47.682 1.00 12.05 162 HIS B C 1
ATOM 2554 O O . HIS B 1 162 ? -3.052 33.242 48.391 1.00 11.36 162 HIS B O 1
ATOM 2561 N N . LYS B 1 163 ? -2.291 32.020 46.651 1.00 11.47 163 LYS B N 1
ATOM 2562 C CA . LYS B 1 163 ? -3.597 31.511 46.226 1.00 11.54 163 LYS B CA 1
ATOM 2563 C C . LYS B 1 163 ? -3.687 29.999 46.439 1.00 10.96 163 LYS B C 1
ATOM 2564 O O . LYS B 1 163 ? -4.751 29.468 46.754 1.00 10.74 163 LYS B O 1
ATOM 2570 N N . LEU B 1 164 ? -2.563 29.313 46.250 1.00 10.53 164 LEU B N 1
ATOM 2571 C CA . LEU B 1 164 ? -2.465 27.869 46.447 1.00 10.21 164 LEU B CA 1
ATOM 2572 C C . LEU B 1 164 ? -1.418 27.603 47.520 1.00 9.71 164 LEU B C 1
ATOM 2573 O O . LEU B 1 164 ? -0.721 28.525 47.937 1.00 9.68 164 LEU B O 1
ATOM 2578 N N . PRO B 1 165 ? -1.304 26.359 47.987 1.00 9.44 165 PRO B N 1
ATOM 2579 C CA . PRO B 1 165 ? -0.228 26.014 48.912 1.00 9.30 165 PRO B CA 1
ATOM 2580 C C . PRO B 1 165 ? 1.106 26.463 48.324 1.00 9.27 165 PRO B C 1
ATOM 2581 O O . PRO B 1 165 ? 1.272 26.436 47.096 1.00 9.07 165 PRO B O 1
ATOM 2585 N N . LYS B 1 166 ? 2.031 26.869 49.184 1.00 9.68 166 LYS B N 1
ATOM 2586 C CA . LYS B 1 166 ? 3.315 27.422 48.754 1.00 9.90 166 LYS B CA 1
ATOM 2587 C C . LYS B 1 166 ? 4.046 26.539 47.743 1.00 9.77 166 LYS B C 1
ATOM 2588 O O . LYS B 1 166 ? 4.750 27.038 46.866 1.00 9.83 166 LYS B O 1
ATOM 2594 N N . ALA B 1 167 ? 3.869 25.229 47.865 1.00 9.33 167 ALA B N 1
ATOM 2595 C CA . ALA B 1 167 ? 4.515 24.272 46.972 1.00 9.19 167 ALA B CA 1
ATOM 2596 C C . ALA B 1 167 ? 4.313 24.584 45.494 1.00 9.12 167 ALA B C 1
ATOM 2597 O O . ALA B 1 167 ? 5.210 24.366 44.685 1.00 8.40 167 ALA B O 1
ATOM 2599 N N . TYR B 1 168 ? 3.137 25.087 45.137 1.00 9.34 168 TYR B N 1
ATOM 2600 C CA . TYR B 1 168 ? 2.813 25.320 43.736 1.00 9.74 168 TYR B CA 1
ATOM 2601 C C . TYR B 1 168 ? 3.597 26.461 43.103 1.00 10.03 168 TYR B C 1
ATOM 2602 O O . TYR B 1 168 ? 3.655 26.561 41.876 1.00 10.62 168 TYR B O 1
ATOM 2611 N N . SER B 1 169 ? 4.212 27.300 43.932 1.00 9.96 169 SER B N 1
ATOM 2612 C CA . SER B 1 169 ? 5.049 28.397 43.442 1.00 10.11 169 SER B CA 1
ATOM 2613 C C . SER B 1 169 ? 6.506 28.163 43.843 1.00 9.73 169 SER B C 1
ATOM 2614 O O . SER B 1 169 ? 7.321 29.078 43.815 1.00 10.08 169 SER B O 1
ATOM 2617 N N . THR B 1 170 ? 6.820 26.923 44.210 1.00 9.31 170 THR B N 1
ATOM 2618 C CA . THR B 1 170 ? 8.168 26.538 44.603 1.00 9.14 170 THR B CA 1
ATOM 2619 C C . THR B 1 170 ? 8.783 25.655 43.518 1.00 8.62 170 THR B C 1
ATOM 2620 O O . THR B 1 170 ? 8.233 24.613 43.180 1.00 8.28 170 THR B O 1
ATOM 2624 N N . GLY B 1 171 ? 9.927 26.058 42.978 1.00 8.43 171 GLY B N 1
ATOM 2625 C CA . GLY B 1 171 ? 10.586 25.272 41.952 1.00 8.37 171 GLY B CA 1
ATOM 2626 C C . GLY B 1 171 ? 11.006 23.912 42.475 1.00 8.42 171 GLY B C 1
ATOM 2627 O O . GLY B 1 171 ? 11.492 23.791 43.603 1.00 8.27 171 GLY B O 1
ATOM 2628 N N . PHE B 1 172 ? 10.805 22.886 41.656 1.00 8.28 172 PHE B N 1
ATOM 2629 C CA . PHE B 1 172 ? 11.180 21.528 42.014 1.00 8.31 172 PHE B CA 1
ATOM 2630 C C . PHE B 1 172 ? 12.695 21.365 42.053 1.00 8.25 172 PHE B C 1
ATOM 2631 O O . PHE B 1 172 ? 13.411 21.864 41.181 1.00 8.33 172 PHE B O 1
ATOM 2639 N N . ILE B 1 173 ? 13.178 20.682 43.086 1.00 8.10 173 ILE B N 1
ATOM 2640 C CA . ILE B 1 173 ? 14.587 20.339 43.190 1.00 8.11 173 ILE B CA 1
ATOM 2641 C C . ILE B 1 173 ? 14.686 18.824 43.216 1.00 8.21 173 ILE B C 1
ATOM 2642 O O . ILE B 1 173 ? 14.177 18.186 44.133 1.00 8.40 173 ILE B O 1
ATOM 2647 N N . GLY B 1 174 ? 15.332 18.253 42.206 1.00 8.55 174 GLY B N 1
ATOM 2648 C CA . GLY B 1 174 ? 15.488 16.817 42.119 1.00 8.97 174 GLY B CA 1
ATOM 2649 C C . GLY B 1 174 ? 15.643 16.384 40.680 1.00 9.20 174 GLY B C 1
ATOM 2650 O O . GLY B 1 174 ? 16.076 17.168 39.832 1.00 9.44 174 GLY B O 1
ATOM 2651 N N . CYS B 1 175 ? 15.268 15.141 40.403 1.00 9.07 175 CYS B N 1
ATOM 2652 C CA . CYS B 1 175 ? 15.402 14.563 39.073 1.00 9.32 175 CYS B CA 1
ATOM 2653 C C . CYS B 1 175 ? 14.084 14.016 38.563 1.00 9.08 175 CYS B C 1
ATOM 2654 O O . CYS B 1 175 ? 13.265 13.545 39.341 1.00 9.08 175 CYS B O 1
ATOM 2657 N N . ILE B 1 176 ? 13.896 14.074 37.249 1.00 9.03 176 ILE B N 1
ATOM 2658 C CA . ILE B 1 176 ? 12.704 13.530 36.617 1.00 9.12 176 ILE B CA 1
ATOM 2659 C C . ILE B 1 176 ? 13.121 12.724 35.390 1.00 8.98 176 ILE B C 1
ATOM 2660 O O . ILE B 1 176 ? 14.068 13.086 34.691 1.00 8.61 176 ILE B O 1
ATOM 2665 N N . ARG B 1 177 ? 12.419 11.623 35.138 1.00 8.93 177 ARG B N 1
ATOM 2666 C CA . ARG B 1 177 ? 12.680 10.801 33.966 1.00 9.25 177 ARG B CA 1
ATOM 2667 C C . ARG B 1 177 ? 11.422 10.063 33.528 1.00 9.51 177 ARG B C 1
ATOM 2668 O O . ARG B 1 177 ? 10.453 9.966 34.284 1.00 9.48 177 ARG B O 1
ATOM 2676 N N . ASP B 1 178 ? 11.452 9.561 32.297 1.00 9.93 178 ASP B N 1
ATOM 2677 C CA . ASP B 1 178 ? 10.373 8.747 31.739 1.00 10.35 178 ASP B CA 1
ATOM 2678 C C . ASP B 1 178 ? 8.994 9.342 31.948 1.00 10.38 178 ASP B C 1
ATOM 2679 O O . ASP B 1 178 ? 8.113 8.723 32.548 1.00 10.26 178 ASP B O 1
ATOM 2684 N N . VAL B 1 179 ? 8.813 10.545 31.426 1.00 10.18 179 VAL B N 1
ATOM 2685 C CA . VAL B 1 179 ? 7.548 11.241 31.532 1.00 10.34 179 VAL B CA 1
ATOM 2686 C C . VAL B 1 179 ? 6.669 10.855 30.351 1.00 10.15 179 VAL B C 1
ATOM 2687 O O . VAL B 1 179 ? 7.103 10.918 29.202 1.00 10.25 179 VAL B O 1
ATOM 2691 N N . ILE B 1 180 ? 5.441 10.438 30.649 1.00 9.98 180 ILE B N 1
ATOM 2692 C CA . ILE B 1 180 ? 4.477 10.046 29.628 1.00 10.07 180 ILE B CA 1
ATOM 2693 C C . ILE B 1 180 ? 3.213 10.860 29.854 1.00 9.98 180 ILE B C 1
ATOM 2694 O O . ILE B 1 180 ? 2.611 10.794 30.929 1.00 9.78 180 ILE B O 1
ATOM 2699 N N . VAL B 1 181 ? 2.827 11.639 28.849 1.00 9.82 181 VAL B N 1
ATOM 2700 C CA . VAL B 1 181 ? 1.667 12.513 28.939 1.00 10.04 181 VAL B CA 1
ATOM 2701 C C . VAL B 1 181 ? 0.632 12.047 27.926 1.00 10.22 181 VAL B C 1
ATOM 2702 O O . VAL B 1 181 ? 0.896 12.026 26.725 1.00 9.78 181 VAL B O 1
ATOM 2706 N N . ASP B 1 182 ? -0.535 11.649 28.419 1.00 10.58 182 ASP B N 1
ATOM 2707 C CA . ASP B 1 182 ? -1.611 11.169 27.561 1.00 10.95 182 ASP B CA 1
ATOM 2708 C C . ASP B 1 182 ? -1.132 10.085 26.600 1.00 11.12 182 ASP B C 1
ATOM 2709 O O . ASP B 1 182 ? -1.405 10.133 25.399 1.00 10.69 182 ASP B O 1
ATOM 2714 N N . ARG B 1 183 ? -0.407 9.116 27.150 1.00 11.54 183 ARG B N 1
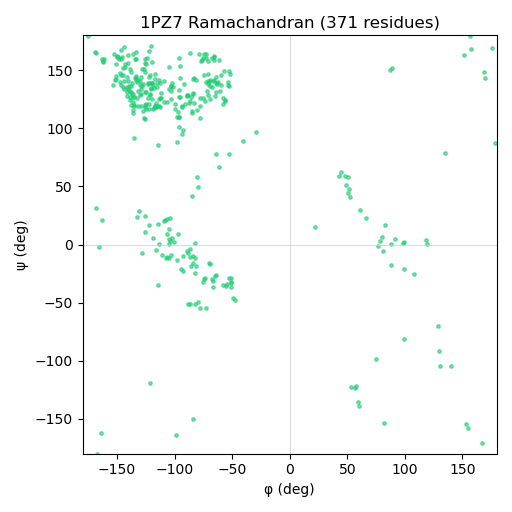ATOM 2715 C CA . ARG B 1 183 ? 0.071 7.958 26.395 1.00 11.90 183 ARG B CA 1
ATOM 2716 C C . ARG B 1 183 ? 1.271 8.225 25.487 1.00 11.51 183 ARG B C 1
ATOM 2717 O O . ARG B 1 183 ? 1.763 7.307 24.834 1.00 11.66 183 ARG B O 1
ATOM 2725 N N . GLN B 1 184 ? 1.744 9.465 25.439 1.00 11.00 184 GLN B N 1
ATOM 2726 C CA . GLN B 1 184 ? 2.881 9.796 24.588 1.00 10.80 184 GLN B CA 1
ATOM 2727 C C . GLN B 1 184 ? 4.088 10.175 25.425 1.00 10.25 184 GLN B C 1
ATOM 2728 O O . GLN B 1 184 ? 4.014 11.052 26.282 1.00 9.74 184 GLN B O 1
ATOM 2734 N N . GLU B 1 185 ? 5.203 9.505 25.169 1.00 9.62 185 GLU B N 1
ATOM 2735 C CA . GLU B 1 185 ? 6.437 9.804 25.866 1.00 9.56 185 GLU B CA 1
ATOM 2736 C C . GLU B 1 185 ? 6.851 11.246 25.591 1.00 9.64 185 GLU B C 1
ATOM 2737 O O . GLU B 1 185 ? 6.857 11.695 24.442 1.00 9.80 185 GLU B O 1
ATOM 2743 N N . LEU B 1 186 ? 7.190 11.965 26.652 1.00 9.76 186 LEU B N 1
ATOM 2744 C CA . LEU B 1 186 ? 7.646 13.337 26.539 1.00 10.02 186 LEU B CA 1
ATOM 2745 C C . LEU B 1 186 ? 9.166 13.331 26.531 1.00 10.16 186 LEU B C 1
ATOM 2746 O O . LEU B 1 186 ? 9.794 12.749 27.413 1.00 10.26 186 LEU B O 1
ATOM 2751 N N . HIS B 1 187 ? 9.756 13.961 25.525 1.00 10.43 187 HIS B N 1
ATOM 2752 C CA . HIS B 1 187 ? 11.204 14.054 25.434 1.00 10.86 187 HIS B CA 1
ATOM 2753 C C . HIS B 1 187 ? 11.612 15.356 26.114 1.00 10.62 187 HIS B C 1
ATOM 2754 O O . HIS B 1 187 ? 11.526 16.433 25.531 1.00 10.36 187 HIS B O 1
ATOM 2761 N N . LEU B 1 188 ? 12.031 15.240 27.369 1.00 10.70 188 LEU B N 1
ATOM 2762 C CA . LEU B 1 188 ? 12.302 16.399 28.215 1.00 10.97 188 LEU B CA 1
ATOM 2763 C C . LEU B 1 188 ? 13.153 17.488 27.570 1.00 10.67 188 LEU B C 1
ATOM 2764 O O . LEU B 1 188 ? 12.797 18.662 27.637 1.00 10.83 188 LEU B O 1
ATOM 2769 N N . VAL B 1 189 ? 14.260 17.113 26.942 1.00 10.64 189 VAL B N 1
ATOM 2770 C CA . VAL B 1 189 ? 15.131 18.102 26.325 1.00 10.61 189 VAL B CA 1
ATOM 2771 C C . VAL B 1 189 ? 14.631 18.516 24.944 1.00 10.51 189 VAL B C 1
ATOM 2772 O O . VAL B 1 189 ? 14.476 19.702 24.652 1.00 10.76 189 VAL B O 1
ATOM 2776 N N . GLU B 1 190 ? 14.366 17.524 24.104 1.00 10.41 190 GLU B N 1
ATOM 2777 C CA . GLU B 1 190 ? 13.994 17.747 22.709 1.00 10.12 190 GLU B CA 1
ATOM 2778 C C . GLU B 1 190 ? 12.638 18.438 22.500 1.00 9.79 190 GLU B C 1
ATOM 2779 O O . GLU B 1 190 ? 12.457 19.183 21.532 1.00 9.86 190 GLU B O 1
ATOM 2785 N N . ASP B 1 191 ? 11.689 18.200 23.400 1.00 9.58 191 ASP B N 1
ATOM 2786 C CA . ASP B 1 191 ? 10.354 18.783 23.263 1.00 9.50 191 ASP B CA 1
ATOM 2787 C C . ASP B 1 191 ? 10.199 20.124 23.991 1.00 9.27 191 ASP B C 1
ATOM 2788 O O . ASP B 1 191 ? 9.202 20.816 23.801 1.00 9.05 191 ASP B O 1
ATOM 2793 N N . ALA B 1 192 ? 11.180 20.492 24.809 1.00 9.09 192 ALA B N 1
ATOM 2794 C CA . ALA B 1 192 ? 11.127 21.758 25.541 1.00 9.42 192 ALA B CA 1
ATOM 2795 C C . ALA B 1 192 ? 11.109 22.939 24.568 1.00 9.60 192 ALA B C 1
ATOM 2796 O O . ALA B 1 192 ? 11.820 22.936 23.565 1.00 9.43 192 ALA B O 1
ATOM 2798 N N . LEU B 1 193 ? 10.307 23.954 24.879 1.00 10.01 193 LEU B N 1
ATOM 2799 C CA . LEU B 1 193 ? 10.148 25.107 23.997 1.00 10.55 193 LEU B CA 1
ATOM 2800 C C . LEU B 1 193 ? 10.868 26.367 24.469 1.00 10.94 193 LEU B C 1
ATOM 2801 O O . LEU B 1 193 ? 10.980 27.330 23.714 1.00 11.13 193 LEU B O 1
ATOM 2806 N N . ASN B 1 194 ? 11.355 26.370 25.704 1.00 11.47 194 ASN B N 1
ATOM 2807 C CA . ASN B 1 194 ? 11.946 27.580 26.273 1.00 11.76 194 ASN B CA 1
ATOM 2808 C C . ASN B 1 194 ? 13.462 27.541 26.462 1.00 12.27 194 ASN B C 1
ATOM 2809 O O . ASN B 1 194 ? 14.010 28.324 27.237 1.00 12.54 194 ASN B O 1
ATOM 2814 N N . ASN B 1 195 ? 14.132 26.644 25.745 1.00 12.79 195 ASN B N 1
ATOM 2815 C CA . ASN B 1 195 ? 15.588 26.524 25.811 1.00 13.14 195 ASN B CA 1
ATOM 2816 C C . ASN B 1 195 ? 16.117 26.625 27.244 1.00 13.20 195 ASN B C 1
ATOM 2817 O O . ASN B 1 195 ? 16.912 27.510 27.560 1.00 13.35 195 ASN B O 1
ATOM 2822 N N . PRO B 1 196 ? 15.662 25.731 28.116 1.00 13.33 196 PRO B N 1
ATOM 2823 C CA . PRO B 1 196 ? 16.113 25.721 29.511 1.00 13.44 196 PRO B CA 1
ATOM 2824 C C . PRO B 1 196 ? 17.539 25.203 29.628 1.00 13.60 196 PRO B C 1
ATOM 2825 O O . PRO B 1 196 ? 18.043 24.589 28.686 1.00 13.78 196 PRO B O 1
ATOM 2829 N N . THR B 1 197 ? 18.179 25.449 30.764 1.00 13.65 197 THR B N 1
ATOM 2830 C CA . THR B 1 197 ? 19.533 24.965 30.995 1.00 13.73 197 THR B CA 1
ATOM 2831 C C . THR B 1 197 ? 19.456 23.489 31.342 1.00 13.46 197 THR B C 1
ATOM 2832 O O . THR B 1 197 ? 18.846 23.114 32.344 1.00 13.94 197 THR B O 1
ATOM 2836 N N . ILE B 1 198 ? 20.085 22.653 30.523 1.00 13.18 198 ILE B N 1
ATOM 2837 C CA . ILE B 1 198 ? 20.003 21.213 30.713 1.00 12.83 198 ILE B CA 1
ATOM 2838 C C . ILE B 1 198 ? 21.166 20.635 31.507 1.00 12.53 198 ILE B C 1
ATOM 2839 O O . ILE B 1 198 ? 22.335 20.852 31.182 1.00 12.54 198 ILE B O 1
ATOM 2844 N N . LEU B 1 199 ? 20.814 19.892 32.550 1.00 12.33 199 LEU B N 1
ATOM 2845 C CA . LEU B 1 199 ? 21.766 19.157 33.365 1.00 12.26 199 LEU B CA 1
ATOM 2846 C C . LEU B 1 199 ? 21.131 17.799 33.606 1.00 12.00 199 LEU B C 1
ATOM 2847 O O . LEU B 1 199 ? 19.923 17.705 33.829 1.00 11.49 199 LEU B O 1
ATOM 2852 N N . HIS B 1 200 ? 21.933 16.744 33.547 1.00 11.95 200 HIS B N 1
ATOM 2853 C CA . HIS B 1 200 ? 21.413 15.397 33.719 1.00 12.14 200 HIS B CA 1
ATOM 2854 C C . HIS B 1 200 ? 21.747 14.826 35.084 1.00 12.15 200 HIS B C 1
ATOM 2855 O O . HIS B 1 200 ? 22.741 15.199 35.703 1.00 12.15 200 HIS B O 1
ATOM 2862 N N . CYS B 1 201 ? 20.903 13.912 35.541 1.00 12.04 201 CYS B N 1
ATOM 2863 C CA . CYS B 1 201 ? 21.154 13.175 36.765 1.00 12.22 201 CYS B CA 1
ATOM 2864 C C . CYS B 1 201 ? 21.775 11.839 36.387 1.00 12.69 201 CYS B C 1
ATOM 2865 O O . CYS B 1 201 ? 21.127 11.013 35.748 1.00 12.69 201 CYS B O 1
ATOM 2868 N N . SER B 1 202 ? 23.031 11.630 36.768 1.00 13.33 202 SER B N 1
ATOM 2869 C CA . SER B 1 202 ? 23.722 10.394 36.426 1.00 14.05 202 SER B CA 1
ATOM 2870 C C . SER B 1 202 ? 23.070 9.184 37.086 1.00 14.80 202 SER B C 1
ATOM 2871 O O . SER B 1 202 ? 22.581 9.263 38.212 1.00 14.34 202 SER B O 1
ATOM 2874 N N . ALA B 1 203 ? 23.067 8.067 36.367 1.00 16.48 203 ALA B N 1
ATOM 2875 C CA . ALA B 1 203 ? 22.486 6.827 36.862 1.00 17.20 203 ALA B CA 1
ATOM 2876 C C . ALA B 1 203 ? 23.492 6.020 37.682 1.00 17.70 203 ALA B C 1
ATOM 2877 O O . ALA B 1 203 ? 23.126 5.042 38.331 1.00 18.76 203 ALA B O 1
ATOM 2879 N N . LYS B 1 204 ? 24.757 6.428 37.641 1.00 17.84 204 LYS B N 1
ATOM 2880 C CA . LYS B 1 204 ? 25.808 5.743 38.382 1.00 18.02 204 LYS B CA 1
ATOM 2881 C C . LYS B 1 204 ? 26.853 6.747 38.834 1.00 17.68 204 LYS B C 1
ATOM 2882 O O . LYS B 1 204 ? 26.853 7.878 38.347 1.00 17.45 204 LYS B O 1
#

Foldseek 3Di:
DCPPPWFKWFWAFPFKFKFFQPDDPLDDFFWDWAQKKKKKWKWFAQDQFAWFKWWAAQDLQFWIWTWIRHRQWIKIWTDQPQDIDIFTDPDRRNPRDIKMWIWMAGFFKIWIDIHHDDITIDGDDPDGRTGIHRRMMMGQADDRCVSPPPHDCSNHTGGGTMITQMAISNRTDPRVPRTDPPTDTDTD/DWWKWFWAFPFKFKFFQPPDDLHDFDKDWAQKKKKKWKWFAQDQFAWFKWWAPLDPQFWIWTWIRHRQWIKIWTDQPQDIDIWTDPDRRNPRDIKMWIWMAGFFKIWIDIHPDDITIDGDDPDGRTGMHRRMMMGQADDSDDCCPPDHNRNHTGDGTMMTQMAMPNRTDDRQVRTDPNTDTDTDDPD

GO terms:
  GO:0031594 neuromuscular junction (C, IDA)
  GO:0045178 basal part of cell (C, IDA)
  GO:0045202 synapse (C, IDA)
  GO:0005576 extracellular region (C, IDA)
  GO:0005604 basement membrane (C, IDA)
  GO:0030424 axon (C, IDA)
  GO:0043237 laminin-1 binding (F, IDA)
  GO:0010977 negative regulation of neuron projection development (P, IDA)
  GO:0031012 extracellular matrix (C, TAS)
  GO:0007158 neuron cell-cell adhesion (P, TAS)
  GO:0007528 neuromuscular junction development (P, TAS)
  GO:0050840 extracellular matrix binding (F, IMP)
  GO:0005539 glycosaminoglycan binding (F, IMP)
  GO:0005576 extracellular region (C, IMP)
  GO:0030548 acetylcholine receptor regulator activity (F, IMP)
  GO:0007420 brain development (P, IMP)
  GO:0071340 skeletal muscle acetylcholine-gated channel clustering (P, IDA)
  GO:0005509 calcium ion binding (F, IDA)
  GO:0008201 heparin binding (F, IDA)
  GO:0002162 dystroglycan binding (F, IDA)

B-factor: mean 14.97, std 7.73, range [5.92, 44.41]

Radius of gyration: 24.98 Å; Cα contacts (8 Å, |Δi|>4): 1044; chains: 2; bounding box: 63×43×74 Å